Protein 6F2M (pdb70)

Structure (mmCIF, N/CA/C/O backbone):
data_6F2M
#
_entry.id   6F2M
#
_cell.length_a   71.400
_cell.length_b   95.240
_cell.length_c   71.584
_cell.angle_alpha   90.00
_cell.angle_beta   102.66
_cell.angle_gamma   90.00
#
_symmetry.space_group_name_H-M   'P 1 21 1'
#
loop_
_entity.id
_entity.type
_entity.pdbx_description
1 polymer 'Distal tail protein'
2 non-polymer Tb-Xo4
3 non-polymer 1,2-ETHANEDIOL
4 non-polymer 'CHLORIDE ION'
5 non-polymer 'SODIUM ION'
6 non-polymer 'TERBIUM(III) ION'
7 water water
#
loop_
_atom_site.group_PDB
_atom_site.id
_atom_site.type_symbol
_atom_site.label_atom_id
_atom_site.label_alt_id
_atom_site.label_comp_id
_atom_site.label_asym_id
_atom_site.label_entity_id
_atom_site.label_seq_id
_atom_site.pdbx_PDB_ins_code
_atom_site.Cartn_x
_atom_site.Cartn_y
_atom_site.Cartn_z
_atom_site.occupancy
_atom_site.B_iso_or_equiv
_atom_site.auth_seq_id
_atom_site.auth_comp_id
_atom_site.auth_asym_id
_atom_site.auth_atom_id
_atom_site.pdbx_PDB_model_num
ATOM 1 N N . MET A 1 1 ? -30.652 38.960 97.030 1.00 39.26 1 MET A N 1
ATOM 2 C CA . MET A 1 1 ? -30.392 39.419 98.390 1.00 39.39 1 MET A CA 1
ATOM 3 C C . MET A 1 1 ? -29.222 38.640 98.934 1.00 37.96 1 MET A C 1
ATOM 4 O O . MET A 1 1 ? -29.171 37.445 98.706 1.00 35.40 1 MET A O 1
ATOM 17 N N . ARG A 1 2 ? -28.325 39.281 99.703 1.00 35.73 2 ARG A N 1
ATOM 18 C CA . ARG A 1 2 ? -27.175 38.642 100.348 1.00 34.50 2 ARG A CA 1
ATOM 19 C C . ARG A 1 2 ? -27.597 37.964 101.644 1.00 34.37 2 ARG A C 1
ATOM 20 O O . ARG A 1 2 ? -28.247 38.591 102.474 1.00 34.87 2 ARG A O 1
ATOM 41 N N . LEU A 1 3 ? -27.225 36.681 101.835 1.00 30.61 3 LEU A N 1
ATOM 42 C CA . LEU A 1 3 ? -27.491 35.990 103.093 1.00 29.09 3 LEU A CA 1
ATOM 43 C C . LEU A 1 3 ? -26.603 36.712 104.120 1.00 30.98 3 LEU A C 1
ATOM 44 O O . LEU A 1 3 ? -25.388 36.799 103.908 1.00 28.20 3 LEU A O 1
ATOM 60 N N . PRO A 1 4 ? -27.162 37.314 105.178 1.00 28.25 4 PRO A N 1
ATOM 61 C CA . PRO A 1 4 ? -26.298 38.022 106.136 1.00 29.69 4 PRO A CA 1
ATOM 62 C C . PRO A 1 4 ? -25.300 37.089 106.819 1.00 33.43 4 PRO A C 1
ATOM 63 O O . PRO A 1 4 ? -25.607 35.924 107.062 1.00 30.83 4 PRO A O 1
ATOM 74 N N . ASP A 1 5 ? -24.096 37.589 107.075 1.00 30.63 5 ASP A N 1
ATOM 75 C CA . ASP A 1 5 ? -23.033 36.796 107.704 1.00 29.98 5 ASP A CA 1
ATOM 76 C C . ASP A 1 5 ? -22.175 37.744 108.571 1.00 32.88 5 ASP A C 1
ATOM 77 O O . ASP A 1 5 ? -22.501 38.942 108.644 1.00 30.66 5 ASP A O 1
ATOM 86 N N . PRO A 1 6 ? -21.076 37.288 109.205 1.00 29.68 6 PRO A N 1
ATOM 87 C CA . PRO A 1 6 ? -20.281 38.216 110.033 1.00 32.10 6 PRO A CA 1
ATOM 88 C C . PRO A 1 6 ? -19.498 39.259 109.235 1.00 39.73 6 PRO A C 1
ATOM 89 O O . PRO A 1 6 ? -18.950 40.178 109.830 1.00 41.06 6 PRO A O 1
ATOM 100 N N . TYR A 1 7 ? -19.478 39.167 107.898 1.00 37.43 7 TYR A N 1
ATOM 101 C CA . TYR A 1 7 ? -18.802 40.154 107.061 1.00 38.25 7 TYR A CA 1
ATOM 102 C C . TYR A 1 7 ? -19.780 41.278 106.754 1.00 41.59 7 TYR A C 1
ATOM 103 O O . TYR A 1 7 ? -19.390 42.443 106.829 1.00 42.01 7 TYR A O 1
ATOM 121 N N . THR A 1 8 ? -21.063 40.957 106.480 1.00 36.46 8 THR A N 1
ATOM 122 C CA . THR A 1 8 ? -22.074 41.998 106.246 1.00 35.26 8 THR A CA 1
ATOM 123 C C . THR A 1 8 ? -22.534 42.593 107.577 1.00 39.78 8 THR A C 1
ATOM 124 O O . THR A 1 8 ? -22.932 43.761 107.626 1.00 40.21 8 THR A O 1
ATOM 135 N N . ASN A 1 9 ? -22.566 41.751 108.633 1.00 36.00 9 ASN A N 1
ATOM 136 C CA . ASN A 1 9 ? -23.066 42.111 109.948 1.00 36.57 9 ASN A CA 1
ATOM 137 C C . ASN A 1 9 ? -22.162 41.552 111.049 1.00 39.74 9 ASN A C 1
ATOM 138 O O . ASN A 1 9 ? -22.528 40.580 111.715 1.00 37.50 9 ASN A O 1
ATOM 149 N N . PRO A 1 10 ? -20.990 42.185 111.280 1.00 38.14 10 PRO A N 1
ATOM 150 C CA . PRO A 1 10 ? -20.079 41.693 112.336 1.00 37.94 10 PRO A CA 1
ATOM 151 C C . PRO A 1 10 ? -20.645 41.746 113.754 1.00 40.46 10 PRO A C 1
ATOM 152 O O . PRO A 1 10 ? -20.134 41.058 114.635 1.00 40.23 10 PRO A O 1
ATOM 163 N N . GLU A 1 11 ? -21.737 42.499 113.975 1.00 35.26 11 GLU A N 1
ATOM 164 C CA . GLU A 1 11 ? -22.437 42.512 115.252 1.00 34.78 11 GLU A CA 1
ATOM 165 C C . GLU A 1 11 ? -23.096 41.151 115.588 1.00 36.61 11 GLU A C 1
ATOM 166 O O . GLU A 1 11 ? -23.459 40.946 116.742 1.00 36.85 11 GLU A O 1
ATOM 178 N N . TYR A 1 12 ? -23.243 40.233 114.591 1.00 29.94 12 TYR A N 1
ATOM 179 C CA . TYR A 1 12 ? -23.846 38.906 114.787 1.00 29.08 12 TYR A CA 1
ATOM 180 C C . TYR A 1 12 ? -22.822 37.801 114.466 1.00 33.09 12 TYR A C 1
ATOM 181 O O . TYR A 1 12 ? -22.926 37.156 113.415 1.00 31.33 12 TYR A O 1
ATOM 199 N N . PRO A 1 13 ? -21.822 37.571 115.346 1.00 32.12 13 PRO A N 1
ATOM 200 C CA . PRO A 1 13 ? -20.807 36.538 115.059 1.00 31.85 13 PRO A CA 1
ATOM 201 C C . PRO A 1 13 ? -21.373 35.121 114.902 1.00 30.61 13 PRO A C 1
ATOM 202 O O . PRO A 1 13 ? -20.772 34.327 114.196 1.00 28.55 13 PRO A O 1
ATOM 213 N N . GLY A 1 14 ? -22.546 34.852 115.479 1.00 28.12 14 GLY A N 1
ATOM 214 C CA . GLY A 1 14 ? -23.241 33.578 115.336 1.00 28.80 14 GLY A CA 1
ATOM 215 C C . GLY A 1 14 ? -23.678 33.266 113.918 1.00 30.11 14 GLY A C 1
ATOM 216 O O . GLY A 1 14 ? -23.952 32.104 113.613 1.00 28.14 14 GLY A O 1
ATOM 220 N N . LEU A 1 15 ? -23.704 34.272 113.013 1.00 27.50 15 LEU A N 1
ATOM 221 C CA . LEU A 1 15 ? -24.008 34.054 111.612 1.00 29.11 15 LEU A CA 1
ATOM 222 C C . LEU A 1 15 ? -22.808 33.460 110.824 1.00 30.93 15 LEU A C 1
ATOM 223 O O . LEU A 1 15 ? -22.941 33.202 109.629 1.00 29.12 15 LEU A O 1
ATOM 239 N N . GLY A 1 16 ? -21.671 33.268 111.507 1.00 28.15 16 GLY A N 1
ATOM 240 C CA . GLY A 1 16 ? -20.513 32.567 110.972 1.00 28.24 16 GLY A CA 1
ATOM 241 C C . GLY A 1 16 ? -20.838 31.089 110.987 1.00 33.31 16 GLY A C 1
ATOM 242 O O . GLY A 1 16 ? -21.163 30.538 112.038 1.00 36.21 16 GLY A O 1
ATOM 246 N N . PHE A 1 17 ? -20.669 30.416 109.863 1.00 28.79 17 PHE A N 1
ATOM 247 C CA . PHE A 1 17 ? -21.031 28.983 109.738 1.00 27.46 17 PHE A CA 1
ATOM 248 C C . PHE A 1 17 ? -20.167 28.040 110.519 1.00 32.76 17 PHE A C 1
ATOM 249 O O . PHE A 1 17 ? -18.949 28.213 110.581 1.00 31.22 17 PHE A O 1
ATOM 266 N N . GLU A 1 18 ? -20.787 26.983 111.067 1.00 30.66 18 GLU A N 1
ATOM 267 C CA . GLU A 1 18 ? -20.021 25.912 111.704 1.00 31.15 18 GLU A CA 1
ATOM 268 C C . GLU A 1 18 ? -19.497 24.929 110.701 1.00 38.50 18 GLU A C 1
ATOM 269 O O . GLU A 1 18 ? -18.357 24.498 110.793 1.00 40.93 18 GLU A O 1
ATOM 281 N N . SER A 1 19 ? -20.374 24.485 109.812 1.00 34.12 19 SER A N 1
ATOM 282 C CA . SER A 1 19 ? -20.027 23.519 108.801 1.00 33.54 19 SER A CA 1
ATOM 283 C C . SER A 1 19 ? -20.714 23.918 107.530 1.00 35.44 19 SER A C 1
ATOM 284 O O . SER A 1 19 ? -21.779 24.566 107.564 1.00 32.95 19 SER A O 1
ATOM 292 N N . VAL A 1 20 ? -20.061 23.600 106.424 1.00 33.65 20 VAL A N 1
ATOM 293 C CA . VAL A 1 20 ? -20.579 23.801 105.081 1.00 32.88 20 VAL A CA 1
ATOM 294 C C . VAL A 1 20 ? -20.218 22.609 104.248 1.00 33.35 20 VAL A C 1
ATOM 295 O O . VAL A 1 20 ? -19.049 22.236 104.191 1.00 33.44 20 VAL A O 1
ATOM 308 N N . ASN A 1 21 ? -21.182 22.101 103.504 1.00 26.01 21 ASN A N 1
ATOM 309 C CA . ASN A 1 21 ? -20.954 21.048 102.559 1.00 26.30 21 ASN A CA 1
ATOM 310 C C . ASN A 1 21 ? -21.379 21.538 101.193 1.00 29.44 21 ASN A C 1
ATOM 311 O O . ASN A 1 21 ? -22.470 22.090 101.052 1.00 28.56 21 ASN A O 1
ATOM 322 N N . LEU A 1 22 ? -20.470 21.416 100.214 1.00 27.37 22 LEU A N 1
ATOM 323 C CA . LEU A 1 22 ? -20.712 21.784 98.810 1.00 26.58 22 LEU A CA 1
ATOM 324 C C . LEU A 1 22 ? -20.950 20.500 98.053 1.00 30.53 22 LEU A C 1
ATOM 325 O O . LEU A 1 22 ? -20.072 19.636 98.041 1.00 29.31 22 LEU A O 1
ATOM 341 N N . VAL A 1 23 ? -22.173 20.325 97.528 1.00 27.19 23 VAL A N 1
ATOM 342 C CA . VAL A 1 23 ? -22.593 19.077 96.905 1.00 28.22 23 VAL A CA 1
ATOM 343 C C . VAL A 1 23 ? -22.717 19.251 95.414 1.00 31.79 23 VAL A C 1
ATOM 344 O O . VAL A 1 23 ? -23.370 20.181 94.948 1.00 30.04 23 VAL A O 1
ATOM 357 N N . ASP A 1 24 ? -22.158 18.313 94.670 1.00 29.16 24 ASP A N 1
ATOM 358 C CA . ASP A 1 24 ? -22.225 18.319 93.217 1.00 29.37 24 ASP A CA 1
ATOM 359 C C . ASP A 1 24 ? -23.501 17.609 92.742 1.00 36.20 24 ASP A C 1
ATOM 360 O O . ASP A 1 24 ? -23.623 16.406 92.940 1.00 38.73 24 ASP A O 1
ATOM 369 N N . ASN A 1 25 ? -24.441 18.344 92.122 1.00 30.50 25 ASN A N 1
ATOM 370 C CA . ASN A 1 25 ? -25.640 17.734 91.528 1.00 30.90 25 ASN A CA 1
ATOM 371 C C . ASN A 1 25 ? -25.441 17.676 90.018 1.00 37.74 25 ASN A C 1
ATOM 372 O O . ASN A 1 25 ? -25.408 18.710 89.371 1.00 35.73 25 ASN A O 1
ATOM 383 N N . ASP A 1 26 ? -25.225 16.475 89.471 1.00 38.29 26 ASP A N 1
ATOM 384 C CA . ASP A 1 26 ? -25.000 16.285 88.030 1.00 78.00 26 ASP A CA 1
ATOM 385 C C . ASP A 1 26 ? -26.103 15.449 87.378 1.00 87.36 26 ASP A C 1
ATOM 386 O O . ASP A 1 26 ? -26.243 14.262 87.642 1.00 58.40 26 ASP A O 1
ATOM 395 N N . ALA A 1 45 ? -28.814 20.569 83.704 1.00 40.98 45 ALA A N 1
ATOM 396 C CA . ALA A 1 45 ? -27.469 21.099 83.897 1.00 39.65 45 ALA A CA 1
ATOM 397 C C . ALA A 1 45 ? -26.962 20.950 85.351 1.00 39.38 45 ALA A C 1
ATOM 398 O O . ALA A 1 45 ? -27.745 20.866 86.293 1.00 37.83 45 ALA A O 1
ATOM 404 N N . GLN A 1 46 ? -25.639 20.946 85.521 1.00 32.74 46 GLN A N 1
ATOM 405 C CA . GLN A 1 46 ? -25.017 20.810 86.837 1.00 30.88 46 GLN A CA 1
ATOM 406 C C . GLN A 1 46 ? -25.367 21.987 87.726 1.00 31.56 46 GLN A C 1
ATOM 407 O O . GLN A 1 46 ? -25.530 23.103 87.250 1.00 29.65 46 GLN A O 1
ATOM 421 N N . TYR A 1 47 ? -25.479 21.743 89.026 1.00 28.17 47 TYR A N 1
ATOM 422 C CA . TYR A 1 47 ? -25.704 22.817 89.993 1.00 27.34 47 TYR A CA 1
ATOM 423 C C . TYR A 1 47 ? -25.156 22.412 91.339 1.00 29.80 47 TYR A C 1
ATOM 424 O O . TYR A 1 47 ? -25.159 21.223 91.690 1.00 30.17 47 TYR A O 1
ATOM 442 N N . TRP A 1 48 ? -24.661 23.386 92.077 1.00 26.56 48 TRP A N 1
ATOM 443 C CA . TRP A 1 48 ? -24.142 23.141 93.417 1.00 26.33 48 TRP A CA 1
ATOM 444 C C . TRP A 1 48 ? -25.268 23.181 94.436 1.00 29.57 48 TRP A C 1
ATOM 445 O O . TRP A 1 48 ? -26.148 24.037 94.357 1.00 29.81 48 TRP A O 1
ATOM 466 N N . GLY A 1 49 ? -25.219 22.266 95.386 1.00 25.19 49 GLY A N 1
ATOM 467 C CA . GLY A 1 49 ? -26.055 22.268 96.577 1.00 25.56 49 GLY A CA 1
ATOM 468 C C . GLY A 1 49 ? -25.179 22.731 97.724 1.00 28.23 49 GLY A C 1
ATOM 469 O O . GLY A 1 49 ? -23.991 22.395 97.767 1.00 29.40 49 GLY A O 1
ATOM 473 N N . ILE A 1 50 ? -25.709 23.554 98.612 1.00 25.59 50 ILE A N 1
ATOM 474 C CA . ILE A 1 50 ? -24.995 24.077 99.786 1.00 24.66 50 ILE A CA 1
ATOM 475 C C . ILE A 1 50 ? -25.766 23.762 101.053 1.00 27.53 50 ILE A C 1
ATOM 476 O O . ILE A 1 50 ? -26.866 24.284 101.214 1.00 25.04 50 ILE A O 1
ATOM 492 N N . ASN A 1 51 ? -25.146 23.032 102.002 1.00 24.59 51 ASN A N 1
ATOM 493 C CA . ASN A 1 51 ? -25.728 22.732 103.297 1.00 24.66 51 ASN A CA 1
ATOM 494 C C . ASN A 1 51 ? -24.940 23.467 104.364 1.00 29.71 51 ASN A C 1
ATOM 495 O O . ASN A 1 51 ? -23.754 23.196 104.537 1.00 29.75 51 ASN A O 1
ATOM 506 N N . ILE A 1 52 ? -25.573 24.413 105.038 1.00 27.09 52 ILE A N 1
ATOM 507 C CA . ILE A 1 52 ? -24.930 25.240 106.059 1.00 27.11 52 ILE A CA 1
ATOM 508 C C . ILE A 1 52 ? -25.536 24.955 107.416 1.00 29.54 52 ILE A C 1
ATOM 509 O O . ILE A 1 52 ? -26.761 25.026 107.563 1.00 28.92 52 ILE A O 1
ATOM 525 N N . SER A 1 53 ? -24.681 24.748 108.408 1.00 26.23 53 SER A N 1
ATOM 526 C CA . SER A 1 53 ? -25.044 24.549 109.788 1.00 24.99 53 SER A CA 1
ATOM 527 C C . SER A 1 53 ? -24.532 25.725 110.625 1.00 29.51 53 SER A C 1
ATOM 528 O O . SER A 1 53 ? -23.358 26.111 110.530 1.00 26.28 53 SER A O 1
ATOM 536 N N . TYR A 1 54 ? -25.415 26.280 111.456 1.00 28.77 54 TYR A N 1
ATOM 537 C CA . TYR A 1 54 ? -25.067 27.382 112.335 1.00 27.80 54 TYR A CA 1
ATOM 538 C C . TYR A 1 54 ? -24.700 26.879 113.720 1.00 30.58 54 TYR A C 1
ATOM 539 O O . TYR A 1 54 ? -25.217 25.860 114.191 1.00 29.71 54 TYR A O 1
ATOM 557 N N . PRO A 1 55 ? -23.929 27.676 114.460 1.00 28.99 55 PRO A N 1
ATOM 558 C CA . PRO A 1 55 ? -23.765 27.397 115.890 1.00 29.60 55 PRO A CA 1
ATOM 559 C C . PRO A 1 55 ? -25.072 27.784 116.592 1.00 31.31 55 PRO A C 1
ATOM 560 O O . PRO A 1 55 ? -26.019 28.213 115.933 1.00 27.86 55 PRO A O 1
ATOM 571 N N . GLU A 1 56 ? -25.140 27.678 117.915 1.00 29.19 56 GLU A N 1
ATOM 572 C CA . GLU A 1 56 ? -26.321 28.144 118.637 1.00 27.85 56 GLU A CA 1
ATOM 573 C C . GLU A 1 56 ? -26.396 29.663 118.416 1.00 29.42 56 GLU A C 1
ATOM 574 O O . GLU A 1 56 ? -25.367 30.322 118.427 1.00 29.85 56 GLU A O 1
ATOM 586 N N . LEU A 1 57 ? -27.584 30.188 118.076 1.00 25.41 57 LEU A N 1
ATOM 587 C CA . LEU A 1 57 ? -27.760 31.609 117.814 1.00 25.76 57 LEU A CA 1
ATOM 588 C C . LEU A 1 57 ? -28.400 32.307 119.018 1.00 30.42 57 LEU A C 1
ATOM 589 O O . LEU A 1 57 ? -29.350 31.802 119.613 1.00 28.38 57 LEU A O 1
ATOM 605 N N . PHE A 1 58 ? -27.920 33.509 119.321 1.00 25.48 58 PHE A N 1
ATOM 606 C CA . PHE A 1 58 ? -28.547 34.315 120.348 1.00 25.23 58 PHE A CA 1
ATOM 607 C C . PHE A 1 58 ? -29.856 34.886 119.764 1.00 30.09 58 PHE A C 1
ATOM 608 O O . PHE A 1 58 ? -30.005 34.943 118.531 1.00 28.91 58 PHE A O 1
ATOM 625 N N . PRO A 1 59 ? -30.802 35.311 120.619 1.00 30.02 59 PRO A N 1
ATOM 626 C CA . PRO A 1 59 ? -32.094 35.812 120.107 1.00 30.73 59 PRO A CA 1
ATOM 627 C C . PRO A 1 59 ? -32.008 36.909 119.055 1.00 35.39 59 PRO A C 1
ATOM 628 O O . PRO A 1 59 ? -32.728 36.821 118.067 1.00 34.22 59 PRO A O 1
ATOM 639 N N . ASP A 1 60 ? -31.126 37.907 119.240 1.00 32.19 60 ASP A N 1
ATOM 640 C CA . ASP A 1 60 ? -30.954 38.990 118.255 1.00 31.23 60 ASP A CA 1
ATOM 641 C C . ASP A 1 60 ? -30.468 38.463 116.890 1.00 33.03 60 ASP A C 1
ATOM 642 O O . ASP A 1 60 ? -30.933 38.920 115.852 1.00 30.48 60 ASP A O 1
ATOM 651 N N . GLU A 1 61 ? -29.561 37.456 116.904 1.00 27.54 61 GLU A N 1
ATOM 652 C CA . GLU A 1 61 ? -28.996 36.866 115.685 1.00 27.91 61 GLU A CA 1
ATOM 653 C C . GLU A 1 61 ? -30.061 36.084 114.932 1.00 30.74 61 GLU A C 1
ATOM 654 O O . GLU A 1 61 ? -30.217 36.245 113.724 1.00 28.61 61 GLU A O 1
ATOM 666 N N . TYR A 1 62 ? -30.790 35.243 115.669 1.00 28.97 62 TYR A N 1
ATOM 667 C CA . TYR A 1 62 ? -31.854 34.425 115.125 1.00 29.40 62 TYR A CA 1
ATOM 668 C C . TYR A 1 62 ? -32.942 35.325 114.531 1.00 32.74 62 TYR A C 1
ATOM 669 O O . TYR A 1 62 ? -33.351 35.110 113.402 1.00 31.38 62 TYR A O 1
ATOM 687 N N . ALA A 1 63 ? -33.364 36.361 115.281 1.00 30.34 63 ALA A N 1
ATOM 688 C CA . ALA A 1 63 ? -34.401 37.295 114.813 1.00 31.77 63 ALA A CA 1
ATOM 689 C C . ALA A 1 63 ? -33.985 37.993 113.517 1.00 36.04 63 ALA A C 1
ATOM 690 O O . ALA A 1 63 ? -34.802 38.123 112.603 1.00 34.67 63 ALA A O 1
ATOM 697 N N . PHE A 1 64 ? -32.714 38.434 113.431 1.00 32.08 64 PHE A N 1
ATOM 698 C CA . PHE A 1 64 ? -32.214 39.100 112.247 1.00 32.79 64 PHE A CA 1
ATOM 699 C C . PHE A 1 64 ? -32.173 38.150 111.026 1.00 35.30 64 PHE A C 1
ATOM 700 O O . PHE A 1 64 ? -32.602 38.532 109.931 1.00 33.42 64 PHE A O 1
ATOM 717 N N . LEU A 1 65 ? -31.653 36.928 111.219 1.00 31.08 65 LEU A N 1
ATOM 718 C CA . LEU A 1 65 ? -31.605 35.928 110.148 1.00 30.19 65 LEU A CA 1
ATOM 719 C C . LEU A 1 65 ? -33.037 35.583 109.701 1.00 33.84 65 LEU A C 1
ATOM 720 O O . LEU A 1 65 ? -33.301 35.512 108.497 1.00 33.97 65 LEU A O 1
ATOM 736 N N . ASP A 1 66 ? -33.933 35.377 110.659 1.00 30.75 66 ASP A N 1
ATOM 737 C CA . ASP A 1 66 ? -35.330 35.044 110.385 1.00 31.68 66 ASP A CA 1
ATOM 738 C C . ASP A 1 66 ? -35.992 36.171 109.575 1.00 36.49 66 ASP A C 1
ATOM 739 O O . ASP A 1 66 ? -36.676 35.890 108.591 1.00 33.94 66 ASP A O 1
ATOM 748 N N . SER A 1 67 ? -35.784 37.439 109.978 1.00 34.39 67 SER A N 1
ATOM 749 C CA . SER A 1 67 ? -36.370 38.571 109.258 1.00 34.40 67 SER A CA 1
ATOM 750 C C . SER A 1 67 ? -35.852 38.660 107.833 1.00 38.54 67 SER A C 1
ATOM 751 O O . SER A 1 67 ? -36.636 38.908 106.918 1.00 38.94 67 SER A O 1
ATOM 759 N N . ARG A 1 68 ? -34.548 38.400 107.625 1.00 34.76 68 ARG A N 1
ATOM 760 C CA . ARG A 1 68 ? -33.945 38.427 106.297 1.00 34.51 68 ARG A CA 1
ATOM 761 C C . ARG A 1 68 ? -34.475 37.294 105.402 1.00 36.83 68 ARG A C 1
ATOM 762 O O . ARG A 1 68 ? -34.731 37.543 104.227 1.00 37.54 68 ARG A O 1
ATOM 783 N N . LEU A 1 69 ? -34.705 36.091 105.956 1.00 31.54 69 LEU A N 1
ATOM 784 C CA . LEU A 1 69 ? -35.266 34.967 105.193 1.00 31.83 69 LEU A CA 1
ATOM 785 C C . LEU A 1 69 ? -36.760 35.184 104.896 1.00 38.88 69 LEU A C 1
ATOM 786 O O . LEU A 1 69 ? -37.246 34.704 103.880 1.00 37.30 69 LEU A O 1
ATOM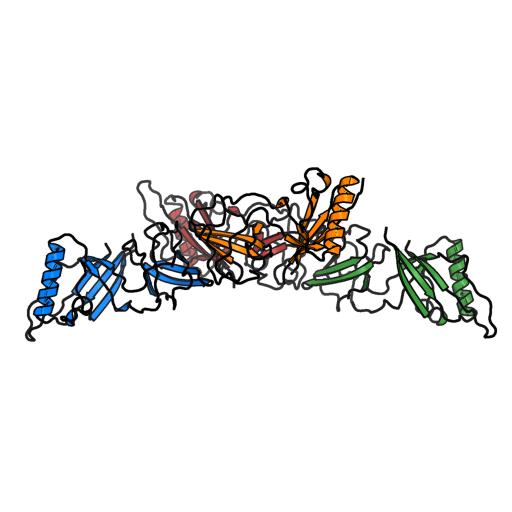 802 N N . LEU A 1 70 ? -37.468 35.910 105.766 1.00 37.99 70 LEU A N 1
ATOM 803 C CA . LEU A 1 70 ? -38.880 36.236 105.540 1.00 40.43 70 LEU A CA 1
ATOM 804 C C . LEU A 1 70 ? -38.980 37.224 104.389 1.00 44.33 70 LEU A C 1
ATOM 805 O O . LEU A 1 70 ? -39.845 37.054 103.537 1.00 44.40 70 LEU A O 1
ATOM 821 N N . GLU A 1 71 ? -38.067 38.224 104.336 1.00 41.04 71 GLU A N 1
ATOM 822 C CA . GLU A 1 71 ? -38.008 39.209 103.256 1.00 41.45 71 GLU A CA 1
ATOM 823 C C . GLU A 1 71 ? -37.669 38.497 101.916 1.00 45.07 71 GLU A C 1
ATOM 824 O O . GLU A 1 71 ? -38.191 38.882 100.864 1.00 46.24 71 GLU A O 1
ATOM 836 N N . TYR A 1 72 ? -36.781 37.494 101.960 1.00 38.16 72 TYR A N 1
ATOM 837 C CA . TYR A 1 72 ? -36.441 36.670 100.803 1.00 38.05 72 TYR A CA 1
ATOM 838 C C . TYR A 1 72 ? -37.701 35.906 100.319 1.00 45.50 72 TYR A C 1
ATOM 839 O O . TYR A 1 72 ? -37.962 35.870 99.112 1.00 46.44 72 TYR A O 1
ATOM 857 N N . LYS A 1 73 ? -38.453 35.308 101.245 1.00 43.44 73 LYS A N 1
ATOM 858 C CA . LYS A 1 73 ? -39.683 34.575 100.925 1.00 46.55 73 LYS A CA 1
ATOM 859 C C . LYS A 1 73 ? -40.738 35.513 100.320 1.00 55.29 73 LYS A C 1
ATOM 860 O O . LYS A 1 73 ? -41.354 35.161 99.320 1.00 55.17 73 LYS A O 1
ATOM 879 N N . ARG A 1 74 ? -40.903 36.710 100.917 1.00 55.99 74 ARG A N 1
ATOM 880 C CA . ARG A 1 74 ? -41.857 37.760 100.500 1.00 58.84 74 ARG A CA 1
ATOM 881 C C . ARG A 1 74 ? -41.577 38.221 99.070 1.00 65.80 74 ARG A C 1
ATOM 882 O O . ARG A 1 74 ? -42.468 38.176 98.219 1.00 67.01 74 ARG A O 1
ATOM 903 N N . THR A 1 75 ? -40.323 38.583 98.812 1.00 62.79 75 THR A N 1
ATOM 904 C CA . THR A 1 75 ? -39.859 38.995 97.500 1.00 63.64 75 THR A CA 1
ATOM 905 C C . THR A 1 75 ? -39.194 37.817 96.859 1.00 68.32 75 THR A C 1
ATOM 906 O O . THR A 1 75 ? -38.119 37.447 97.270 1.00 69.17 75 THR A O 1
ATOM 917 N N . GLY A 1 76 ? -39.724 37.325 95.767 1.00 64.27 76 GLY A N 1
ATOM 918 C CA . GLY A 1 76 ? -39.187 36.090 95.189 1.00 62.73 76 GLY A CA 1
ATOM 919 C C . GLY A 1 76 ? -37.763 36.182 94.663 1.00 62.92 76 GLY A C 1
ATOM 920 O O . GLY A 1 76 ? -37.468 35.715 93.558 1.00 62.55 76 GLY A O 1
ATOM 924 N N . ASP A 1 77 ? -36.852 36.707 95.487 1.00 55.66 77 ASP A N 1
ATOM 925 C CA . ASP A 1 77 ? -35.476 36.971 95.128 1.00 54.28 77 ASP A CA 1
ATOM 926 C C . ASP A 1 77 ? -34.657 35.695 95.328 1.00 53.73 77 ASP A C 1
ATOM 927 O O . ASP A 1 77 ? -35.201 34.653 95.686 1.00 53.00 77 ASP A O 1
ATOM 936 N N . TYR A 1 78 ? -33.374 35.771 95.029 1.00 47.23 78 TYR A N 1
ATOM 937 C CA . TYR A 1 78 ? -32.424 34.690 95.239 1.00 45.01 78 TYR A CA 1
ATOM 938 C C . TYR A 1 78 ? -31.731 34.997 96.553 1.00 41.64 78 TYR A C 1
ATOM 939 O O . TYR A 1 78 ? -31.929 36.068 97.123 1.00 39.69 78 TYR A O 1
ATOM 957 N N . LEU A 1 79 ? -30.907 34.062 97.021 1.00 34.92 79 LEU A N 1
ATOM 958 C CA . LEU A 1 79 ? -30.080 34.237 98.214 1.00 33.25 79 LEU A CA 1
ATOM 959 C C . LEU A 1 79 ? -28.669 34.103 97.748 1.00 32.45 79 LEU A C 1
ATOM 960 O O . LEU A 1 79 ? -28.305 33.019 97.283 1.00 29.36 79 LEU A O 1
ATOM 976 N N . ASP A 1 80 ? -27.885 35.187 97.815 1.00 28.89 80 ASP A N 1
ATOM 977 C CA . ASP A 1 80 ? -26.460 35.173 97.456 1.00 29.71 80 ASP A CA 1
ATOM 978 C C . ASP A 1 80 ? -25.678 34.792 98.688 1.00 32.02 80 ASP A C 1
ATOM 979 O O . ASP A 1 80 ? -25.883 35.390 99.746 1.00 30.77 80 ASP A O 1
ATOM 988 N N . VAL A 1 81 ? -24.749 33.822 98.558 1.00 27.75 81 VAL A N 1
ATOM 989 C CA . VAL A 1 81 ? -24.029 33.380 99.726 1.00 26.78 81 VAL A CA 1
ATOM 990 C C . VAL A 1 81 ? -22.537 33.299 99.489 1.00 27.91 81 VAL A C 1
ATOM 991 O O . VAL A 1 81 ? -22.073 32.762 98.487 1.00 26.66 81 VAL A O 1
ATOM 1004 N N . LEU A 1 82 ? -21.801 33.769 100.492 1.00 26.76 82 LEU A N 1
ATOM 1005 C CA . LEU A 1 82 ? -20.354 33.673 100.526 1.00 26.00 82 LEU A CA 1
ATOM 1006 C C . LEU A 1 82 ? -19.977 32.452 101.366 1.00 30.04 82 LEU A C 1
ATOM 1007 O O . LEU A 1 82 ? -20.483 32.332 102.466 1.00 30.87 82 LEU A O 1
ATOM 1023 N N . LEU A 1 83 ? -19.050 31.610 100.888 1.00 26.63 83 LEU A N 1
ATOM 1024 C CA . LEU A 1 83 ? -18.556 30.453 101.627 1.00 27.28 83 LEU A CA 1
ATOM 1025 C C . LEU A 1 83 ? -17.097 30.770 102.023 1.00 31.04 83 LEU A C 1
ATOM 1026 O O . LEU A 1 83 ? -16.187 30.549 101.233 1.00 29.29 83 LEU A O 1
ATOM 1042 N N . PRO A 1 84 ? -16.853 31.312 103.253 1.00 29.68 84 PRO A N 1
ATOM 1043 C CA . PRO A 1 84 ? -15.489 31.717 103.627 1.00 30.27 84 PRO A CA 1
ATOM 1044 C C . PRO A 1 84 ? -14.439 30.603 103.650 1.00 34.03 84 PRO A C 1
ATOM 1045 O O . PRO A 1 84 ? -13.271 30.896 103.494 1.00 34.63 84 PRO A O 1
ATOM 1056 N N . GLN A 1 85 ? -14.815 29.353 103.669 1.00 32.82 85 GLN A N 1
ATOM 1057 C CA . GLN A 1 85 ? -13.816 28.269 103.603 1.00 34.36 85 GLN A CA 1
ATOM 1058 C C . GLN A 1 85 ? -13.054 28.264 102.248 1.00 40.94 85 GLN A C 1
ATOM 1059 O O . GLN A 1 85 ? -11.952 27.721 102.175 1.00 42.62 85 GLN A O 1
ATOM 1073 N N . TYR A 1 86 ? -13.629 28.864 101.179 1.00 36.48 86 TYR A N 1
ATOM 1074 C CA . TYR A 1 86 ? -12.963 28.944 99.862 1.00 37.42 86 TYR A CA 1
ATOM 1075 C C . TYR A 1 86 ? -12.248 30.269 99.644 1.00 44.01 86 TYR A C 1
ATOM 1076 O O . TYR A 1 86 ? -11.711 30.509 98.557 1.00 45.07 86 TYR A O 1
ATOM 1094 N N . GLU A 1 87 ? -12.202 31.113 100.661 1.00 39.33 87 GLU A N 1
ATOM 1095 C CA . GLU A 1 87 ? -11.578 32.412 100.589 1.00 39.82 87 GLU A CA 1
ATOM 1096 C C . GLU A 1 87 ? -10.068 32.265 100.866 1.00 47.13 87 GLU A C 1
ATOM 1097 O O . GLU A 1 87 ? -9.618 32.568 101.965 1.00 48.62 87 GLU A O 1
ATOM 1109 N N . ALA A 1 88 ? -9.283 31.757 99.892 1.00 44.21 88 ALA A N 1
ATOM 1110 C CA . ALA A 1 88 ? -7.841 31.575 100.106 1.00 43.63 88 ALA A CA 1
ATOM 1111 C C . ALA A 1 88 ? -7.005 32.770 99.657 1.00 41.93 88 ALA A C 1
ATOM 1112 O O . ALA A 1 88 ? -5.851 32.864 100.062 1.00 39.09 88 ALA A O 1
ATOM 1119 N N . PHE A 1 89 ? -7.578 33.696 98.853 1.00 36.28 89 PHE A N 1
ATOM 1120 C CA . PHE A 1 89 ? -6.857 34.857 98.330 1.00 35.10 89 PHE A CA 1
ATOM 1121 C C . PHE A 1 89 ? -5.507 34.430 97.736 1.00 36.43 89 PHE A C 1
ATOM 1122 O O . PHE A 1 89 ? -4.477 35.025 98.010 1.00 35.74 89 PHE A O 1
ATOM 1139 N N . ARG A 1 90 ? -5.534 33.367 96.939 1.00 33.97 90 ARG A N 1
ATOM 1140 C CA . ARG A 1 90 ? -4.345 32.833 96.278 1.00 36.03 90 ARG A CA 1
ATOM 1141 C C . ARG A 1 90 ? -3.956 33.677 95.096 1.00 36.22 90 ARG A C 1
ATOM 1142 O O . ARG A 1 90 ? -2.799 33.659 94.710 1.00 35.51 90 ARG A O 1
ATOM 1163 N N . VAL A 1 91 ? -4.929 34.332 94.469 1.00 29.70 91 VAL A N 1
ATOM 1164 C CA . VAL A 1 91 ? -4.714 35.166 93.299 1.00 27.91 91 VAL A CA 1
ATOM 1165 C C . VAL A 1 91 ? -5.117 36.568 93.691 1.00 30.10 91 VAL A C 1
ATOM 1166 O O . VAL A 1 91 ? -6.258 36.789 94.112 1.00 28.37 91 VAL A O 1
ATOM 1179 N N . ARG A 1 92 ? -4.206 37.513 93.529 1.00 28.49 92 ARG A N 1
ATOM 1180 C CA . ARG A 1 92 ? -4.440 38.904 93.910 1.00 28.93 92 ARG A CA 1
ATOM 1181 C C . ARG A 1 92 ? -4.121 39.877 92.814 1.00 35.43 92 ARG A C 1
ATOM 1182 O O . ARG A 1 92 ? -3.302 39.592 91.945 1.00 33.82 92 ARG A O 1
ATOM 1203 N N . GLY A 1 93 ? -4.731 41.052 92.911 1.00 33.79 93 GLY A N 1
ATOM 1204 C CA . GLY A 1 93 ? -4.503 42.134 91.971 1.00 35.45 93 GLY A CA 1
ATOM 1205 C C . GLY A 1 93 ? -5.742 42.636 91.296 1.00 43.04 93 GLY A C 1
ATOM 1206 O O . GLY A 1 93 ? -6.813 42.035 91.404 1.00 43.97 93 GLY A O 1
ATOM 1210 N N . ASP A 1 94 ? -5.575 43.760 90.590 1.00 41.86 94 ASP A N 1
ATOM 1211 C CA . ASP A 1 94 ? -6.625 44.445 89.856 1.00 41.07 94 ASP A CA 1
ATOM 1212 C C . ASP A 1 94 ? -6.874 43.688 88.545 1.00 40.73 94 ASP A C 1
ATOM 1213 O O . ASP A 1 94 ? -5.968 43.511 87.739 1.00 42.20 94 ASP A O 1
ATOM 1222 N N . THR A 1 95 ? -8.099 43.280 88.333 1.00 35.14 95 THR A N 1
ATOM 1223 C CA . THR A 1 95 ? -8.511 42.534 87.143 1.00 34.96 95 THR A CA 1
ATOM 1224 C C . THR A 1 95 ? -8.945 43.438 85.940 1.00 39.96 95 THR A C 1
ATOM 1225 O O . THR A 1 95 ? -9.339 42.897 84.903 1.00 38.09 95 THR A O 1
ATOM 1236 N N . LYS A 1 96 ? -8.792 44.779 86.040 1.00 38.35 96 LYS A N 1
ATOM 1237 C CA . LYS A 1 96 ? -9.191 45.748 84.994 1.00 39.94 96 LYS A CA 1
ATOM 1238 C C . LYS A 1 96 ? -8.649 45.439 83.583 1.00 43.81 96 LYS A C 1
ATOM 1239 O O . LYS A 1 96 ? -9.401 45.455 82.602 1.00 42.83 96 LYS A O 1
ATOM 1258 N N . SER A 1 97 ? -7.341 45.206 83.483 1.00 39.43 97 SER A N 1
ATOM 1259 C CA . SER A 1 97 ? -6.681 44.938 82.212 1.00 37.95 97 SER A CA 1
ATOM 1260 C C . SER A 1 97 ? -6.465 43.434 81.946 1.00 35.81 97 SER A C 1
ATOM 1261 O O . SER A 1 97 ? -5.763 43.086 80.994 1.00 35.13 97 SER A O 1
ATOM 1269 N N . VAL A 1 98 ? -7.048 42.563 82.768 1.00 27.82 98 VAL A N 1
ATOM 1270 C CA . VAL A 1 98 ? -7.007 41.123 82.572 1.00 26.03 98 VAL A CA 1
ATOM 1271 C C . VAL A 1 98 ? -8.067 40.807 81.514 1.00 29.87 98 VAL A C 1
ATOM 1272 O O . VAL A 1 98 ? -9.235 41.196 81.694 1.00 28.82 98 VAL A O 1
ATOM 1285 N N . THR A 1 99 ? -7.692 40.062 80.461 1.00 23.31 99 THR A N 1
ATOM 1286 C CA . THR A 1 99 ? -8.646 39.742 79.394 1.00 21.84 99 THR A CA 1
ATOM 1287 C C . THR A 1 99 ? -8.933 38.287 79.250 1.00 25.76 99 THR A C 1
ATOM 1288 O O . THR A 1 99 ? -8.042 37.444 79.274 1.00 25.94 99 THR A O 1
ATOM 1299 N N . ILE A 1 100 ? -10.189 38.011 78.987 1.00 22.40 100 ILE A N 1
ATOM 1300 C CA . ILE A 1 100 ? -10.690 36.699 78.667 1.00 22.76 100 ILE A CA 1
ATOM 1301 C C . ILE A 1 100 ? -11.132 36.788 77.202 1.00 25.84 100 ILE A C 1
ATOM 1302 O O . ILE A 1 100 ? -12.162 37.392 76.907 1.00 24.59 100 ILE A O 1
ATOM 1318 N N . PRO A 1 101 ? -10.405 36.190 76.259 1.00 22.32 101 PRO A N 1
ATOM 1319 C CA . PRO A 1 101 ? -10.837 36.254 74.855 1.00 23.62 101 PRO A CA 1
ATOM 1320 C C . PRO A 1 101 ? -12.251 35.713 74.619 1.00 25.10 101 PRO A C 1
ATOM 1321 O O . PRO A 1 101 ? -12.712 34.822 75.332 1.00 25.20 101 PRO A O 1
ATOM 1332 N N . ALA A 1 102 ? -12.960 36.317 73.686 1.00 22.00 102 ALA A N 1
ATOM 1333 C CA . ALA A 1 102 ? -14.327 35.939 73.307 1.00 22.29 102 ALA A CA 1
ATOM 1334 C C . ALA A 1 102 ? -14.378 34.592 72.591 1.00 27.22 102 ALA A C 1
ATOM 1335 O O . ALA A 1 102 ? -13.363 34.114 72.060 1.00 27.30 102 ALA A O 1
ATOM 1342 N N . GLY A 1 103 ? -15.571 34.016 72.560 1.00 24.11 103 GLY A N 1
ATOM 1343 C CA . GLY A 1 103 ? -15.872 32.780 71.844 1.00 22.26 103 GLY A CA 1
ATOM 1344 C C . GLY A 1 103 ? -15.495 31.480 72.524 1.00 26.17 103 GLY A C 1
ATOM 1345 O O . GLY A 1 103 ? -15.630 30.407 71.927 1.00 23.81 103 GLY A O 1
ATOM 1349 N N . GLN A 1 104 ? -15.038 31.531 73.767 1.00 24.62 104 GLN A N 1
ATOM 1350 C CA . GLN A 1 104 ? -14.653 30.303 74.473 1.00 23.77 104 GLN A CA 1
ATOM 1351 C C . GLN A 1 104 ? -15.860 29.648 75.079 1.00 29.26 104 GLN A C 1
ATOM 1352 O O . GLN A 1 104 ? -16.717 30.308 75.671 1.00 28.98 104 GLN A O 1
ATOM 1366 N N . LYS A 1 105 ? -15.894 28.336 74.991 1.00 26.92 105 LYS A N 1
ATOM 1367 C CA . LYS A 1 105 ? -16.873 27.491 75.641 1.00 28.06 105 LYS A CA 1
ATOM 1368 C C . LYS A 1 105 ? -16.129 26.188 75.983 1.00 32.83 105 LYS A C 1
ATOM 1369 O O . LYS A 1 105 ? -14.947 26.041 75.676 1.00 32.96 105 LYS A O 1
ATOM 1388 N N . GLY A 1 106 ? -16.804 25.271 76.615 1.00 32.07 106 GLY A N 1
ATOM 1389 C CA . GLY A 1 106 ? -16.189 24.014 76.999 1.00 31.60 106 GLY A CA 1
ATOM 1390 C C . GLY A 1 106 ? -15.643 24.045 78.419 1.00 32.33 106 GLY A C 1
ATOM 1391 O O . GLY A 1 106 ? -16.128 24.783 79.284 1.00 30.44 106 GLY A O 1
ATOM 1395 N N . SER A 1 107 ? -14.643 23.210 78.664 1.00 28.25 107 SER A N 1
ATOM 1396 C CA . SER A 1 107 ? -14.092 22.993 79.997 1.00 27.65 107 SER A CA 1
ATOM 1397 C C . SER A 1 107 ? -12.908 23.874 80.382 1.00 32.45 107 SER A C 1
ATOM 1398 O O . SER A 1 107 ? -12.415 23.723 81.493 1.00 31.44 107 SER A O 1
ATOM 1406 N N . GLN A 1 108 ? -12.419 24.750 79.463 1.00 31.83 108 GLN A N 1
ATOM 1407 C CA . GLN A 1 108 ? -11.249 25.592 79.705 1.00 31.64 108 GLN A CA 1
ATOM 1408 C C . GLN A 1 108 ? -11.561 27.066 79.545 1.00 33.59 108 GLN A C 1
ATOM 1409 O O . GLN A 1 108 ? -12.197 27.454 78.554 1.00 32.66 108 GLN A O 1
ATOM 1423 N N . ILE A 1 109 ? -10.983 27.897 80.412 1.00 27.76 109 ILE A N 1
ATOM 1424 C CA . ILE A 1 109 ? -11.009 29.339 80.260 1.00 28.00 109 ILE A CA 1
ATOM 1425 C C . ILE A 1 109 ? -9.529 29.756 80.134 1.00 27.79 109 ILE A C 1
ATOM 1426 O O . ILE A 1 109 ? -8.712 29.482 81.018 1.00 25.26 109 ILE A O 1
ATOM 1442 N N . ILE A 1 110 ? -9.201 30.389 79.011 1.00 23.58 110 ILE A N 1
ATOM 1443 C CA . ILE A 1 110 ? -7.878 30.928 78.771 1.00 23.92 110 ILE A CA 1
ATOM 1444 C C . ILE A 1 110 ? -7.990 32.411 79.045 1.00 27.15 110 ILE A C 1
ATOM 1445 O O . ILE A 1 110 ? -8.942 33.059 78.606 1.00 25.06 110 ILE A O 1
ATOM 1461 N N . LEU A 1 111 ? -7.022 32.965 79.747 1.00 24.44 111 LEU A N 1
ATOM 1462 C CA . LEU A 1 111 ? -6.981 34.401 79.941 1.00 25.67 111 LEU A CA 1
ATOM 1463 C C . LEU A 1 111 ? -5.579 34.980 79.807 1.00 27.08 111 LEU A C 1
ATOM 1464 O O . LEU A 1 111 ? -4.583 34.264 79.840 1.00 24.87 111 LEU A O 1
ATOM 1480 N N . ASN A 1 112 ? -5.524 36.289 79.603 1.00 22.16 112 ASN A N 1
ATOM 1481 C CA . ASN A 1 112 ? -4.289 37.036 79.504 1.00 22.44 112 ASN A CA 1
ATOM 1482 C C . ASN A 1 112 ? -4.260 37.925 80.766 1.00 25.93 112 ASN A C 1
ATOM 1483 O O . ASN A 1 112 ? -5.056 38.859 80.894 1.00 25.12 112 ASN A O 1
ATOM 1494 N N . THR A 1 113 ? -3.331 37.654 81.675 1.00 23.68 113 THR A N 1
ATOM 1495 C CA . THR A 1 113 ? -3.254 38.416 82.951 1.00 23.90 113 THR A CA 1
ATOM 1496 C C . THR A 1 113 ? -2.765 39.828 82.760 1.00 28.14 113 THR A C 1
ATOM 1497 O O . THR A 1 113 ? -2.925 40.644 83.672 1.00 28.82 113 THR A O 1
ATOM 1508 N N . ASN A 1 114 ? -2.048 40.086 81.642 1.00 25.22 114 ASN A N 1
ATOM 1509 C CA . ASN A 1 114 ? -1.409 41.359 81.371 1.00 26.39 114 ASN A CA 1
ATOM 1510 C C . ASN A 1 114 ? -0.370 41.718 82.439 1.00 33.37 114 ASN A C 1
ATOM 1511 O O . ASN A 1 114 ? -0.005 42.874 82.579 1.00 34.99 114 ASN A O 1
ATOM 1522 N N . GLY A 1 115 ? 0.124 40.707 83.149 1.00 30.89 115 GLY A N 1
ATOM 1523 C CA . GLY A 1 115 ? 1.092 40.857 84.224 1.00 31.49 115 GLY A CA 1
ATOM 1524 C C . GLY A 1 115 ? 0.555 41.528 85.479 1.00 35.72 115 GLY A C 1
ATOM 1525 O O . GLY A 1 115 ? 1.351 41.968 86.305 1.00 38.05 115 GLY A O 1
ATOM 1529 N N . THR A 1 116 ? -0.773 41.627 85.642 1.00 29.25 116 THR A N 1
ATOM 1530 C CA . THR A 1 116 ? -1.365 42.344 86.761 1.00 31.26 116 THR A CA 1
ATOM 1531 C C . THR A 1 116 ? -1.755 41.456 87.923 1.00 35.54 116 THR A C 1
ATOM 1532 O O . THR A 1 116 ? -2.123 41.988 88.953 1.00 35.59 116 THR A O 1
ATOM 1543 N N . LEU A 1 117 ? -1.707 40.130 87.778 1.00 32.13 117 LEU A N 1
ATOM 1544 C CA . LEU A 1 117 ? -2.099 39.219 88.836 1.00 31.67 117 LEU A CA 1
ATOM 1545 C C . LEU A 1 117 ? -0.888 38.549 89.473 1.00 37.95 117 LEU A C 1
ATOM 1546 O O . LEU A 1 117 ? 0.028 38.114 88.781 1.00 36.68 117 LEU A O 1
ATOM 1562 N N . THR A 1 118 ? -0.914 38.440 90.802 1.00 35.46 118 THR A N 1
ATOM 1563 C CA . THR A 1 118 ? 0.150 37.788 91.579 1.00 36.45 118 THR A CA 1
ATOM 1564 C C . THR A 1 118 ? -0.462 36.505 92.121 1.00 39.24 118 THR A C 1
ATOM 1565 O O . THR A 1 118 ? -1.661 36.451 92.374 1.00 38.88 118 THR A O 1
ATOM 1576 N N . GLY A 1 119 ? 0.362 35.485 92.268 1.00 35.13 119 GLY A N 1
ATOM 1577 C CA . GLY A 1 119 ? -0.080 34.184 92.738 1.00 33.90 119 GLY A CA 1
ATOM 1578 C C . GLY A 1 119 ? -0.705 33.397 91.608 1.00 36.52 119 GLY A C 1
ATOM 1579 O O . GLY A 1 119 ? -0.701 33.837 90.456 1.00 36.29 119 GLY A O 1
ATOM 1583 N N . GLN A 1 120 ? -1.225 32.221 91.914 1.00 31.59 120 GLN A N 1
ATOM 1584 C CA . GLN A 1 120 ? -1.839 31.336 90.917 1.00 30.61 120 GLN A CA 1
ATOM 1585 C C . GLN A 1 120 ? -2.946 30.533 91.567 1.00 33.07 120 GLN A C 1
ATOM 1586 O O . GLN A 1 120 ? -2.866 30.223 92.760 1.00 32.43 120 GLN A O 1
ATOM 1600 N N . PRO A 1 121 ? -4.002 30.182 90.846 1.00 29.22 121 PRO A N 1
ATOM 1601 C CA . PRO A 1 121 ? -5.060 29.382 91.489 1.00 29.42 121 PRO A CA 1
ATOM 1602 C C . PRO A 1 121 ? -4.638 27.920 91.559 1.00 33.84 121 PRO A C 1
ATOM 1603 O O . PRO A 1 121 ? -3.676 27.504 90.914 1.00 31.60 121 PRO A O 1
ATOM 1614 N N . LYS A 1 122 ? -5.321 27.164 92.395 1.00 32.21 122 LYS A N 1
ATOM 1615 C CA . LYS A 1 122 ? -5.066 25.742 92.597 1.00 32.00 122 LYS A CA 1
ATOM 1616 C C . LYS A 1 122 ? -6.318 24.949 92.319 1.00 35.27 122 LYS A C 1
ATOM 1617 O O . LYS A 1 122 ? -7.421 25.431 92.565 1.00 31.82 122 LYS A O 1
ATOM 1636 N N . ALA A 1 123 ? -6.153 23.699 91.881 1.00 32.83 123 ALA A N 1
ATOM 1637 C CA . ALA A 1 123 ? -7.278 22.790 91.711 1.00 32.84 123 ALA A CA 1
ATOM 1638 C C . ALA A 1 123 ? -8.013 22.702 93.062 1.00 35.68 123 ALA A C 1
ATOM 1639 O O . ALA A 1 123 ? -7.366 22.655 94.117 1.00 33.03 123 ALA A O 1
ATOM 1646 N N . GLY A 1 124 ? -9.346 22.740 93.020 1.00 31.92 124 GLY A N 1
ATOM 1647 C CA . GLY A 1 124 ? -10.183 22.742 94.214 1.00 30.83 124 GLY A CA 1
ATOM 1648 C C . GLY A 1 124 ? -10.693 24.128 94.541 1.00 30.31 124 GLY A C 1
ATOM 1649 O O . GLY A 1 124 ? -11.693 24.264 95.259 1.00 28.95 124 GLY A O 1
ATOM 1653 N N . ASP A 1 125 ? -10.011 25.194 94.038 1.00 25.92 125 ASP A N 1
ATOM 1654 C CA . ASP A 1 125 ? -10.483 26.558 94.243 1.00 25.80 125 ASP A CA 1
ATOM 1655 C C . ASP A 1 125 ? -11.751 26.816 93.417 1.00 28.59 125 ASP A C 1
ATOM 1656 O O . ASP A 1 125 ? -11.995 26.135 92.428 1.00 29.14 125 ASP A O 1
ATOM 1665 N N . LEU A 1 126 ? -12.505 27.840 93.796 1.00 25.37 126 LEU A N 1
ATOM 1666 C CA . LEU A 1 126 ? -13.701 28.239 93.079 1.00 24.94 126 LEU A CA 1
ATOM 1667 C C . LEU A 1 126 ? -13.312 29.215 91.974 1.00 28.75 126 LEU A C 1
ATOM 1668 O O . LEU A 1 126 ? -12.243 29.804 92.016 1.00 28.97 126 LEU A O 1
ATOM 1684 N N . PHE A 1 127 ? -14.211 29.399 91.017 1.00 24.47 127 PHE A N 1
ATOM 1685 C CA . PHE A 1 127 ? -14.040 30.343 89.917 1.00 23.55 127 PHE A CA 1
ATOM 1686 C C . PHE A 1 127 ? -15.385 30.822 89.430 1.00 25.20 127 PHE A C 1
ATOM 1687 O O . PHE A 1 127 ? -16.334 30.051 89.359 1.00 27.34 127 PHE A O 1
ATOM 1704 N N . LYS A 1 128 ? -15.448 32.066 89.022 1.00 25.06 128 LYS A N 1
ATOM 1705 C CA . LYS A 1 128 ? -16.655 32.638 88.458 1.00 23.96 128 LYS A CA 1
ATOM 1706 C C . LYS A 1 128 ? -16.260 33.691 87.422 1.00 26.32 128 LYS A C 1
ATOM 1707 O O . LYS A 1 128 ? -15.195 34.321 87.525 1.00 24.08 128 LYS A O 1
ATOM 1726 N N . LEU A 1 129 ? -17.124 33.866 86.420 1.00 24.84 129 LEU A N 1
ATOM 1727 C CA . LEU A 1 129 ? -17.007 34.937 85.440 1.00 25.12 129 LEU A CA 1
ATOM 1728 C C . LEU A 1 129 ? -17.809 36.109 86.004 1.00 28.71 129 LEU A C 1
ATOM 1729 O O . LEU A 1 129 ? -18.904 35.922 86.531 1.00 28.10 129 LEU A O 1
ATOM 1745 N N . SER A 1 130 ? -17.276 37.317 85.890 1.00 27.50 130 SER A N 1
ATOM 1746 C CA . SER A 1 130 ? -17.907 38.504 86.466 1.00 27.67 130 SER A CA 1
ATOM 1747 C C . SER A 1 130 ? -19.339 38.810 85.972 1.00 33.46 130 SER A C 1
ATOM 1748 O O . SER A 1 130 ? -20.102 39.437 86.693 1.00 32.14 130 SER A O 1
ATOM 1756 N N . THR A 1 131 ? -19.685 38.383 84.755 1.00 30.77 131 THR A N 1
ATOM 1757 C CA . THR A 1 131 ? -20.959 38.717 84.097 1.00 30.66 131 THR A CA 1
ATOM 1758 C C . THR A 1 131 ? -22.065 37.683 84.231 1.00 32.15 131 THR A C 1
ATOM 1759 O O . THR A 1 131 ? -23.161 37.922 83.727 1.00 31.57 131 THR A O 1
ATOM 1770 N N . HIS A 1 132 ? -21.789 36.528 84.844 1.00 27.36 132 HIS A N 1
ATOM 1771 C CA . HIS A 1 132 ? -22.754 35.432 84.912 1.00 26.71 132 HIS A CA 1
ATOM 1772 C C . HIS A 1 132 ? -22.717 34.781 86.305 1.00 29.65 132 HIS A C 1
ATOM 1773 O O . HIS A 1 132 ? -21.636 34.664 86.898 1.00 28.51 132 HIS A O 1
ATOM 1786 N N . PRO A 1 133 ? -23.860 34.323 86.841 1.00 28.52 133 PRO A N 1
ATOM 1787 C CA . PRO A 1 133 ? -23.854 33.823 88.229 1.00 27.61 133 PRO A CA 1
ATOM 1788 C C . PRO A 1 133 ? -23.216 32.472 88.482 1.00 30.32 133 PRO A C 1
ATOM 1789 O O . PRO A 1 133 ? -22.960 32.172 89.637 1.00 27.70 133 PRO A O 1
ATOM 1800 N N . LYS A 1 134 ? -23.030 31.621 87.454 1.00 28.77 134 LYS A N 1
ATOM 1801 C CA . LYS A 1 134 ? -22.531 30.269 87.694 1.00 27.21 134 LYS A CA 1
ATOM 1802 C C . LYS A 1 134 ? -21.180 30.217 88.400 1.00 29.28 134 LYS A C 1
ATOM 1803 O O . LYS A 1 134 ? -20.261 30.935 88.037 1.00 28.15 134 LYS A O 1
ATOM 1822 N N . VAL A 1 135 ? -21.071 29.343 89.402 1.00 25.28 135 VAL A N 1
ATOM 1823 C CA . VAL A 1 135 ? -19.809 29.124 90.109 1.00 23.76 135 VAL A CA 1
ATOM 1824 C C . VAL A 1 135 ? -19.251 27.795 89.623 1.00 25.85 135 VAL A C 1
ATOM 1825 O O . VAL A 1 135 ? -19.990 26.816 89.482 1.00 25.32 135 VAL A O 1
ATOM 1838 N N . TYR A 1 136 ? -17.947 27.761 89.380 1.00 26.04 136 TYR A N 1
ATOM 1839 C CA . TYR A 1 136 ? -17.218 26.579 88.906 1.00 25.03 136 TYR A CA 1
ATOM 1840 C C . TYR A 1 136 ? -16.161 26.204 89.915 1.00 26.97 136 TYR A C 1
ATOM 1841 O O . TYR A 1 136 ? -15.768 27.027 90.729 1.00 25.81 136 TYR A O 1
ATOM 1859 N N . LYS A 1 137 ? -15.687 24.966 89.827 1.00 23.69 137 LYS A N 1
ATOM 1860 C CA . LYS A 1 137 ? -14.552 24.446 90.558 1.00 24.35 137 LYS A CA 1
ATOM 1861 C C . LYS A 1 137 ? -13.405 24.383 89.578 1.00 27.68 137 LYS A C 1
ATOM 1862 O O . LYS A 1 137 ? -13.591 23.909 88.461 1.00 27.64 137 LYS A O 1
ATOM 1881 N N . ILE A 1 138 ? -12.224 24.791 90.009 1.00 24.22 138 ILE A N 1
ATOM 1882 C CA . ILE A 1 138 ? -11.004 24.698 89.208 1.00 22.32 138 ILE A CA 1
ATOM 1883 C C . ILE A 1 138 ? -10.522 23.250 89.317 1.00 28.42 138 ILE A C 1
ATOM 1884 O O . ILE A 1 138 ? -10.369 22.732 90.429 1.00 28.21 138 ILE A O 1
ATOM 1900 N N . THR A 1 139 ? -10.340 22.580 88.187 1.00 25.06 139 THR A N 1
ATOM 1901 C CA . THR A 1 139 ? -9.858 21.180 88.175 1.00 26.98 139 THR A CA 1
ATOM 1902 C C . THR A 1 139 ? -8.357 21.065 87.868 1.00 32.06 139 THR A C 1
ATOM 1903 O O . THR A 1 139 ? -7.750 20.025 88.105 1.00 31.19 139 THR A O 1
ATOM 1914 N N . ASN A 1 140 ? -7.803 22.072 87.199 1.00 28.56 140 ASN A N 1
ATOM 1915 C CA . ASN A 1 140 ? -6.401 22.077 86.797 1.00 28.49 140 ASN A CA 1
ATOM 1916 C C . ASN A 1 140 ? -5.994 23.494 86.445 1.00 30.13 140 ASN A C 1
ATOM 1917 O O . ASN A 1 140 ? -6.834 24.312 86.062 1.00 27.22 140 ASN A O 1
ATOM 1928 N N . PHE A 1 141 ? -4.702 23.766 86.507 1.00 27.24 141 PHE A N 1
ATOM 1929 C CA . PHE A 1 141 ? -4.145 25.064 86.139 1.00 27.05 141 PHE A CA 1
ATOM 1930 C C . PHE A 1 141 ? -2.788 24.870 85.459 1.00 32.91 141 PHE A C 1
ATOM 1931 O O . PHE A 1 141 ? -1.961 24.086 85.929 1.00 30.19 141 PHE A O 1
ATOM 1948 N N . SER A 1 142 ? -2.565 25.591 84.360 1.00 28.93 142 SER A N 1
ATOM 1949 C CA . SER A 1 142 ? -1.267 25.644 83.692 1.00 28.29 142 SER A CA 1
ATOM 1950 C C . SER A 1 142 ? -1.095 27.048 83.159 1.00 32.97 142 SER A C 1
ATOM 1951 O O . SER A 1 142 ? -2.078 27.780 83.003 1.00 31.44 142 SER A O 1
ATOM 1959 N N . SER A 1 143 ? 0.130 27.451 82.942 1.00 29.20 143 SER A N 1
ATOM 1960 C CA . SER A 1 143 ? 0.397 28.775 82.411 1.00 28.54 143 SER A CA 1
ATOM 1961 C C . SER A 1 143 ? 1.600 28.807 81.507 1.00 30.17 143 SER A C 1
ATOM 1962 O O . SER A 1 143 ? 2.443 27.932 81.573 1.00 31.17 143 SER A O 1
ATOM 1970 N N . SER A 1 144 ? 1.659 29.827 80.658 1.00 27.34 144 SER A N 1
ATOM 1971 C CA . SER A 1 144 ? 2.795 30.126 79.801 1.00 25.69 144 SER A CA 1
ATOM 1972 C C . SER A 1 144 ? 2.915 31.635 79.824 1.00 27.99 144 SER A C 1
ATOM 1973 O O . SER A 1 144 ? 2.140 32.336 79.158 1.00 26.03 144 SER A O 1
ATOM 1981 N N . GLY A 1 145 ? 3.793 32.135 80.688 1.00 27.54 145 GLY A N 1
ATOM 1982 C CA . GLY A 1 145 ? 3.914 33.571 80.918 1.00 28.43 145 GLY A CA 1
ATOM 1983 C C . GLY A 1 145 ? 2.589 34.135 81.422 1.00 29.10 145 GLY A C 1
ATOM 1984 O O . GLY A 1 145 ? 1.963 33.543 82.296 1.00 28.23 145 GLY A O 1
ATOM 1988 N N . ASN A 1 146 ? 2.077 35.198 80.767 1.00 26.14 146 ASN A N 1
ATOM 1989 C CA . ASN A 1 146 ? 0.783 35.811 81.124 1.00 25.04 146 ASN A CA 1
ATOM 1990 C C . ASN A 1 146 ? -0.449 35.058 80.599 1.00 29.94 146 ASN A C 1
ATOM 1991 O O . ASN A 1 146 ? -1.570 35.493 80.882 1.00 29.22 146 ASN A O 1
ATOM 2002 N N . VAL A 1 147 ? -0.256 33.899 79.930 1.00 25.68 147 VAL A N 1
ATOM 2003 C CA . VAL A 1 147 ? -1.364 33.071 79.455 1.00 25.12 147 VAL A CA 1
ATOM 2004 C C . VAL A 1 147 ? -1.681 32.115 80.590 1.00 27.56 147 VAL A C 1
ATOM 2005 O O . VAL A 1 147 ? -0.827 31.318 80.977 1.00 25.96 147 VAL A O 1
ATOM 2018 N N . TRP A 1 148 ? -2.900 32.172 81.101 1.00 23.52 148 TRP A N 1
ATOM 2019 C CA . TRP A 1 148 ? -3.370 31.248 82.127 1.00 23.92 148 TRP A CA 1
ATOM 2020 C C . TRP A 1 148 ? -4.402 30.334 81.509 1.00 26.35 148 TRP A C 1
ATOM 2021 O O . TRP A 1 148 ? -5.299 30.808 80.803 1.00 23.53 148 TRP A O 1
ATOM 2042 N N . ASN A 1 149 ? -4.270 29.015 81.755 1.00 21.38 149 ASN A N 1
ATOM 2043 C CA . ASN A 1 149 ? -5.215 28.017 81.268 1.00 21.56 149 ASN A CA 1
ATOM 2044 C C . ASN A 1 149 ? -5.844 27.357 82.485 1.00 25.76 149 ASN A C 1
ATOM 2045 O O . ASN A 1 149 ? -5.192 26.582 83.191 1.00 26.06 149 ASN A O 1
ATOM 2056 N N . ILE A 1 150 ? -7.094 27.700 82.756 1.00 24.51 150 ILE A N 1
ATOM 2057 C CA . ILE A 1 150 ? -7.843 27.258 83.950 1.00 24.69 150 ILE A CA 1
ATOM 2058 C C . ILE A 1 150 ? -8.869 26.220 83.477 1.00 28.26 150 ILE A C 1
ATOM 2059 O O . ILE A 1 150 ? -9.746 26.527 82.663 1.00 27.43 150 ILE A O 1
ATOM 2075 N N . SER A 1 151 ? -8.738 24.987 83.938 1.00 24.88 151 SER A N 1
ATOM 2076 C CA . SER A 1 151 ? -9.711 23.943 83.606 1.00 24.94 151 SER A CA 1
ATOM 2077 C C . SER A 1 151 ? -10.808 24.031 84.646 1.00 29.36 151 SER A C 1
ATOM 2078 O O . SER A 1 151 ? -10.522 24.238 85.836 1.00 29.03 151 SER A O 1
ATOM 2086 N N . LEU A 1 152 ? -12.058 23.895 84.202 1.00 26.70 152 LEU A N 1
ATOM 2087 C CA . LEU A 1 152 ? -13.227 24.090 85.045 1.00 25.98 152 LEU A CA 1
ATOM 2088 C C . LEU A 1 152 ? -14.164 22.901 85.053 1.00 29.55 152 LEU A C 1
ATOM 2089 O O . LEU A 1 152 ? -14.238 22.134 84.077 1.00 28.77 152 LEU A O 1
ATOM 2105 N N . TYR A 1 153 ? -14.901 22.808 86.147 1.00 27.08 153 TYR A N 1
ATOM 2106 C CA . TYR A 1 153 ? -16.000 21.868 86.328 1.00 26.35 153 TYR A CA 1
ATOM 2107 C C . TYR A 1 153 ? -17.184 22.674 86.905 1.00 28.64 153 TYR A C 1
ATOM 2108 O O . TYR A 1 153 ? -17.016 23.302 87.947 1.00 28.66 153 TYR A O 1
ATOM 2126 N N . PRO A 1 154 ? -18.398 22.588 86.330 1.00 27.15 154 PRO A N 1
ATOM 2127 C CA . PRO A 1 154 ? -18.760 21.916 85.061 1.00 27.04 154 PRO A CA 1
ATOM 2128 C C . PRO A 1 154 ? -18.230 22.737 83.875 1.00 29.62 154 PRO A C 1
ATOM 2129 O O . PRO A 1 154 ? -17.444 23.679 84.067 1.00 26.80 154 PRO A O 1
ATOM 2140 N N . ASP A 1 155 ? -18.670 22.402 82.644 1.00 26.97 155 ASP A N 1
ATOM 2141 C CA . ASP A 1 155 ? -18.303 23.185 81.468 1.00 26.67 155 ASP A CA 1
ATOM 2142 C C . ASP A 1 155 ? -18.939 24.567 81.562 1.00 29.33 155 ASP A C 1
ATOM 2143 O O . ASP A 1 155 ? -19.967 24.733 82.215 1.00 28.44 155 ASP A O 1
ATOM 2152 N N . LEU A 1 156 ? -18.367 25.530 80.870 1.00 27.43 156 LEU A N 1
ATOM 2153 C CA . LEU A 1 156 ? -18.891 26.887 80.817 1.00 26.69 156 LEU A CA 1
ATOM 2154 C C . LEU A 1 156 ? -20.368 26.927 80.443 1.00 31.51 156 LEU A C 1
ATOM 2155 O O . LEU A 1 156 ? -20.806 26.253 79.519 1.00 30.85 156 LEU A O 1
ATOM 2171 N N . PHE A 1 157 ? -21.140 27.723 81.181 1.00 27.69 157 PHE A N 1
ATOM 2172 C CA . PHE A 1 157 ? -22.570 27.891 80.934 1.00 27.99 157 PHE A CA 1
ATOM 2173 C C . PHE A 1 157 ? -22.849 28.891 79.821 1.00 33.50 157 PHE A C 1
ATOM 2174 O O . PHE A 1 157 ? -23.981 28.967 79.355 1.00 33.27 157 PHE A O 1
ATOM 2191 N N . ILE A 1 158 ? -21.846 29.706 79.456 1.00 30.47 158 ILE A N 1
ATOM 2192 C CA . ILE A 1 158 ? -21.976 30.683 78.383 1.00 29.55 158 ILE A CA 1
ATOM 2193 C C . ILE A 1 158 ? -20.773 30.603 77.479 1.00 30.87 158 ILE A C 1
ATOM 2194 O O . ILE A 1 158 ? -19.723 30.050 77.863 1.00 29.75 158 ILE A O 1
ATOM 2210 N N . THR A 1 159 ? -20.913 31.177 76.297 1.00 27.26 159 THR A N 1
ATOM 2211 C CA . THR A 1 159 ? -19.799 31.382 75.378 1.00 25.34 159 THR A CA 1
ATOM 2212 C C . THR A 1 159 ? -19.290 32.768 75.758 1.00 27.29 159 THR A C 1
ATOM 2213 O O . THR A 1 159 ? -20.079 33.705 75.828 1.00 27.27 159 THR A O 1
ATOM 2224 N N . THR A 1 160 ? -17.989 32.915 76.000 1.00 25.87 160 THR A N 1
ATOM 2225 C CA . THR A 1 160 ? -17.462 34.225 76.406 1.00 24.49 160 THR A CA 1
ATOM 2226 C C . THR A 1 160 ? -17.676 35.306 75.333 1.00 26.03 160 THR A C 1
ATOM 2227 O O . THR A 1 160 ? -17.601 35.029 74.135 1.00 25.03 160 THR A O 1
ATOM 2238 N N . THR A 1 161 ? -17.929 36.532 75.773 1.00 25.41 161 THR A N 1
ATOM 2239 C CA . THR A 1 161 ? -18.105 37.702 74.909 1.00 25.51 161 THR A CA 1
ATOM 2240 C C . THR A 1 161 ? -16.821 38.517 74.793 1.00 27.26 161 THR A C 1
ATOM 2241 O O . THR A 1 161 ? -16.741 39.386 73.948 1.00 26.34 161 THR A O 1
ATOM 2252 N N . GLY A 1 162 ? -15.875 38.303 75.687 1.00 26.15 162 GLY A N 1
ATOM 2253 C CA . GLY A 1 162 ? -14.640 39.078 75.724 1.00 25.08 162 GLY A CA 1
ATOM 2254 C C . GLY A 1 162 ? -14.670 40.198 76.754 1.00 28.36 162 GLY A C 1
ATOM 2255 O O . GLY A 1 162 ? -13.646 40.844 76.996 1.00 25.59 162 GLY A O 1
ATOM 2259 N N . SER A 1 163 ? -15.836 40.467 77.364 1.00 25.73 163 SER A N 1
ATOM 2260 C CA . SER A 1 163 ? -15.970 41.540 78.369 1.00 26.77 163 SER A CA 1
ATOM 2261 C C . SER A 1 163 ? -15.906 40.987 79.785 1.00 31.17 163 SER A C 1
ATOM 2262 O O . SER A 1 163 ? -15.853 41.770 80.725 1.00 30.45 163 SER A O 1
ATOM 2270 N N . GLU A 1 164 ? -15.833 39.664 79.948 1.00 28.82 164 GLU A N 1
ATOM 2271 C CA . GLU A 1 164 ? -15.797 39.033 81.269 1.00 29.24 164 GLU A CA 1
ATOM 2272 C C . GLU A 1 164 ? -14.486 39.230 81.993 1.00 29.36 164 GLU A C 1
ATOM 2273 O O . GLU A 1 164 ? -13.413 39.267 81.383 1.00 27.63 164 GLU A O 1
ATOM 2285 N N . LYS A 1 165 ? -14.569 39.283 83.316 1.00 27.53 165 LYS A N 1
ATOM 2286 C CA . LYS A 1 165 ? -13.387 39.340 84.171 1.00 26.81 165 LYS A CA 1
ATOM 2287 C C . LYS A 1 165 ? -13.372 38.092 85.008 1.00 28.34 165 LYS A C 1
ATOM 2288 O O . LYS A 1 165 ? -14.447 37.613 85.404 1.00 28.02 165 LYS A O 1
ATOM 2307 N N . PRO A 1 166 ? -12.186 37.521 85.282 1.00 27.12 166 PRO A N 1
ATOM 2308 C CA . PRO A 1 166 ? -12.154 36.354 86.162 1.00 25.71 166 PRO A CA 1
ATOM 2309 C C . PRO A 1 166 ? -12.402 36.793 87.592 1.00 27.57 166 PRO A C 1
ATOM 2310 O O . PRO A 1 166 ? -12.004 37.896 87.960 1.00 27.53 166 PRO A O 1
ATOM 2321 N N . VAL A 1 167 ? -13.035 35.943 88.381 1.00 24.03 167 VAL A N 1
ATOM 2322 C CA . VAL A 1 167 ? -13.297 36.200 89.791 1.00 22.72 167 VAL A CA 1
ATOM 2323 C C . VAL A 1 167 ? -12.771 34.995 90.560 1.00 27.01 167 VAL A C 1
ATOM 2324 O O . VAL A 1 167 ? -13.226 33.875 90.339 1.00 27.74 167 VAL A O 1
ATOM 2337 N N . PHE A 1 168 ? -11.816 35.218 91.436 1.00 24.75 168 PHE A N 1
ATOM 2338 C CA . PHE A 1 168 ? -11.221 34.184 92.303 1.00 24.67 168 PHE A CA 1
ATOM 2339 C C . PHE A 1 168 ? -11.628 34.362 93.775 1.00 30.52 168 PHE A C 1
ATOM 2340 O O . PHE A 1 168 ? -11.658 33.377 94.493 1.00 29.68 168 PHE A O 1
ATOM 2357 N N . ASN A 1 169 ? -11.816 35.606 94.228 1.00 28.48 169 ASN A N 1
ATOM 2358 C CA . ASN A 1 169 ? -12.113 35.945 95.619 1.00 30.02 169 ASN A CA 1
ATOM 2359 C C . ASN A 1 169 ? -13.454 36.625 95.742 1.00 31.91 169 ASN A C 1
ATOM 2360 O O . ASN A 1 169 ? -13.885 37.328 94.831 1.00 28.71 169 ASN A O 1
ATOM 2371 N N . GLY A 1 170 ? -14.083 36.461 96.893 1.00 29.13 170 GLY A N 1
ATOM 2372 C CA . GLY A 1 170 ? -15.359 37.091 97.171 1.00 29.37 170 GLY A CA 1
ATOM 2373 C C . GLY A 1 170 ? -16.496 36.530 96.340 1.00 29.46 170 GLY A C 1
ATOM 2374 O O . GLY A 1 170 ? -17.460 37.237 96.059 1.00 30.00 170 GLY A O 1
ATOM 2378 N N . ILE A 1 171 ? -16.388 35.268 95.923 1.00 25.90 171 ILE A N 1
ATOM 2379 C CA . ILE A 1 171 ? -17.385 34.637 95.057 1.00 24.87 171 ILE A CA 1
ATOM 2380 C C . ILE A 1 171 ? -18.680 34.407 95.817 1.00 30.49 171 ILE A C 1
ATOM 2381 O O . ILE A 1 171 ? -18.663 33.797 96.877 1.00 29.02 171 ILE A O 1
ATOM 2397 N N . LEU A 1 172 ? -19.799 34.859 95.265 1.00 27.68 172 LEU A N 1
ATOM 2398 C CA . LEU A 1 172 ? -21.106 34.588 95.835 1.00 27.93 172 LEU A CA 1
ATOM 2399 C C . LEU A 1 172 ? -21.835 33.550 94.971 1.00 30.66 172 LEU A C 1
ATOM 2400 O O . LEU A 1 172 ? -21.828 33.665 93.749 1.00 32.06 172 LEU A O 1
ATOM 2416 N N . PHE A 1 173 ? -22.452 32.549 95.603 1.00 26.38 173 PHE A N 1
ATOM 2417 C CA . PHE A 1 173 ? -23.283 31.557 94.916 1.00 24.56 173 PHE A CA 1
ATOM 2418 C C . PHE A 1 173 ? -24.681 32.139 94.893 1.00 30.73 173 PHE A C 1
ATOM 2419 O O . PHE A 1 173 ? -25.124 32.668 95.920 1.00 31.60 173 PHE A O 1
ATOM 2436 N N . ARG A 1 174 ? -25.383 32.056 93.764 1.00 26.96 174 ARG A N 1
ATOM 2437 C CA . ARG A 1 174 ? -26.745 32.566 93.638 1.00 27.74 174 ARG A CA 1
ATOM 2438 C C . ARG A 1 174 ? -27.646 31.364 93.809 1.00 31.79 174 ARG A C 1
ATOM 2439 O O . ARG A 1 174 ? -27.610 30.445 92.983 1.00 29.29 174 ARG A O 1
ATOM 2460 N N . THR A 1 175 ? -28.429 31.360 94.900 1.00 29.93 175 THR A N 1
ATOM 2461 C CA . THR A 1 175 ? -29.218 30.184 95.276 1.00 29.04 175 THR A CA 1
ATOM 2462 C C . THR A 1 175 ? -30.687 30.455 95.608 1.00 30.54 175 THR A C 1
ATOM 2463 O O . THR A 1 175 ? -31.147 31.595 95.682 1.00 28.84 175 THR A O 1
ATOM 2474 N N . LYS A 1 176 ? -31.413 29.354 95.814 1.00 29.38 176 LYS A N 1
ATOM 2475 C CA . LYS A 1 176 ? -32.788 29.330 96.326 1.00 29.21 176 LYS A CA 1
ATOM 2476 C C . LYS A 1 176 ? -32.782 28.446 97.554 1.00 30.73 176 LYS A C 1
ATOM 2477 O O . LYS A 1 176 ? -32.034 27.479 97.608 1.00 28.71 176 LYS A O 1
ATOM 2496 N N . LEU A 1 177 ? -33.580 28.814 98.543 1.00 27.95 177 LEU A N 1
ATOM 2497 C CA . LEU A 1 177 ? -33.681 28.096 99.814 1.00 27.84 177 LEU A CA 1
ATOM 2498 C C . LEU A 1 177 ? -34.561 26.890 99.594 1.00 33.41 177 LEU A C 1
ATOM 2499 O O . LEU A 1 177 ? -35.671 27.040 99.088 1.00 32.75 177 LEU A O 1
ATOM 2515 N N . MET A 1 178 ? -34.055 25.682 99.933 1.00 32.68 178 MET A N 1
ATOM 2516 C CA . MET A 1 178 ? -34.777 24.401 99.777 1.00 34.52 178 MET A CA 1
ATOM 2517 C C . MET A 1 178 ? -35.566 23.921 101.028 1.00 34.43 178 MET A C 1
ATOM 2518 O O . MET A 1 178 ? -36.456 23.073 100.911 1.00 34.94 178 MET A O 1
ATOM 2532 N N . ASN A 1 179 ? -35.157 24.358 102.218 1.00 28.87 179 ASN A N 1
ATOM 2533 C CA . ASN A 1 179 ? -35.713 23.913 103.512 1.00 30.66 179 ASN A CA 1
ATOM 2534 C C . ASN A 1 179 ? -36.404 25.016 104.294 1.00 33.67 179 ASN A C 1
ATOM 2535 O O . ASN A 1 179 ? -36.401 24.992 105.527 1.00 31.38 179 ASN A O 1
ATOM 2546 N N . GLY A 1 180 ? -37.042 25.963 103.592 1.00 31.74 180 GLY A N 1
ATOM 2547 C CA . GLY A 1 180 ? -37.796 27.008 104.283 1.00 31.97 180 GLY A CA 1
ATOM 2548 C C . GLY A 1 180 ? -38.905 26.427 105.166 1.00 34.82 180 GLY A C 1
ATOM 2549 O O . GLY A 1 180 ? -39.196 26.957 106.239 1.00 34.45 180 GLY A O 1
ATOM 2553 N N . ASP A 1 181 ? -39.487 25.282 104.754 1.00 30.78 181 ASP A N 1
ATOM 2554 C CA . ASP A 1 181 ? -40.549 24.615 105.516 1.00 30.83 181 ASP A CA 1
ATOM 2555 C C . ASP A 1 181 ? -40.057 23.954 106.820 1.00 33.54 181 ASP A C 1
ATOM 2556 O O . ASP A 1 181 ? -40.881 23.618 107.649 1.00 33.79 181 ASP A O 1
ATOM 2565 N N . SER A 1 182 ? -38.739 23.747 106.983 1.00 28.85 182 SER A N 1
ATOM 2566 C CA . SER A 1 182 ? -38.201 23.225 108.211 1.00 26.77 182 SER A CA 1
ATOM 2567 C C . SER A 1 182 ? -37.197 24.216 108.838 1.00 30.50 182 SER A C 1
ATOM 2568 O O . SER A 1 182 ? -36.513 23.861 109.796 1.00 29.51 182 SER A O 1
ATOM 2576 N N . PHE A 1 183 ? -37.271 25.497 108.456 1.00 28.28 183 PHE A N 1
ATOM 2577 C CA . PHE A 1 183 ? -36.434 26.501 109.079 1.00 30.07 183 PHE A CA 1
ATOM 2578 C C . PHE A 1 183 ? -37.071 26.977 110.374 1.00 36.41 183 PHE A C 1
ATOM 2579 O O . PHE A 1 183 ? -38.281 27.196 110.438 1.00 37.23 183 PHE A O 1
ATOM 2596 N N . GLY A 1 184 ? -36.233 27.257 111.351 1.00 34.52 184 GLY A N 1
ATOM 2597 C CA . GLY A 1 184 ? -36.665 27.847 112.605 1.00 36.37 184 GLY A CA 1
ATOM 2598 C C . GLY A 1 184 ? -36.290 27.036 113.806 1.00 39.69 184 GLY A C 1
ATOM 2599 O O . GLY A 1 184 ? -35.850 25.891 113.687 1.00 41.99 184 GLY A O 1
ATOM 2603 N N . SER A 1 185 ? -36.442 27.627 114.962 1.00 36.46 185 SER A N 1
ATOM 2604 C CA . SER A 1 185 ? -36.104 26.954 116.203 1.00 35.49 185 SER A CA 1
ATOM 2605 C C . SER A 1 185 ? -36.881 27.570 117.354 1.00 41.04 185 SER A C 1
ATOM 2606 O O . SER A 1 185 ? -37.615 28.537 117.170 1.00 40.79 185 SER A O 1
ATOM 2614 N N . THR A 1 186 ? -36.724 26.998 118.533 1.00 39.57 186 THR A N 1
ATOM 2615 C CA . THR A 1 186 ? -37.388 27.470 119.749 1.00 40.39 186 THR A CA 1
ATOM 2616 C C . THR A 1 186 ? -36.322 27.761 120.781 1.00 43.94 186 THR A C 1
ATOM 2617 O O . THR A 1 186 ? -35.292 27.087 120.808 1.00 42.31 186 THR A O 1
ATOM 2628 N N . LEU A 1 187 ? -36.575 28.748 121.647 1.00 43.10 187 LEU A N 1
ATOM 2629 C CA . LEU A 1 187 ? -35.627 29.138 122.689 1.00 43.76 187 LEU A CA 1
ATOM 2630 C C . LEU A 1 187 ? -35.361 27.948 123.617 1.00 49.71 187 LEU A C 1
ATOM 2631 O O . LEU A 1 187 ? -36.308 27.335 124.103 1.00 51.88 187 LEU A O 1
ATOM 2647 N N . ASN A 1 188 ? -34.091 27.574 123.803 1.00 44.98 188 ASN A N 1
ATOM 2648 C CA . ASN A 1 188 ? -33.709 26.435 124.653 1.00 45.09 188 ASN A CA 1
ATOM 2649 C C . ASN A 1 188 ? -33.469 26.944 126.086 1.00 48.87 188 ASN A C 1
ATOM 2650 O O . ASN A 1 188 ? -33.663 28.137 126.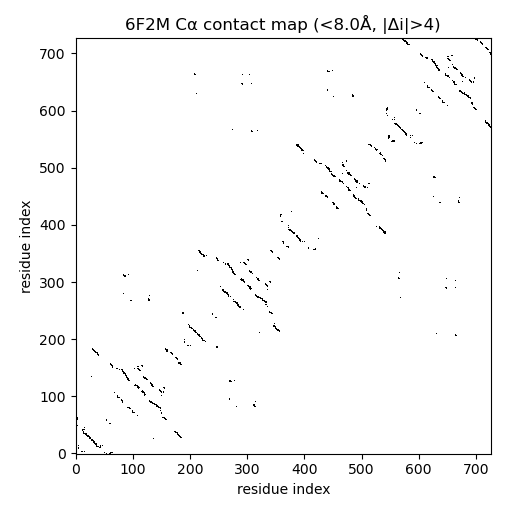335 1.00 47.16 188 ASN A O 1
ATOM 2661 N N . ASN A 1 189 ? -33.042 26.081 127.012 1.00 48.81 189 ASN A N 1
ATOM 2662 C CA . ASN A 1 189 ? -32.801 26.514 128.404 1.00 48.93 189 ASN A CA 1
ATOM 2663 C C . ASN A 1 189 ? -31.591 27.434 128.560 1.00 50.40 189 ASN A C 1
ATOM 2664 O O . ASN A 1 189 ? -31.510 28.114 129.579 1.00 52.31 189 ASN A O 1
ATOM 2675 N N . ASN A 1 190 ? -30.663 27.489 127.558 1.00 42.14 190 ASN A N 1
ATOM 2676 C CA . ASN A 1 190 ? -29.509 28.387 127.612 1.00 39.95 190 ASN A CA 1
ATOM 2677 C C . ASN A 1 190 ? -29.836 29.782 127.042 1.00 39.34 190 ASN A C 1
ATOM 2678 O O . ASN A 1 190 ? -28.967 30.647 127.034 1.00 39.24 190 ASN A O 1
ATOM 2689 N N . GLY A 1 191 ? -31.065 29.999 126.589 1.00 35.81 191 GLY A N 1
ATOM 2690 C CA . GLY A 1 191 ? -31.460 31.281 126.010 1.00 35.85 191 GLY A CA 1
ATOM 2691 C C . GLY A 1 191 ? -30.953 31.476 124.593 1.00 38.61 191 GLY A C 1
ATOM 2692 O O . GLY A 1 191 ? -30.779 32.607 124.155 1.00 37.72 191 GLY A O 1
ATOM 2696 N N . THR A 1 192 ? -30.715 30.364 123.853 1.00 34.08 192 THR A N 1
ATOM 2697 C CA . THR A 1 192 ? -30.260 30.414 122.467 1.00 32.13 192 THR A CA 1
ATOM 2698 C C . THR A 1 192 ? -31.162 29.531 121.613 1.00 34.83 192 THR A C 1
ATOM 2699 O O . THR A 1 192 ? -32.094 28.919 122.136 1.00 35.14 192 THR A O 1
ATOM 2710 N N . TYR A 1 193 ? -30.912 29.527 120.286 1.00 31.65 193 TYR A N 1
ATOM 2711 C CA . TYR A 1 193 ? -31.639 28.766 119.273 1.00 31.75 193 TYR A CA 1
ATOM 2712 C C . TYR A 1 193 ? -30.685 27.789 118.611 1.00 34.13 193 TYR A C 1
ATOM 2713 O O . TYR A 1 193 ? -29.761 28.201 117.916 1.00 32.06 193 TYR A O 1
ATOM 2731 N N . SER A 1 194 ? -30.934 26.501 118.825 1.00 28.76 194 SER A N 1
ATOM 2732 C CA A SER A 1 194 ? -30.092 25.426 118.311 0.50 29.25 194 SER A CA 1
ATOM 2733 C CA B SER A 1 194 ? -30.090 25.422 118.320 0.50 28.62 194 SER A CA 1
ATOM 2734 C C . SER A 1 194 ? -30.634 24.853 117.010 1.00 30.79 194 SER A C 1
ATOM 2735 O O . SER A 1 194 ? -31.818 25.012 116.697 1.00 29.35 194 SER A O 1
ATOM 2748 N N . GLY A 1 195 ? -29.783 24.131 116.327 1.00 27.40 195 GLY A N 1
ATOM 2749 C CA . GLY A 1 195 ? -30.091 23.387 115.116 1.00 28.12 195 GLY A CA 1
ATOM 2750 C C . GLY A 1 195 ? -30.509 24.153 113.884 1.00 31.06 195 GLY A C 1
ATOM 2751 O O . GLY A 1 195 ? -31.188 23.587 113.020 1.00 31.06 195 GLY A O 1
ATOM 2755 N N . ILE A 1 196 ? -30.134 25.429 113.787 1.00 25.00 196 ILE A N 1
ATOM 2756 C CA . ILE A 1 196 ? -30.463 26.214 112.603 1.00 27.35 196 ILE A CA 1
ATOM 2757 C C . ILE A 1 196 ? -29.527 25.767 111.480 1.00 29.98 196 ILE A C 1
ATOM 2758 O O . ILE A 1 196 ? -28.295 25.661 111.671 1.00 27.80 196 ILE A O 1
ATOM 2774 N N . SER A 1 197 ? -30.132 25.461 110.334 1.00 27.02 197 SER A N 1
ATOM 2775 C CA . SER A 1 197 ? -29.409 25.027 109.155 1.00 27.43 197 SER A CA 1
ATOM 2776 C C . SER A 1 197 ? -30.134 25.526 107.900 1.00 32.40 197 SER A C 1
ATOM 2777 O O . SER A 1 197 ? -31.353 25.731 107.918 1.00 33.28 197 SER A O 1
ATOM 2785 N N . LEU A 1 198 ? -29.360 25.808 106.849 1.00 28.52 198 LEU A N 1
ATOM 2786 C CA . LEU A 1 198 ? -29.872 26.216 105.539 1.00 29.84 198 LEU A CA 1
ATOM 2787 C C . LEU A 1 198 ? -29.408 25.244 104.476 1.00 31.13 198 LEU A C 1
ATOM 2788 O O . LEU A 1 198 ? -28.227 24.889 104.429 1.00 29.81 198 LEU A O 1
ATOM 2804 N N . SER A 1 199 ? -30.354 24.803 103.629 1.00 27.15 199 SER A N 1
ATOM 2805 C CA . SER A 1 199 ? -30.133 23.938 102.498 1.00 26.52 199 SER A CA 1
ATOM 2806 C C . SER A 1 199 ? -30.446 24.797 101.289 1.00 30.58 199 SER A C 1
ATOM 2807 O O . SER A 1 199 ? -31.582 25.239 101.120 1.00 27.19 199 SER A O 1
ATOM 2815 N N . LEU A 1 200 ? -29.411 25.092 100.493 1.00 27.09 200 LEU A N 1
ATOM 2816 C CA . LEU A 1 200 ? -29.495 25.984 99.340 1.00 27.63 200 LEU A CA 1
ATOM 2817 C C . LEU A 1 200 ? -29.161 25.256 98.060 1.00 30.08 200 LEU A C 1
ATOM 2818 O O . LEU A 1 200 ? -28.282 24.409 98.065 1.00 29.25 200 LEU A O 1
ATOM 2834 N N . ARG A 1 201 ? -29.820 25.633 96.950 1.00 26.77 201 ARG A N 1
ATOM 2835 C CA . ARG A 1 201 ? -29.643 25.066 95.632 1.00 27.61 201 ARG A CA 1
ATOM 2836 C C . ARG A 1 201 ? -29.236 26.203 94.706 1.00 29.48 201 ARG A C 1
ATOM 2837 O O . ARG A 1 201 ? -29.962 27.190 94.605 1.00 26.43 201 ARG A O 1
ATOM 2858 N N . GLU A 1 202 ? -28.086 26.081 94.048 1.00 28.12 202 GLU A N 1
ATOM 2859 C CA . GLU A 1 202 ? -27.678 27.063 93.073 1.00 29.66 202 GLU A CA 1
ATOM 2860 C C . GLU A 1 202 ? -28.789 27.119 92.018 1.00 33.31 202 GLU A C 1
ATOM 2861 O O . GLU A 1 202 ? -29.284 26.089 91.549 1.00 32.05 202 GLU A O 1
ATOM 2873 N N . SER A 1 203 ? -29.255 28.321 91.740 1.00 30.81 203 SER A N 1
ATOM 2874 C CA . SER A 1 203 ? -30.374 28.565 90.836 1.00 40.63 203 SER A CA 1
ATOM 2875 C C . SER A 1 203 ? -29.861 29.218 89.568 1.00 79.53 203 SER A C 1
ATOM 2876 O O . SER A 1 203 ? -29.285 30.295 89.664 1.00 57.20 203 SER A O 1
ATOM 2884 N N . MET B 1 1 ? 18.748 43.929 52.697 1.00 41.53 1 MET B N 1
ATOM 2885 C CA . MET B 1 1 ? 18.102 44.281 51.430 1.00 41.34 1 MET B CA 1
ATOM 2886 C C . MET B 1 1 ? 17.279 43.111 50.868 1.00 40.34 1 MET B C 1
ATOM 2887 O O . MET B 1 1 ? 17.575 41.967 51.150 1.00 38.09 1 MET B O 1
ATOM 2900 N N . ARG B 1 2 ? 16.343 43.409 49.981 1.00 36.10 2 ARG B N 1
ATOM 2901 C CA . ARG B 1 2 ? 15.443 42.431 49.391 1.00 33.69 2 ARG B CA 1
ATOM 2902 C C . ARG B 1 2 ? 16.050 41.767 48.158 1.00 35.20 2 ARG B C 1
ATOM 2903 O O . ARG B 1 2 ? 16.514 42.452 47.263 1.00 34.79 2 ARG B O 1
ATOM 2924 N N . LEU B 1 3 ? 16.010 40.412 48.090 1.00 32.41 3 LEU B N 1
ATOM 2925 C CA . LEU B 1 3 ? 16.458 39.703 46.905 1.00 31.72 3 LEU B CA 1
ATOM 2926 C C . LEU B 1 3 ? 15.408 40.060 45.826 1.00 33.53 3 LEU B C 1
ATOM 2927 O O . LEU B 1 3 ? 14.197 39.844 46.038 1.00 30.77 3 LEU B O 1
ATOM 2943 N N . PRO B 1 4 ? 15.825 40.639 44.705 1.00 33.45 4 PRO B N 1
ATOM 2944 C CA . PRO B 1 4 ? 14.843 41.032 43.693 1.00 33.73 4 PRO B CA 1
ATOM 2945 C C . PRO B 1 4 ? 14.141 39.837 43.101 1.00 34.36 4 PRO B C 1
ATOM 2946 O O . PRO B 1 4 ? 14.759 38.792 42.939 1.00 34.06 4 PRO B O 1
ATOM 2957 N N . ASP B 1 5 ? 12.863 39.981 42.821 1.00 31.82 5 ASP B N 1
ATOM 2958 C CA . ASP B 1 5 ? 12.040 38.899 42.284 1.00 31.31 5 ASP B CA 1
ATOM 2959 C C . ASP B 1 5 ? 10.923 39.479 41.372 1.00 35.78 5 ASP B C 1
ATOM 2960 O O . ASP B 1 5 ? 10.870 40.703 41.212 1.00 35.80 5 ASP B O 1
ATOM 2969 N N . PRO B 1 6 ? 10.016 38.671 40.764 1.00 31.29 6 PRO B N 1
ATOM 2970 C CA . PRO B 1 6 ? 8.963 39.269 39.909 1.00 32.40 6 PRO B CA 1
ATOM 2971 C C . PRO B 1 6 ? 7.943 40.169 40.627 1.00 39.88 6 PRO B C 1
ATOM 2972 O O . PRO B 1 6 ? 7.212 40.852 39.931 1.00 42.72 6 PRO B O 1
ATOM 2983 N N . TYR B 1 7 ? 7.950 40.256 41.972 1.00 36.70 7 TYR B N 1
ATOM 2984 C CA . TYR B 1 7 ? 7.028 41.108 42.740 1.00 38.54 7 TYR B CA 1
ATOM 2985 C C . TYR B 1 7 ? 7.665 42.486 42.954 1.00 44.50 7 TYR B C 1
ATOM 2986 O O . TYR B 1 7 ? 6.982 43.493 42.800 1.00 47.20 7 TYR B O 1
ATOM 3004 N N . THR B 1 8 ? 8.974 42.542 43.242 1.00 38.62 8 THR B N 1
ATOM 3005 C CA . THR B 1 8 ? 9.668 43.825 43.383 1.00 40.24 8 THR B CA 1
ATOM 3006 C C . THR B 1 8 ? 9.966 44.410 42.003 1.00 47.03 8 THR B C 1
ATOM 3007 O O . THR B 1 8 ? 10.026 45.637 41.842 1.00 49.44 8 THR B O 1
ATOM 3018 N N . ASN B 1 9 ? 10.235 43.523 41.026 1.00 42.47 9 ASN B N 1
ATOM 3019 C CA . ASN B 1 9 ? 10.621 43.911 39.681 1.00 42.77 9 ASN B CA 1
ATOM 3020 C C . ASN B 1 9 ? 9.916 43.036 38.646 1.00 45.89 9 ASN B C 1
ATOM 3021 O O . ASN B 1 9 ? 10.543 42.148 38.065 1.00 43.73 9 ASN B O 1
ATOM 3032 N N . PRO B 1 10 ? 8.614 43.300 38.378 1.00 44.66 10 PRO B N 1
ATOM 3033 C CA . PRO B 1 10 ? 7.885 42.496 37.377 1.00 45.18 10 PRO B CA 1
ATOM 3034 C C . PRO B 1 10 ? 8.430 42.591 35.951 1.00 48.12 10 PRO B C 1
ATOM 3035 O O . PRO B 1 10 ? 8.131 41.713 35.142 1.00 46.96 10 PRO B O 1
ATOM 3046 N N . GLU B 1 11 ? 9.281 43.598 35.660 1.00 45.05 11 GLU B N 1
ATOM 3047 C CA . GLU B 1 11 ? 9.967 43.707 34.378 1.00 46.87 11 GLU B CA 1
ATOM 3048 C C . GLU B 1 11 ? 10.973 42.564 34.147 1.00 50.40 11 GLU B C 1
ATOM 3049 O O . GLU B 1 11 ? 11.384 42.368 33.008 1.00 49.99 11 GLU B O 1
ATOM 3061 N N . TYR B 1 12 ? 11.360 41.802 35.216 1.00 44.73 12 TYR B N 1
ATOM 3062 C CA . TYR B 1 12 ? 12.308 40.686 35.126 1.00 42.77 12 TYR B CA 1
ATOM 3063 C C . TYR B 1 12 ? 11.620 39.375 35.547 1.00 43.47 12 TYR B C 1
ATOM 3064 O O . TYR B 1 12 ? 11.891 38.859 36.639 1.00 39.90 12 TYR B O 1
ATOM 3082 N N . PRO B 1 13 ? 10.729 38.806 34.693 1.00 39.93 13 PRO B N 1
ATOM 3083 C CA . PRO B 1 13 ? 10.043 37.556 35.075 1.00 36.81 13 PRO B CA 1
ATOM 3084 C C . PRO B 1 13 ? 10.977 36.373 35.326 1.00 36.34 13 PRO B C 1
ATOM 3085 O O . PRO B 1 13 ? 10.623 35.488 36.078 1.00 33.45 13 PRO B O 1
ATOM 3096 N N . GLY B 1 14 ? 12.182 36.394 34.746 1.00 35.00 14 GLY B N 1
ATOM 3097 C CA . GLY B 1 14 ? 13.199 35.379 34.973 1.00 34.90 14 GLY B CA 1
ATOM 3098 C C . GLY B 1 14 ? 13.699 35.299 36.400 1.00 36.94 14 GLY B C 1
ATOM 3099 O O . GLY B 1 14 ? 14.260 34.275 36.781 1.00 34.25 14 GLY B O 1
ATOM 3103 N N . LEU B 1 15 ? 13.435 36.335 37.236 1.00 33.88 15 LEU B N 1
ATOM 3104 C CA . LEU B 1 15 ? 13.777 36.294 38.651 1.00 33.55 15 LEU B CA 1
ATOM 3105 C C . LEU B 1 15 ? 12.784 35.441 39.478 1.00 35.43 15 LEU B C 1
ATOM 3106 O O . LEU B 1 15 ? 12.973 35.279 40.688 1.00 34.38 15 LEU B O 1
ATOM 3122 N N . GLY B 1 16 ? 11.743 34.905 38.828 1.00 31.97 16 GLY B N 1
ATOM 3123 C CA . GLY B 1 16 ? 10.815 33.958 39.428 1.00 32.98 16 GLY B CA 1
ATOM 3124 C C . GLY B 1 16 ? 11.575 32.650 39.496 1.00 40.19 16 GLY B C 1
ATOM 3125 O O . GLY B 1 16 ? 11.954 32.103 38.469 1.00 41.83 16 GLY B O 1
ATOM 3129 N N . PHE B 1 17 ? 12.029 32.272 40.647 1.00 38.81 17 PHE B N 1
ATOM 3130 C CA . PHE B 1 17 ? 12.842 31.058 40.712 1.00 39.74 17 PHE B CA 1
ATOM 3131 C C . PHE B 1 17 ? 11.899 29.876 40.674 1.00 50.99 17 PHE B C 1
ATOM 3132 O O . PHE B 1 17 ? 10.768 29.989 41.134 1.00 51.19 17 PHE B O 1
ATOM 3149 N N . GLU B 1 18 ? 12.285 28.818 39.977 1.00 53.54 18 GLU B N 1
ATOM 3150 C CA . GLU B 1 18 ? 11.373 27.695 39.769 1.00 56.59 18 GLU B CA 1
ATOM 3151 C C . GLU B 1 18 ? 11.500 26.679 40.880 1.00 61.74 18 GLU B C 1
ATOM 3152 O O . GLU B 1 18 ? 10.537 26.512 41.642 1.00 63.31 18 GLU B O 1
ATOM 3164 N N . SER B 1 19 ? 12.682 26.074 41.056 1.00 55.31 19 SER B N 1
ATOM 3165 C CA . SER B 1 19 ? 12.850 25.111 42.151 1.00 53.61 19 SER B CA 1
ATOM 3166 C C . SER B 1 19 ? 13.445 25.770 43.409 1.00 54.16 19 SER B C 1
ATOM 3167 O O . SER B 1 19 ? 14.358 26.628 43.317 1.00 50.83 19 SER B O 1
ATOM 3175 N N . VAL B 1 20 ? 12.875 25.393 44.579 1.00 49.91 20 VAL B N 1
ATOM 3176 C CA . VAL B 1 20 ? 13.338 25.806 45.914 1.00 48.41 20 VAL B CA 1
ATOM 3177 C C . VAL B 1 20 ? 13.132 24.675 46.898 1.00 49.27 20 VAL B C 1
ATOM 3178 O O . VAL B 1 20 ? 12.012 24.208 47.033 1.00 47.80 20 VAL B O 1
ATOM 3191 N N . ASN B 1 21 ? 14.181 24.299 47.643 1.00 45.63 21 ASN B N 1
ATOM 3192 C CA . ASN B 1 21 ? 14.059 23.316 48.714 1.00 44.93 21 ASN B CA 1
ATOM 3193 C C . ASN B 1 21 ? 14.375 24.039 50.036 1.00 42.91 21 ASN B C 1
ATOM 3194 O O . ASN B 1 21 ? 15.392 24.752 50.152 1.00 42.49 21 ASN B O 1
ATOM 3205 N N . LEU B 1 22 ? 13.418 23.995 50.966 1.00 34.14 22 LEU B N 1
ATOM 3206 C CA . LEU B 1 22 ? 13.568 24.619 52.278 1.00 31.30 22 LEU B CA 1
ATOM 3207 C C . LEU B 1 22 ? 14.181 23.500 53.107 1.00 30.50 22 LEU B C 1
ATOM 3208 O O . LEU B 1 22 ? 13.610 22.412 53.238 1.00 27.93 22 LEU B O 1
ATOM 3224 N N . VAL B 1 23 ? 15.400 23.715 53.577 1.00 25.88 23 VAL B N 1
ATOM 3225 C CA . VAL B 1 23 ? 16.157 22.688 54.302 1.00 26.07 23 VAL B CA 1
ATOM 3226 C C . VAL B 1 23 ? 16.209 23.014 55.782 1.00 26.27 23 VAL B C 1
ATOM 3227 O O . VAL B 1 23 ? 16.565 24.118 56.159 1.00 25.32 23 VAL B O 1
ATOM 3240 N N . ASP B 1 24 ? 15.932 22.028 56.609 1.00 24.41 24 ASP B N 1
ATOM 3241 C CA . ASP B 1 24 ? 15.981 22.186 58.064 1.00 23.79 24 ASP B CA 1
ATOM 3242 C C . ASP B 1 24 ? 17.403 21.882 58.565 1.00 28.91 24 ASP B C 1
ATOM 3243 O O . ASP B 1 24 ? 17.840 20.718 58.524 1.00 28.12 24 ASP B O 1
ATOM 3252 N N . ASN B 1 25 ? 18.111 22.902 59.064 1.00 27.94 25 ASN B N 1
ATOM 3253 C CA . ASN B 1 25 ? 19.436 22.675 59.663 1.00 30.11 25 ASN B CA 1
ATOM 3254 C C . ASN B 1 25 ? 19.291 22.715 61.177 1.00 34.76 25 ASN B C 1
ATOM 3255 O O . ASN B 1 25 ? 18.975 23.760 61.716 1.00 29.49 25 ASN B O 1
ATOM 3266 N N . ASP B 1 26 ? 19.493 21.585 61.867 1.00 36.45 26 ASP B N 1
ATOM 3267 C CA . ASP B 1 26 ? 19.477 21.513 63.328 1.00 61.14 26 ASP B CA 1
ATOM 3268 C C . ASP B 1 26 ? 20.241 20.280 63.805 1.00 94.54 26 ASP B C 1
ATOM 3269 O O . ASP B 1 26 ? 21.444 20.352 64.021 1.00 63.76 26 ASP B O 1
ATOM 3278 N N . ALA B 1 45 ? 21.911 26.894 66.995 1.00 42.06 45 ALA B N 1
ATOM 3279 C CA . ALA B 1 45 ? 20.449 27.016 66.879 1.00 39.91 45 ALA B CA 1
ATOM 3280 C C . ALA B 1 45 ? 19.953 26.627 65.480 1.00 36.61 45 ALA B C 1
ATOM 3281 O O . ALA B 1 45 ? 20.709 26.700 64.496 1.00 34.51 45 ALA B O 1
ATOM 3287 N N . GLN B 1 46 ? 18.667 26.246 65.385 1.00 30.12 46 GLN B N 1
ATOM 3288 C CA . GLN B 1 46 ? 18.069 25.845 64.112 1.00 28.65 46 GLN B CA 1
ATOM 3289 C C . GLN B 1 46 ? 18.083 27.004 63.125 1.00 30.10 46 GLN B C 1
ATOM 3290 O O . GLN B 1 46 ? 17.916 28.157 63.515 1.00 28.89 46 GLN B O 1
ATOM 3304 N N . TYR B 1 47 ? 18.255 26.691 61.844 1.00 26.60 47 TYR B N 1
ATOM 3305 C CA . TYR B 1 47 ? 18.150 27.692 60.792 1.00 25.28 47 TYR B CA 1
ATOM 3306 C C . TYR B 1 47 ? 17.703 27.051 59.505 1.00 28.38 47 TYR B C 1
ATOM 3307 O O . TYR B 1 47 ? 18.041 25.903 59.222 1.00 27.42 47 TYR B O 1
ATOM 3325 N N . TRP B 1 48 ? 16.952 27.802 58.706 1.00 24.54 48 TRP B N 1
ATOM 3326 C CA . TRP B 1 48 ? 16.512 27.323 57.414 1.00 23.98 48 TRP B CA 1
ATOM 3327 C C . TRP B 1 48 ? 17.563 27.575 56.353 1.00 29.51 48 TRP B C 1
ATOM 3328 O O . TRP B 1 48 ? 18.195 28.641 56.336 1.00 28.87 48 TRP B O 1
ATOM 3349 N N . GLY B 1 49 ? 17.747 26.596 55.480 1.00 26.53 49 GLY B N 1
ATOM 3350 C CA . GLY B 1 49 ? 18.574 26.717 54.284 1.00 28.15 49 GLY B CA 1
ATOM 3351 C C . GLY B 1 49 ? 17.628 26.819 53.103 1.00 33.27 49 GLY B C 1
ATOM 3352 O O . GLY B 1 49 ? 16.579 26.159 53.081 1.00 31.26 49 GLY B O 1
ATOM 3356 N N . ILE B 1 50 ? 17.938 27.704 52.155 1.00 29.23 50 ILE B N 1
ATOM 3357 C CA . ILE B 1 50 ? 17.113 27.943 50.977 1.00 28.50 50 ILE B CA 1
ATOM 3358 C C . ILE B 1 50 ? 18.071 27.859 49.753 1.00 32.37 50 ILE B C 1
ATOM 3359 O O . ILE B 1 50 ? 19.009 28.675 49.606 1.00 29.68 50 ILE B O 1
ATOM 3375 N N . ASN B 1 51 ? 17.807 26.915 48.863 1.00 31.12 51 ASN B N 1
ATOM 3376 C CA . ASN B 1 51 ? 18.592 26.747 47.654 1.00 31.51 51 ASN B CA 1
ATOM 3377 C C . ASN B 1 51 ? 17.688 27.124 46.495 1.00 35.45 51 ASN B C 1
ATOM 3378 O O . ASN B 1 51 ? 16.660 26.500 46.310 1.00 35.39 51 ASN B O 1
ATOM 3389 N N . ILE B 1 52 ? 18.028 28.222 45.804 1.00 33.18 52 ILE B N 1
ATOM 3390 C CA . ILE B 1 52 ? 17.260 28.807 44.716 1.00 33.47 52 ILE B CA 1
ATOM 3391 C C . ILE B 1 52 ? 17.873 28.401 43.369 1.00 37.82 52 ILE B C 1
ATOM 3392 O O . ILE B 1 52 ? 19.063 28.594 43.202 1.00 37.18 52 ILE B O 1
ATOM 3408 N N . SER B 1 53 ? 17.077 27.868 42.434 1.00 34.90 53 SER B N 1
ATOM 3409 C CA . SER B 1 53 ? 17.495 27.617 41.062 1.00 35.72 53 SER B CA 1
ATOM 3410 C C . SER B 1 53 ? 16.667 28.515 40.146 1.00 39.10 53 SER B C 1
ATOM 3411 O O . SER B 1 53 ? 15.434 28.536 40.232 1.00 38.42 53 SER B O 1
ATOM 3419 N N . TYR B 1 54 ? 17.342 29.262 39.289 1.00 36.42 54 TYR B N 1
ATOM 3420 C CA . TYR B 1 54 ? 16.679 30.165 38.363 1.00 35.62 54 TYR B CA 1
ATOM 3421 C C . TYR B 1 54 ? 16.464 29.498 37.021 1.00 41.73 54 TYR B C 1
ATOM 3422 O O . TYR B 1 54 ? 17.276 28.672 36.589 1.00 40.80 54 TYR B O 1
ATOM 3440 N N . PRO B 1 55 ? 15.471 29.976 36.259 1.00 40.36 55 PRO B N 1
ATOM 3441 C CA . PRO B 1 55 ? 15.371 29.548 34.858 1.00 41.81 55 PRO B CA 1
ATOM 3442 C C . PRO B 1 55 ? 16.501 30.248 34.092 1.00 46.53 55 PRO B C 1
ATOM 3443 O O . PRO B 1 55 ? 17.296 30.980 34.694 1.00 45.72 55 PRO B O 1
ATOM 3454 N N . GLU B 1 56 ? 16.554 30.094 32.773 1.00 44.54 56 GLU B N 1
ATOM 3455 C CA . GLU B 1 56 ? 17.553 30.820 31.993 1.00 45.28 56 GLU B CA 1
ATOM 3456 C C . GLU B 1 56 ? 17.241 32.310 32.136 1.00 46.28 56 GLU B C 1
ATOM 3457 O O . GLU B 1 56 ? 16.064 32.673 32.099 1.00 46.06 56 GLU B O 1
ATOM 3469 N N . LEU B 1 57 ? 18.260 33.146 32.416 1.00 40.24 57 LEU B N 1
ATOM 3470 C CA . LEU B 1 57 ? 18.075 34.588 32.593 1.00 38.71 57 LEU B CA 1
ATOM 3471 C C . LEU B 1 57 ? 18.510 35.346 31.354 1.00 43.67 57 LEU B C 1
ATOM 3472 O O . LEU B 1 57 ? 19.564 35.062 30.779 1.00 44.21 57 LEU B O 1
ATOM 3488 N N . PHE B 1 58 ? 17.737 36.369 30.987 1.00 40.75 58 PHE B N 1
ATOM 3489 C CA . PHE B 1 58 ? 18.125 37.238 29.894 1.00 41.55 58 PHE B CA 1
ATOM 3490 C C . PHE B 1 58 ? 19.240 38.166 30.424 1.00 46.29 58 PHE B C 1
ATOM 3491 O O . PHE B 1 58 ? 19.358 38.345 31.649 1.00 43.99 58 PHE B O 1
ATOM 3508 N N . PRO B 1 59 ? 20.046 38.769 29.536 1.00 46.35 59 PRO B N 1
ATOM 3509 C CA . PRO B 1 59 ? 21.151 39.626 30.004 1.00 46.27 59 PRO B CA 1
ATOM 3510 C C . PRO B 1 59 ? 20.761 40.735 30.970 1.00 49.97 59 PRO B C 1
ATOM 3511 O O . PRO B 1 59 ? 21.464 40.917 31.960 1.00 50.10 59 PRO B O 1
ATOM 3522 N N . ASP B 1 60 ? 19.645 41.440 30.722 1.00 46.35 60 ASP B N 1
ATOM 3523 C CA . ASP B 1 60 ? 19.177 42.503 31.623 1.00 46.13 60 ASP B CA 1
ATOM 3524 C C . ASP B 1 60 ? 18.832 41.964 33.024 1.00 47.29 60 ASP B C 1
ATOM 3525 O O . ASP B 1 60 ? 19.155 42.607 34.018 1.00 45.40 60 ASP B O 1
ATOM 3534 N N . GLU B 1 61 ? 18.239 40.751 33.097 1.00 42.82 61 GLU B N 1
ATOM 3535 C CA . GLU B 1 61 ? 17.838 40.111 34.360 1.00 39.87 61 GLU B CA 1
ATOM 3536 C C . GLU B 1 61 ? 19.061 39.707 35.155 1.00 43.58 61 GLU B C 1
ATOM 3537 O O . GLU B 1 61 ? 19.155 39.998 36.347 1.00 41.92 61 GLU B O 1
ATOM 3549 N N . TYR B 1 62 ? 19.996 39.037 34.479 1.00 42.73 62 TYR B N 1
ATOM 3550 C CA . TYR B 1 62 ? 21.241 38.594 35.068 1.00 43.98 62 TYR B CA 1
ATOM 3551 C C . TYR B 1 62 ? 22.035 39.802 35.591 1.00 48.54 62 TYR B C 1
ATOM 3552 O O . TYR B 1 62 ? 22.473 39.784 36.737 1.00 46.87 62 TYR B O 1
ATOM 3570 N N . ALA B 1 63 ? 22.165 40.851 34.770 1.00 46.21 63 ALA B N 1
ATOM 3571 C CA . ALA B 1 63 ? 22.906 42.060 35.150 1.00 47.85 63 ALA B CA 1
ATOM 3572 C C . ALA B 1 63 ? 22.290 42.716 36.385 1.00 49.93 63 ALA B C 1
ATOM 3573 O O . ALA B 1 63 ? 23.022 43.143 37.281 1.00 47.11 63 ALA B O 1
ATOM 3580 N N . PHE B 1 64 ? 20.952 42.795 36.439 1.00 45.84 64 PHE B N 1
ATOM 3581 C CA . PHE B 1 64 ? 20.261 43.397 37.573 1.00 45.07 64 PHE B CA 1
ATOM 3582 C C . PHE B 1 64 ? 20.467 42.579 38.859 1.00 46.51 64 PHE B C 1
ATOM 3583 O O . PHE B 1 64 ? 20.775 43.156 39.903 1.00 45.10 64 PHE B O 1
ATOM 3600 N N . LEU B 1 65 ? 20.307 41.254 38.778 1.00 42.70 65 LEU B N 1
ATOM 3601 C CA . LEU B 1 65 ? 20.519 40.362 39.919 1.00 41.07 65 LEU B CA 1
ATOM 3602 C C . LEU B 1 65 ? 21.971 40.472 40.393 1.00 43.55 65 LEU B C 1
ATOM 3603 O O . LEU B 1 65 ? 22.220 40.593 41.596 1.00 40.92 65 LEU B O 1
ATOM 3619 N N . ASP B 1 66 ? 22.912 40.436 39.446 1.00 42.22 66 ASP B N 1
ATOM 3620 C CA . ASP B 1 66 ? 24.343 40.540 39.742 1.00 43.68 66 ASP B CA 1
ATOM 3621 C C . ASP B 1 66 ? 24.657 41.861 40.440 1.00 47.95 66 ASP B C 1
ATOM 3622 O O . ASP B 1 66 ? 25.351 41.853 41.450 1.00 47.40 66 ASP B O 1
ATOM 3631 N N . SER B 1 67 ? 24.115 42.983 39.938 1.00 45.92 67 SER B N 1
ATOM 3632 C CA . SER B 1 67 ? 24.358 44.290 40.549 1.00 47.28 67 SER B CA 1
ATOM 3633 C C . SER B 1 67 ? 23.791 44.365 41.982 1.00 51.45 67 SER B C 1
ATOM 3634 O O . SER B 1 67 ? 24.463 44.903 42.858 1.00 51.54 67 SER B O 1
ATOM 3642 N N . ARG B 1 68 ? 22.589 43.800 42.238 1.00 46.67 68 ARG B N 1
ATOM 3643 C CA . ARG B 1 68 ? 22.019 43.840 43.584 1.00 45.21 68 ARG B CA 1
ATOM 3644 C C . ARG B 1 68 ? 22.794 42.898 44.558 1.00 44.79 68 ARG B C 1
ATOM 3645 O O . ARG B 1 68 ? 22.976 43.281 45.708 1.00 44.03 68 ARG B O 1
ATOM 3666 N N . LEU B 1 69 ? 23.332 41.754 44.090 1.00 40.48 69 LEU B N 1
ATOM 3667 C CA . LEU B 1 69 ? 24.162 40.889 44.926 1.00 39.65 69 LEU B CA 1
ATOM 3668 C C . LEU B 1 69 ? 25.512 41.556 45.216 1.00 46.79 69 LEU B C 1
ATOM 3669 O O . LEU B 1 69 ? 26.064 41.340 46.292 1.00 44.98 69 LEU B O 1
ATOM 3685 N N . LEU B 1 70 ? 26.039 42.371 44.270 1.00 46.57 70 LEU B N 1
ATOM 3686 C CA . LEU B 1 70 ? 27.286 43.120 44.500 1.00 48.54 70 LEU B CA 1
ATOM 3687 C C . LEU B 1 70 ? 27.047 44.204 45.566 1.00 50.33 70 LEU B C 1
ATOM 3688 O O . LEU B 1 70 ? 27.917 44.410 46.407 1.00 50.95 70 LEU B O 1
ATOM 3704 N N . GLU B 1 71 ? 25.875 44.878 45.543 1.00 44.80 71 GLU B N 1
ATOM 3705 C CA . GLU B 1 71 ? 25.507 45.882 46.552 1.00 45.58 71 GLU B CA 1
ATOM 3706 C C . GLU B 1 71 ? 25.335 45.210 47.925 1.00 47.23 71 GLU B C 1
ATOM 3707 O O . GLU B 1 71 ? 25.671 45.817 48.939 1.00 46.35 71 GLU B O 1
ATOM 3719 N N . TYR B 1 72 ? 24.748 43.990 47.961 1.00 42.43 72 TYR B N 1
ATOM 3720 C CA . TYR B 1 72 ? 24.605 43.201 49.185 1.00 40.35 72 TYR B CA 1
ATOM 3721 C C . TYR B 1 72 ? 25.998 42.905 49.780 1.00 44.81 72 TYR B C 1
ATOM 3722 O O . TYR B 1 72 ? 26.197 43.072 50.981 1.00 44.46 72 TYR B O 1
ATOM 3740 N N . LYS B 1 73 ? 26.946 42.481 48.942 1.00 44.54 73 LYS B N 1
ATOM 3741 C CA . LYS B 1 73 ? 28.303 42.184 49.396 1.00 47.05 73 LYS B CA 1
ATOM 3742 C C . LYS B 1 73 ? 28.998 43.450 49.908 1.00 53.06 73 LYS B C 1
ATOM 3743 O O . LYS B 1 73 ? 29.557 43.422 50.997 1.00 53.29 73 LYS B O 1
ATOM 3762 N N . ARG B 1 74 ? 28.939 44.555 49.131 1.00 51.96 74 ARG B N 1
ATOM 3763 C CA . ARG B 1 74 ? 29.556 45.856 49.469 1.00 53.24 74 ARG B CA 1
ATOM 3764 C C . ARG B 1 74 ? 29.056 46.415 50.809 1.00 57.54 74 ARG B C 1
ATOM 3765 O O . ARG B 1 74 ? 29.850 46.922 51.608 1.00 57.55 74 ARG B O 1
ATOM 3786 N N . THR B 1 75 ? 27.738 46.389 51.015 1.00 54.49 75 THR B N 1
ATOM 3787 C CA . THR B 1 75 ? 27.114 46.925 52.219 1.00 54.11 75 THR B CA 1
ATOM 3788 C C . THR B 1 75 ? 27.156 45.969 53.434 1.00 58.68 75 THR B C 1
ATOM 3789 O O . THR B 1 75 ? 26.781 46.401 54.521 1.00 57.55 75 THR B O 1
ATOM 3800 N N . GLY B 1 76 ? 27.595 44.718 53.261 1.00 57.02 76 GLY B N 1
ATOM 3801 C CA . GLY B 1 76 ? 27.627 43.727 54.336 1.00 57.02 76 GLY B CA 1
ATOM 3802 C C . GLY B 1 76 ? 26.261 43.472 54.963 1.00 59.27 76 GLY B C 1
ATOM 3803 O O . GLY B 1 76 ? 26.163 43.074 56.130 1.00 58.65 76 GLY B O 1
ATOM 3807 N N . ASP B 1 77 ? 25.197 43.686 54.173 1.00 52.81 77 ASP B N 1
ATOM 3808 C CA . ASP B 1 77 ? 23.804 43.605 54.598 1.00 50.93 77 ASP B CA 1
ATOM 3809 C C . ASP B 1 77 ? 23.326 42.143 54.544 1.00 51.92 77 ASP B C 1
ATOM 3810 O O . ASP B 1 77 ? 24.094 41.264 54.156 1.00 52.57 77 ASP B O 1
ATOM 3819 N N . TYR B 1 78 ? 22.088 41.892 54.967 1.00 44.15 78 TYR B N 1
ATOM 3820 C CA . TYR B 1 78 ? 21.431 40.572 54.873 1.00 42.67 78 TYR B CA 1
ATOM 3821 C C . TYR B 1 78 ? 20.607 40.580 53.582 1.00 40.51 78 TYR B C 1
ATOM 3822 O O . TYR B 1 78 ? 20.325 41.639 53.025 1.00 39.54 78 TYR B O 1
ATOM 3840 N N . LEU B 1 79 ? 20.205 39.414 53.126 1.00 35.65 79 LEU B N 1
ATOM 3841 C CA . LEU B 1 79 ? 19.391 39.265 51.933 1.00 34.37 79 LEU B CA 1
ATOM 3842 C C . LEU B 1 79 ? 18.016 38.722 52.344 1.00 32.26 79 LEU B C 1
ATOM 3843 O O . LEU B 1 79 ? 17.902 37.610 52.874 1.00 28.55 79 LEU B O 1
ATOM 3859 N N . ASP B 1 80 ? 16.985 39.552 52.224 1.00 29.33 80 ASP B N 1
ATOM 3860 C CA . ASP B 1 80 ? 15.612 39.174 52.582 1.00 27.82 80 ASP B C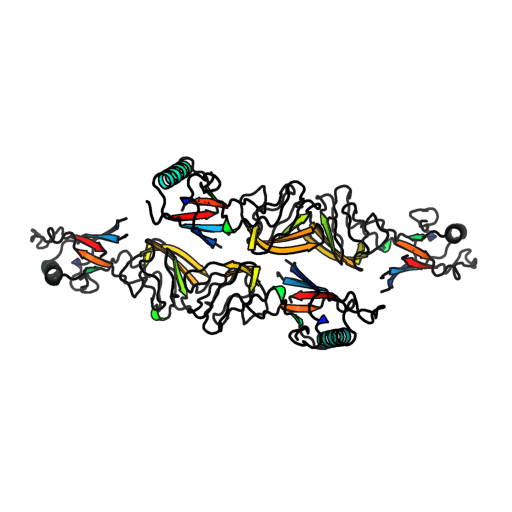A 1
ATOM 3861 C C . ASP B 1 80 ? 14.981 38.480 51.394 1.00 28.66 80 ASP B C 1
ATOM 3862 O O . ASP B 1 80 ? 15.049 39.010 50.289 1.00 27.50 80 ASP B O 1
ATOM 3871 N N . VAL B 1 81 ? 14.403 37.277 51.602 1.00 24.57 81 VAL B N 1
ATOM 3872 C CA . VAL B 1 81 ? 13.860 36.489 50.511 1.00 25.13 81 VAL B CA 1
ATOM 3873 C C . VAL B 1 81 ? 12.388 36.090 50.750 1.00 26.68 81 VAL B C 1
ATOM 3874 O O . VAL B 1 81 ? 12.072 35.530 51.800 1.00 24.58 81 VAL B O 1
ATOM 3887 N N . LEU B 1 82 ? 11.540 36.311 49.744 1.00 24.52 82 LEU B N 1
ATOM 3888 C CA . LEU B 1 82 ? 10.140 35.857 49.755 1.00 25.33 82 LEU B CA 1
ATOM 3889 C C . LEU B 1 82 ? 10.088 34.517 49.008 1.00 27.68 82 LEU B C 1
ATOM 3890 O O . LEU B 1 82 ? 10.599 34.433 47.889 1.00 26.68 82 LEU B O 1
ATOM 3906 N N . LEU B 1 83 ? 9.418 33.517 49.570 1.00 24.99 83 LEU B N 1
ATOM 3907 C CA . LEU B 1 83 ? 9.222 32.218 48.919 1.00 25.50 83 LEU B CA 1
ATOM 3908 C C . LEU B 1 83 ? 7.727 32.126 48.558 1.00 29.58 83 LEU B C 1
ATOM 3909 O O . LEU B 1 83 ? 6.900 31.806 49.431 1.00 26.51 83 LEU B O 1
ATOM 3925 N N . PRO B 1 84 ? 7.338 32.496 47.307 1.00 27.24 84 PRO B N 1
ATOM 3926 C CA . PRO B 1 84 ? 5.909 32.540 46.961 1.00 27.82 84 PRO B CA 1
ATOM 3927 C C . PRO B 1 84 ? 5.172 31.224 47.081 1.00 26.47 84 PRO B C 1
ATOM 3928 O O . PRO B 1 84 ? 3.957 31.252 47.250 1.00 26.88 84 PRO B O 1
ATOM 3939 N N . GLN B 1 85 ? 5.887 30.084 47.116 1.00 26.49 85 GLN B N 1
ATOM 3940 C CA . GLN B 1 85 ? 5.214 28.781 47.299 1.00 27.37 85 GLN B CA 1
ATOM 3941 C C . GLN B 1 85 ? 4.507 28.671 48.696 1.00 31.68 85 GLN B C 1
ATOM 3942 O O . GLN B 1 85 ? 3.685 27.778 48.868 1.00 31.09 85 GLN B O 1
ATOM 3956 N N . TYR B 1 86 ? 4.810 29.556 49.660 1.00 26.70 86 TYR B N 1
ATOM 3957 C CA . TYR B 1 86 ? 4.147 29.597 50.975 1.00 28.13 86 TYR B CA 1
ATOM 3958 C C . TYR B 1 86 ? 3.118 30.730 51.122 1.00 33.88 86 TYR B C 1
ATOM 3959 O O . TYR B 1 86 ? 2.525 30.864 52.189 1.00 36.02 86 TYR B O 1
ATOM 3977 N N . GLU B 1 87 ? 2.925 31.528 50.078 1.00 30.83 87 GLU B N 1
ATOM 3978 C CA . GLU B 1 87 ? 1.974 32.633 50.135 1.00 31.66 87 GLU B CA 1
ATOM 3979 C C . GLU B 1 87 ? 0.556 32.156 49.841 1.00 35.10 87 GLU B C 1
ATOM 3980 O O . GLU B 1 87 ? 0.071 32.288 48.717 1.00 37.10 87 GLU B O 1
ATOM 3992 N N . ALA B 1 88 ? -0.106 31.601 50.852 1.00 29.38 88 ALA B N 1
ATOM 3993 C CA . ALA B 1 88 ? -1.487 31.099 50.676 1.00 29.93 88 ALA B CA 1
ATOM 3994 C C . ALA B 1 88 ? -2.570 32.118 51.053 1.00 30.97 88 ALA B C 1
ATOM 3995 O O . ALA B 1 88 ? -3.729 31.949 50.645 1.00 30.43 88 ALA B O 1
ATOM 4002 N N . PHE B 1 89 ? -2.213 33.200 51.772 1.00 26.54 89 PHE B N 1
ATOM 4003 C CA . PHE B 1 89 ? -3.181 34.198 52.242 1.00 26.24 89 PHE B CA 1
ATOM 4004 C C . PHE B 1 89 ? -4.405 33.525 52.881 1.00 27.81 89 PHE B C 1
ATOM 4005 O O . PHE B 1 89 ? -5.540 33.868 52.574 1.00 26.40 89 PHE B O 1
ATOM 4022 N N . ARG B 1 90 ? -4.140 32.552 53.750 1.00 25.78 90 ARG B N 1
ATOM 4023 C CA . ARG B 1 90 ? -5.155 31.811 54.473 1.00 25.81 90 ARG B CA 1
ATOM 4024 C C . ARG B 1 90 ? -5.747 32.614 55.609 1.00 25.39 90 ARG B C 1
ATOM 4025 O O . ARG B 1 90 ? -6.875 32.345 55.990 1.00 26.95 90 ARG B O 1
ATOM 4046 N N . VAL B 1 91 ? -4.966 33.514 56.182 1.00 21.88 91 VAL B N 1
ATOM 4047 C CA . VAL B 1 91 ? -5.356 34.343 57.320 1.00 21.77 91 VAL B CA 1
ATOM 4048 C C . VAL B 1 91 ? -5.308 35.761 56.833 1.00 25.80 91 VAL B C 1
ATOM 4049 O O . VAL B 1 91 ? -4.252 36.219 56.387 1.00 27.15 91 VAL B O 1
ATOM 4062 N N . ARG B 1 92 ? -6.429 36.447 56.901 1.00 24.03 92 ARG B N 1
ATOM 4063 C CA . ARG B 1 92 ? -6.537 37.816 56.426 1.00 25.25 92 ARG B CA 1
ATOM 4064 C C . ARG B 1 92 ? -7.019 38.777 57.469 1.00 29.98 92 ARG B C 1
ATOM 4065 O O . ARG B 1 92 ? -7.802 38.404 58.336 1.00 29.91 92 ARG B O 1
ATOM 4086 N N . GLY B 1 93 ? -6.634 40.033 57.275 1.00 28.86 93 GLY B N 1
ATOM 4087 C CA . GLY B 1 93 ? -6.936 41.131 58.167 1.00 31.43 93 GLY B CA 1
ATOM 4088 C C . GLY B 1 93 ? -5.665 41.751 58.714 1.00 37.09 93 GLY B C 1
ATOM 4089 O O . GLY B 1 93 ? -4.610 41.125 58.777 1.00 33.10 93 GLY B O 1
ATOM 4093 N N . ASP B 1 94 ? -5.768 42.983 59.133 1.00 38.06 94 ASP B N 1
ATOM 4094 C CA . ASP B 1 94 ? -4.662 43.677 59.745 1.00 36.65 94 ASP B CA 1
ATOM 4095 C C . ASP B 1 94 ? -4.432 42.995 61.103 1.00 34.28 94 ASP B C 1
ATOM 4096 O O . ASP B 1 94 ? -5.363 42.878 61.867 1.00 36.55 94 ASP B O 1
ATOM 4105 N N . THR B 1 95 ? -3.208 42.581 61.415 1.00 28.46 95 THR B N 1
ATOM 4106 C CA . THR B 1 95 ? -2.917 41.885 62.707 1.00 25.09 95 THR B CA 1
ATOM 4107 C C . THR B 1 95 ? -2.565 42.822 63.856 1.00 27.85 95 THR B C 1
ATOM 4108 O O . THR B 1 95 ? -2.291 42.333 64.937 1.00 25.69 95 THR B O 1
ATOM 4119 N N . LYS B 1 96 ? -2.629 44.159 63.677 1.00 25.23 96 LYS B N 1
ATOM 4120 C CA . LYS B 1 96 ? -2.286 45.105 64.747 1.00 24.91 96 LYS B CA 1
ATOM 4121 C C . LYS B 1 96 ? -3.223 45.009 65.956 1.00 29.79 96 LYS B C 1
ATOM 4122 O O . LYS B 1 96 ? -2.774 45.333 67.054 1.00 29.61 96 LYS B O 1
ATOM 4141 N N . SER B 1 97 ? -4.489 44.512 65.786 1.00 24.40 97 SER B N 1
ATOM 4142 C CA . SER B 1 97 ? -5.415 44.371 66.933 1.00 25.00 97 SER B CA 1
ATOM 4143 C C . SER B 1 97 ? -5.377 42.964 67.525 1.00 29.75 97 SER B C 1
ATOM 4144 O O . SER B 1 97 ? -6.116 42.688 68.474 1.00 30.37 97 SER B O 1
ATOM 4152 N N . VAL B 1 98 ? -4.444 42.130 67.076 1.00 24.07 98 VAL B N 1
ATOM 4153 C CA . VAL B 1 98 ? -4.206 40.826 67.679 1.00 24.24 98 VAL B CA 1
ATOM 4154 C C . VAL B 1 98 ? -3.328 41.042 68.920 1.00 26.71 98 VAL B C 1
ATOM 4155 O O . VAL B 1 98 ? -2.331 41.757 68.858 1.00 26.99 98 VAL B O 1
ATOM 4168 N N . THR B 1 99 ? -3.642 40.377 70.030 1.00 24.08 99 THR B N 1
ATOM 4169 C CA . THR B 1 99 ? -2.804 40.459 71.236 1.00 22.94 99 THR B CA 1
ATOM 4170 C C . THR B 1 99 ? -2.080 39.151 71.452 1.00 25.35 99 THR B C 1
ATOM 4171 O O . THR B 1 99 ? -2.701 38.088 71.493 1.00 22.89 99 THR B O 1
ATOM 4182 N N . ILE B 1 100 ? -0.752 39.240 71.575 1.00 23.06 100 ILE B N 1
ATOM 4183 C CA . ILE B 1 100 ? 0.119 38.132 71.918 1.00 22.81 100 ILE B CA 1
ATOM 4184 C C . ILE B 1 100 ? 0.523 38.366 73.381 1.00 25.22 100 ILE B C 1
ATOM 4185 O O . ILE B 1 100 ? 1.329 39.257 73.649 1.00 24.37 100 ILE B O 1
ATOM 4201 N N . PRO B 1 101 ? -0.007 37.613 74.353 1.00 22.79 101 PRO B N 1
ATOM 4202 C CA . PRO B 1 101 ? 0.421 37.827 75.742 1.00 24.67 101 PRO B CA 1
ATOM 4203 C C . PRO B 1 101 ? 1.939 37.668 75.949 1.00 26.25 101 PRO B C 1
ATOM 4204 O O . PRO B 1 101 ? 2.601 36.890 75.250 1.00 24.49 101 PRO B O 1
ATOM 4215 N N . ALA B 1 102 ? 2.476 38.455 76.865 1.00 25.74 102 ALA B N 1
ATOM 4216 C CA . ALA B 1 102 ? 3.910 38.465 77.210 1.00 24.66 102 ALA B CA 1
ATOM 4217 C C . ALA B 1 102 ? 4.311 37.219 77.979 1.00 28.97 102 ALA B C 1
ATOM 4218 O O . ALA B 1 102 ? 3.458 36.538 78.570 1.00 27.58 102 ALA B O 1
ATOM 4225 N N . GLY B 1 103 ? 5.622 36.970 78.001 1.00 26.45 103 GLY B N 1
ATOM 4226 C CA . GLY B 1 103 ? 6.248 35.893 78.763 1.00 26.75 103 GLY B CA 1
ATOM 4227 C C . GLY B 1 103 ? 6.204 34.509 78.155 1.00 27.55 103 GLY B C 1
ATOM 4228 O O . GLY B 1 103 ? 6.604 33.547 78.812 1.00 26.96 103 GLY B O 1
ATOM 4232 N N . GLN B 1 104 ? 5.734 34.379 76.920 1.00 24.38 104 GLN B N 1
ATOM 4233 C CA . GLN B 1 104 ? 5.665 33.063 76.275 1.00 23.56 104 GLN B CA 1
ATOM 4234 C C . GLN B 1 104 ? 6.997 32.708 75.651 1.00 28.65 104 GLN B C 1
ATOM 4235 O O . GLN B 1 104 ? 7.644 33.527 75.018 1.00 27.33 104 GLN B O 1
ATOM 4249 N N . LYS B 1 105 ? 7.381 31.459 75.817 1.00 28.40 105 LYS B N 1
ATOM 4250 C CA . LYS B 1 105 ? 8.557 30.867 75.196 1.00 28.54 105 LYS B CA 1
ATOM 4251 C C . LYS B 1 105 ? 8.188 29.409 74.929 1.00 32.83 105 LYS B C 1
ATOM 4252 O O . LYS B 1 105 ? 7.103 28.965 75.300 1.00 33.70 105 LYS B O 1
ATOM 4271 N N . GLY B 1 106 ? 9.091 28.666 74.339 1.00 31.83 106 GLY B N 1
ATOM 4272 C CA . GLY B 1 106 ? 8.852 27.265 74.044 1.00 30.03 106 GLY B CA 1
ATOM 4273 C C . GLY B 1 106 ? 8.304 27.070 72.644 1.00 32.86 106 GLY B C 1
ATOM 4274 O O . GLY B 1 106 ? 8.563 27.871 71.727 1.00 30.16 106 GLY B O 1
ATOM 4278 N N . SER B 1 107 ? 7.550 25.998 72.481 1.00 27.50 107 SER B N 1
ATOM 4279 C CA . SER B 1 107 ? 7.056 25.576 71.172 1.00 25.74 107 SER B CA 1
ATOM 4280 C C . SER B 1 107 ? 5.676 26.116 70.773 1.00 28.58 107 SER B C 1
ATOM 4281 O O . SER B 1 107 ? 5.249 25.790 69.678 1.00 26.76 107 SER B O 1
ATOM 4289 N N . GLN B 1 108 ? 5.021 26.962 71.576 1.00 27.26 108 GLN B N 1
ATOM 4290 C CA . GLN B 1 108 ? 3.705 27.494 71.209 1.00 25.34 108 GLN B CA 1
ATOM 4291 C C . GLN B 1 108 ? 3.577 28.967 71.395 1.00 27.68 108 GLN B C 1
ATOM 4292 O O . GLN B 1 108 ? 4.143 29.542 72.329 1.00 29.50 108 GLN B O 1
ATOM 4306 N N . ILE B 1 109 ? 2.759 29.567 70.539 1.00 24.45 109 ILE B N 1
ATOM 4307 C CA . ILE B 1 109 ? 2.356 30.960 70.612 1.00 24.48 109 ILE B CA 1
ATOM 4308 C C . ILE B 1 109 ? 0.845 30.897 70.805 1.00 25.60 109 ILE B C 1
ATOM 4309 O O . ILE B 1 109 ? 0.126 30.352 69.947 1.00 24.45 109 ILE B O 1
ATOM 4325 N N . ILE B 1 110 ? 0.358 31.479 71.900 1.00 21.68 110 ILE B N 1
ATOM 4326 C CA . ILE B 1 110 ? -1.053 31.639 72.141 1.00 23.05 110 ILE B CA 1
ATOM 4327 C C . ILE B 1 110 ? -1.358 33.085 71.833 1.00 27.20 110 ILE B C 1
ATOM 4328 O O . ILE B 1 110 ? -0.618 33.970 72.246 1.00 24.28 110 ILE B O 1
ATOM 4344 N N . LEU B 1 111 ? -2.429 33.333 71.097 1.00 26.04 111 LEU B N 1
ATOM 4345 C CA . LEU B 1 111 ? -2.835 34.693 70.830 1.00 25.00 111 LEU B CA 1
ATOM 4346 C C . LEU B 1 111 ? -4.334 34.875 70.962 1.00 26.31 111 LEU B C 1
ATOM 4347 O O . LEU B 1 111 ? -5.098 33.906 70.954 1.00 23.08 111 LEU B O 1
ATOM 4363 N N . ASN B 1 112 ? -4.722 36.120 71.131 1.00 21.86 112 ASN B N 1
ATOM 4364 C CA . ASN B 1 112 ? -6.107 36.535 71.216 1.00 21.72 112 ASN B CA 1
ATOM 4365 C C . ASN B 1 112 ? -6.339 37.346 69.927 1.00 24.83 112 ASN B C 1
ATOM 4366 O O . ASN B 1 112 ? -5.800 38.451 69.774 1.00 23.98 112 ASN B O 1
ATOM 4377 N N . THR B 1 113 ? -7.144 36.800 69.013 1.00 21.75 113 THR B N 1
ATOM 4378 C CA . THR B 1 113 ? -7.356 37.477 67.738 1.00 21.97 113 THR B CA 1
ATOM 4379 C C . THR B 1 113 ? -8.155 38.753 67.877 1.00 24.72 113 THR B C 1
ATOM 4380 O O . THR B 1 113 ? -8.181 39.543 66.930 1.00 24.18 113 THR B O 1
ATOM 4391 N N . ASN B 1 114 ? -8.950 38.880 68.961 1.00 22.40 114 ASN B N 1
ATOM 4392 C CA . ASN B 1 114 ? -9.898 39.977 69.144 1.00 23.28 114 ASN B CA 1
ATOM 4393 C C . ASN B 1 114 ? -10.961 40.016 68.020 1.00 27.98 114 ASN B C 1
ATOM 4394 O O . ASN B 1 114 ? -11.584 41.054 67.810 1.00 28.10 114 ASN B O 1
ATOM 4405 N N . GLY B 1 115 ? -11.190 38.893 67.338 1.00 25.50 115 GLY B N 1
ATOM 4406 C CA . GLY B 1 115 ? -12.156 38.819 66.245 1.00 27.23 115 GLY B CA 1
ATOM 4407 C C . GLY B 1 115 ? -11.775 39.613 65.007 1.00 29.08 115 GLY B C 1
ATOM 4408 O O . GLY B 1 115 ? -12.640 39.957 64.226 1.00 28.37 115 GLY B O 1
ATOM 4412 N N . THR B 1 116 ? -10.490 39.934 64.833 1.00 26.17 116 THR B N 1
ATOM 4413 C CA . THR B 1 116 ? -10.013 40.759 63.715 1.00 27.34 116 THR B CA 1
ATOM 4414 C C . THR B 1 116 ? -9.544 39.958 62.491 1.00 30.67 116 THR B C 1
ATOM 4415 O O . THR B 1 116 ? -9.307 40.575 61.448 1.00 30.60 116 THR B O 1
ATOM 4426 N N . LEU B 1 117 ? -9.339 38.629 62.628 1.00 25.69 117 LEU B N 1
ATOM 4427 C CA . LEU B 1 117 ? -8.806 37.809 61.557 1.00 25.71 117 LEU B CA 1
ATOM 4428 C C . LEU B 1 117 ? -9.836 36.901 60.924 1.00 28.02 117 LEU B C 1
ATOM 4429 O O . LEU B 1 117 ? -10.657 36.289 61.609 1.00 25.63 117 LEU B O 1
ATOM 4445 N N . THR B 1 118 ? -9.780 36.801 59.596 1.00 24.80 118 THR B N 1
ATOM 4446 C CA . THR B 1 118 ? -10.651 35.908 58.836 1.00 24.08 118 THR B CA 1
ATOM 4447 C C . THR B 1 118 ? -9.798 34.749 58.374 1.00 27.67 118 THR B C 1
ATOM 4448 O O . THR B 1 118 ? -8.705 34.973 57.853 1.00 26.76 118 THR B O 1
ATOM 4459 N N . GLY B 1 119 ? -10.337 33.533 58.469 1.00 24.70 119 GLY B N 1
ATOM 4460 C CA . GLY B 1 119 ? -9.611 32.329 58.085 1.00 24.44 119 GLY B CA 1
ATOM 4461 C C . GLY B 1 119 ? -8.797 31.811 59.259 1.00 29.65 119 GLY B C 1
ATOM 4462 O O . GLY B 1 119 ? -8.885 32.329 60.375 1.00 29.86 119 GLY B O 1
ATOM 4466 N N . GLN B 1 120 ? -8.018 30.761 59.011 1.00 25.29 120 GLN B N 1
ATOM 4467 C CA . GLN B 1 120 ? -7.202 30.113 60.029 1.00 23.34 120 GLN B CA 1
ATOM 4468 C C . GLN B 1 120 ? -5.938 29.567 59.396 1.00 26.81 120 GLN B C 1
ATOM 4469 O O . GLN B 1 120 ? -5.954 29.181 58.224 1.00 26.61 120 GLN B O 1
ATOM 4483 N N . PRO B 1 121 ? -4.809 29.536 60.118 1.00 22.63 121 PRO B N 1
ATOM 4484 C CA . PRO B 1 121 ? -3.600 28.985 59.504 1.00 22.48 121 PRO B CA 1
ATOM 4485 C C . PRO B 1 121 ? -3.653 27.468 59.558 1.00 25.67 121 PRO B C 1
ATOM 4486 O O . PRO B 1 121 ? -4.508 26.887 60.247 1.00 25.69 121 PRO B O 1
ATOM 4497 N N . LYS B 1 122 ? -2.800 26.843 58.766 1.00 23.29 122 LYS B N 1
ATOM 4498 C CA . LYS B 1 122 ? -2.722 25.387 58.698 1.00 24.88 122 LYS B CA 1
ATOM 4499 C C . LYS B 1 122 ? -1.317 24.956 59.030 1.00 23.81 122 LYS B C 1
ATOM 4500 O O . LYS B 1 122 ? -0.360 25.658 58.708 1.00 23.30 122 LYS B O 1
ATOM 4519 N N . ALA B 1 123 ? -1.180 23.755 59.599 1.00 21.59 123 ALA B N 1
ATOM 4520 C CA . ALA B 1 123 ? 0.133 23.141 59.786 1.00 20.33 123 ALA B CA 1
ATOM 4521 C C . ALA B 1 123 ? 0.831 23.129 58.421 1.00 23.34 123 ALA B C 1
ATOM 4522 O O . ALA B 1 123 ? 0.186 22.829 57.406 1.00 22.58 123 ALA B O 1
ATOM 4529 N N . GLY B 1 124 ? 2.122 23.437 58.394 1.00 22.77 124 GLY B N 1
ATOM 4530 C CA . GLY B 1 124 ? 2.894 23.538 57.148 1.00 20.62 124 GLY B CA 1
ATOM 4531 C C . GLY B 1 124 ? 3.048 24.968 56.668 1.00 23.41 124 GLY B C 1
ATOM 4532 O O . GLY B 1 124 ? 3.952 25.279 55.892 1.00 22.23 124 GLY B O 1
ATOM 4536 N N . ASP B 1 125 ? 2.190 25.884 57.149 1.00 21.11 125 ASP B N 1
ATOM 4537 C CA . ASP B 1 125 ? 2.328 27.296 56.833 1.00 20.47 125 ASP B CA 1
ATOM 4538 C C . ASP B 1 125 ? 3.520 27.882 57.606 1.00 24.57 125 ASP B C 1
ATOM 4539 O O . ASP B 1 125 ? 3.931 27.364 58.643 1.00 23.52 125 ASP B O 1
ATOM 4548 N N . LEU B 1 126 ? 4.017 29.003 57.123 1.00 20.24 126 LEU B N 1
ATOM 4549 C CA . LEU B 1 126 ? 5.086 29.727 57.786 1.00 20.19 126 LEU B CA 1
ATOM 4550 C C . LEU B 1 126 ? 4.473 30.664 58.828 1.00 24.13 126 LEU B C 1
ATOM 4551 O O . LEU B 1 126 ? 3.281 30.991 58.770 1.00 23.10 126 LEU B O 1
ATOM 4567 N N . PHE B 1 127 ? 5.313 31.112 59.763 1.00 22.45 127 PHE B N 1
ATOM 4568 C CA . PHE B 1 127 ? 4.917 32.058 60.805 1.00 21.37 127 PHE B CA 1
ATOM 4569 C C . PHE B 1 127 ? 6.114 32.888 61.235 1.00 23.48 127 PHE B C 1
ATOM 4570 O O . PHE B 1 127 ? 7.224 32.381 61.326 1.00 23.48 127 PHE B O 1
ATOM 4587 N N . LYS B 1 128 ? 5.869 34.147 61.564 1.00 21.35 128 LYS B N 1
ATOM 4588 C CA . LYS B 1 128 ? 6.888 35.057 62.055 1.00 20.88 128 LYS B CA 1
ATOM 4589 C C . LYS B 1 128 ? 6.249 36.019 63.075 1.00 23.47 128 LYS B C 1
ATOM 4590 O O . LYS B 1 128 ? 5.059 36.317 62.983 1.00 22.78 128 LYS B O 1
ATOM 4609 N N . LEU B 1 129 ? 7.041 36.468 64.050 1.00 23.04 129 LEU B N 1
ATOM 4610 C CA . LEU B 1 129 ? 6.662 37.523 65.004 1.00 22.25 129 LEU B CA 1
ATOM 4611 C C . LEU B 1 129 ? 7.127 38.833 64.372 1.00 26.69 129 LEU B C 1
ATOM 4612 O O . LEU B 1 129 ? 8.212 38.898 63.802 1.00 25.28 129 LEU B O 1
ATOM 4628 N N . SER B 1 130 ? 6.306 39.878 64.446 1.00 25.34 130 SER B N 1
ATOM 4629 C CA . SER B 1 130 ? 6.599 41.150 63.811 1.00 25.52 130 SER B CA 1
ATOM 4630 C C . SER B 1 130 ? 7.904 41.831 64.268 1.00 32.73 130 SER B C 1
ATOM 4631 O O . SER B 1 130 ? 8.472 42.621 63.510 1.00 32.95 130 SER B O 1
ATOM 4639 N N . THR B 1 131 ? 8.356 41.550 65.505 1.00 27.25 131 THR B N 1
ATOM 4640 C CA . THR B 1 131 ? 9.513 42.226 66.112 1.00 27.39 131 THR B CA 1
ATOM 4641 C C . THR B 1 131 ? 10.859 41.491 65.967 1.00 29.61 131 THR B C 1
ATOM 4642 O O . THR B 1 131 ? 11.873 42.016 66.424 1.00 29.04 131 THR B O 1
ATOM 4653 N N . HIS B 1 132 ? 10.864 40.281 65.402 1.00 25.55 132 HIS B N 1
ATOM 4654 C CA . HIS B 1 132 ? 12.064 39.444 65.317 1.00 25.91 132 HIS B CA 1
ATOM 4655 C C . HIS B 1 132 ? 12.154 38.715 63.945 1.00 28.42 132 HIS B C 1
ATOM 4656 O O . HIS B 1 132 ? 11.133 38.294 63.400 1.00 23.99 132 HIS B O 1
ATOM 4669 N N . PRO B 1 133 ? 13.365 38.545 63.370 1.00 26.87 133 PRO B N 1
ATOM 4670 C CA . PRO B 1 133 ? 13.445 37.958 62.016 1.00 25.19 133 PRO B CA 1
ATOM 4671 C C . PRO B 1 133 ? 13.183 36.477 61.850 1.00 25.40 133 PRO B C 1
ATOM 4672 O O . PRO B 1 133 ? 13.014 36.055 60.704 1.00 26.57 133 PRO B O 1
ATOM 4683 N N . LYS B 1 134 ? 13.252 35.679 62.915 1.00 23.13 134 LYS B N 1
ATOM 4684 C CA . LYS B 1 134 ? 13.145 34.223 62.756 1.00 22.33 134 LYS B CA 1
ATOM 4685 C C . LYS B 1 134 ? 11.862 33.773 62.085 1.00 25.02 134 LYS B C 1
ATOM 4686 O O . LYS B 1 134 ? 10.794 34.252 62.422 1.00 24.10 134 LYS B O 1
ATOM 4705 N N . VAL B 1 135 ? 11.979 32.843 61.130 1.00 22.88 135 VAL B N 1
ATOM 4706 C CA . VAL B 1 135 ? 10.813 32.249 60.472 1.00 22.33 135 VAL B CA 1
ATOM 4707 C C . VAL B 1 135 ? 10.614 30.856 61.068 1.00 24.57 135 VAL B C 1
ATOM 4708 O O . VAL B 1 135 ? 11.578 30.112 61.229 1.00 22.97 135 VAL B O 1
ATOM 4721 N N . TYR B 1 136 ? 9.366 30.522 61.354 1.00 21.95 136 TYR B N 1
ATOM 4722 C CA . TYR B 1 136 ? 8.974 29.241 61.943 1.00 20.92 136 TYR B CA 1
ATOM 4723 C C . TYR B 1 136 ? 8.024 28.547 60.999 1.00 24.00 136 TYR B C 1
ATOM 4724 O O . TYR B 1 136 ? 7.423 29.176 60.129 1.00 23.80 136 TYR B O 1
ATOM 4742 N N . LYS B 1 137 ? 7.853 27.255 61.198 1.00 20.74 137 LYS B N 1
ATOM 4743 C CA . LYS B 1 137 ? 6.818 26.490 60.530 1.00 20.61 137 LYS B CA 1
ATOM 4744 C C . LYS B 1 137 ? 5.748 26.259 61.604 1.00 24.27 137 LYS B C 1
ATOM 4745 O O . LYS B 1 137 ? 6.080 25.965 62.763 1.00 24.79 137 LYS B O 1
ATOM 4764 N N . ILE B 1 138 ? 4.474 26.347 61.218 1.00 20.68 138 ILE B N 1
ATOM 4765 C CA . ILE B 1 138 ? 3.348 26.016 62.059 1.00 19.22 138 ILE B CA 1
ATOM 4766 C C . ILE B 1 138 ? 3.219 24.482 62.043 1.00 22.97 138 ILE B C 1
ATOM 4767 O O . ILE B 1 138 ? 3.172 23.882 60.973 1.00 23.63 138 ILE B O 1
ATOM 4783 N N . THR B 1 139 ? 3.288 23.851 63.193 1.00 20.35 139 THR B N 1
ATOM 4784 C CA . THR B 1 139 ? 3.240 22.369 63.295 1.00 19.80 139 THR B CA 1
ATOM 4785 C C . THR B 1 139 ? 1.843 21.851 63.632 1.00 25.88 139 THR B C 1
ATOM 4786 O O . THR B 1 139 ? 1.528 20.676 63.401 1.00 24.72 139 THR B O 1
ATOM 4797 N N . ASN B 1 140 ? 1.073 22.685 64.291 1.00 21.02 140 ASN B N 1
ATOM 4798 C CA . ASN B 1 140 ? -0.268 22.359 64.746 1.00 20.60 140 ASN B CA 1
ATOM 4799 C C . ASN B 1 140 ? -1.025 23.630 65.049 1.00 22.60 140 ASN B C 1
ATOM 4800 O O . ASN B 1 140 ? -0.434 24.643 65.448 1.00 23.27 140 ASN B O 1
ATOM 4811 N N . PHE B 1 141 ? -2.334 23.582 64.807 1.00 20.83 141 PHE B N 1
ATOM 4812 C CA . PHE B 1 141 ? -3.218 24.682 65.135 1.00 19.49 141 PHE B CA 1
ATOM 4813 C C . PHE B 1 141 ? -4.462 24.138 65.842 1.00 26.35 141 PHE B C 1
ATOM 4814 O O . PHE B 1 141 ? -5.104 23.197 65.357 1.00 23.41 141 PHE B O 1
ATOM 4831 N N . SER B 1 142 ? -4.844 24.779 66.960 1.00 22.26 142 SER B N 1
ATOM 4832 C CA . SER B 1 142 ? -6.125 24.504 67.615 1.00 21.68 142 SER B CA 1
ATOM 4833 C C . SER B 1 142 ? -6.629 25.851 68.064 1.00 25.45 142 SER B C 1
ATOM 4834 O O . SER B 1 142 ? -5.862 26.828 68.167 1.00 24.63 142 SER B O 1
ATOM 4842 N N . SER B 1 143 ? -7.927 25.942 68.294 1.00 24.47 143 SER B N 1
ATOM 4843 C CA . SER B 1 143 ? -8.489 27.205 68.727 1.00 23.30 143 SER B CA 1
ATOM 4844 C C . SER B 1 143 ? -9.671 26.982 69.658 1.00 26.43 143 SER B C 1
ATOM 4845 O O . SER B 1 143 ? -10.254 25.911 69.708 1.00 24.76 143 SER B O 1
ATOM 4853 N N . SER B 1 144 ? -10.004 28.009 70.403 1.00 21.28 144 SER B N 1
ATOM 4854 C CA . SER B 1 144 ? -11.206 28.059 71.232 1.00 20.42 144 SER B CA 1
ATOM 4855 C C . SER B 1 144 ? -11.699 29.491 71.104 1.00 24.39 144 SER B C 1
ATOM 4856 O O . SER B 1 144 ? -11.128 30.389 71.727 1.00 23.31 144 SER B O 1
ATOM 4864 N N . GLY B 1 145 ? -12.620 29.709 70.175 1.00 25.01 145 GLY B N 1
ATOM 4865 C CA . GLY B 1 145 ? -13.085 31.051 69.847 1.00 24.54 145 GLY B CA 1
ATOM 4866 C C . GLY B 1 145 ? -11.930 31.911 69.394 1.00 25.33 145 GLY B C 1
ATOM 4867 O O . GLY B 1 145 ? -11.150 31.478 68.538 1.00 23.36 145 GLY B O 1
ATOM 4871 N N . ASN B 1 146 ? -11.734 33.099 70.020 1.00 22.66 146 ASN B N 1
ATOM 4872 C CA . ASN B 1 146 ? -10.624 34.005 69.658 1.00 21.65 146 ASN B CA 1
ATOM 4873 C C . ASN B 1 146 ? -9.257 33.596 70.208 1.00 24.50 146 ASN B C 1
ATOM 4874 O O . ASN B 1 146 ? -8.261 34.268 69.916 1.00 23.33 146 ASN B O 1
ATOM 4885 N N . VAL B 1 147 ? -9.167 32.460 70.936 1.00 21.88 147 VAL B N 1
ATOM 4886 C CA . VAL B 1 147 ? -7.889 31.945 71.415 1.00 22.00 147 VAL B CA 1
ATOM 4887 C C . VAL B 1 147 ? -7.340 31.066 70.305 1.00 23.69 147 VAL B C 1
ATOM 4888 O O . VAL B 1 147 ? -7.971 30.076 69.934 1.00 22.78 147 VAL B O 1
ATOM 4901 N N . TRP B 1 148 ? -6.169 31.394 69.795 1.00 21.28 148 TRP B N 1
ATOM 4902 C CA . TRP B 1 148 ? -5.476 30.593 68.787 1.00 20.89 148 TRP B CA 1
ATOM 4903 C C . TRP B 1 148 ? -4.240 30.028 69.419 1.00 21.17 148 TRP B C 1
ATOM 4904 O O . TRP B 1 148 ? -3.492 30.755 70.078 1.00 21.35 148 TRP B O 1
ATOM 4925 N N . ASN B 1 149 ? -4.055 28.711 69.281 1.00 19.36 149 ASN B N 1
ATOM 4926 C CA . ASN B 1 149 ? -2.926 27.967 69.818 1.00 19.77 149 ASN B CA 1
ATOM 4927 C C . ASN B 1 149 ? -2.088 27.534 68.650 1.00 23.13 149 ASN B C 1
ATOM 4928 O O . ASN B 1 149 ? -2.427 26.551 67.989 1.00 23.80 149 ASN B O 1
ATOM 4939 N N . ILE B 1 150 ? -0.969 28.200 68.428 1.00 22.15 150 ILE B N 1
ATOM 4940 C CA . ILE B 1 150 ? -0.112 27.955 67.248 1.00 21.49 150 ILE B CA 1
ATOM 4941 C C . ILE B 1 150 ? 1.153 27.252 67.697 1.00 24.29 150 ILE B C 1
ATOM 4942 O O . ILE B 1 150 ? 1.968 27.857 68.395 1.00 22.67 150 ILE B O 1
ATOM 4958 N N . SER B 1 151 ? 1.302 25.980 67.338 1.00 21.34 151 SER B N 1
ATOM 4959 C CA . SER B 1 151 ? 2.514 25.237 67.693 1.00 21.82 151 SER B CA 1
ATOM 4960 C C . SER B 1 151 ? 3.524 25.515 66.595 1.00 23.44 151 SER B C 1
ATOM 4961 O O . SER B 1 151 ? 3.177 25.565 65.398 1.00 23.02 151 SER B O 1
ATOM 4969 N N . LEU B 1 152 ? 4.780 25.707 66.998 1.00 20.71 152 LEU B N 1
ATOM 4970 C CA . LEU B 1 152 ? 5.846 26.123 66.102 1.00 20.17 152 LEU B CA 1
ATOM 4971 C C . LEU B 1 152 ? 7.047 25.227 66.123 1.00 23.02 152 LEU B C 1
ATOM 4972 O O . LEU B 1 152 ? 7.327 24.554 67.123 1.00 22.05 152 LEU B O 1
ATOM 4988 N N . TYR B 1 153 ? 7.764 25.239 65.004 1.00 21.21 153 TYR B N 1
ATOM 4989 C CA . TYR B 1 153 ? 9.065 24.586 64.844 1.00 22.48 153 TYR B CA 1
ATOM 4990 C C . TYR B 1 153 ? 9.985 25.606 64.178 1.00 26.58 153 TYR B C 1
ATOM 4991 O O . TYR B 1 153 ? 9.647 26.093 63.092 1.00 25.89 153 TYR B O 1
ATOM 5009 N N . PRO B 1 154 ? 11.197 25.874 64.721 1.00 23.60 154 PRO B N 1
ATOM 5010 C CA . PRO B 1 154 ? 11.734 25.418 66.015 1.00 23.49 154 PRO B CA 1
ATOM 5011 C C . PRO B 1 154 ? 11.033 26.166 67.151 1.00 26.57 154 PRO B C 1
ATOM 5012 O O . PRO B 1 154 ? 10.018 26.852 66.919 1.00 23.05 154 PRO B O 1
ATOM 5023 N N . ASP B 1 155 ? 11.554 26.027 68.387 1.00 26.71 155 ASP B N 1
ATOM 5024 C CA . ASP B 1 155 ? 11.015 26.765 69.539 1.00 26.14 155 ASP B CA 1
ATOM 5025 C C . ASP B 1 155 ? 11.263 28.243 69.347 1.00 29.03 155 ASP B C 1
ATOM 5026 O O . ASP B 1 155 ? 12.203 28.632 68.657 1.00 27.87 155 ASP B O 1
ATOM 5035 N N . LEU B 1 156 ? 10.462 29.066 70.008 1.00 25.50 156 LEU B N 1
ATOM 5036 C CA . LEU B 1 156 ? 10.607 30.511 69.968 1.00 25.39 156 LEU B CA 1
ATOM 5037 C C . LEU B 1 156 ? 12.028 30.942 70.289 1.00 29.16 156 LEU B C 1
ATOM 5038 O O . LEU B 1 156 ? 12.633 30.436 71.239 1.00 28.86 156 LEU B O 1
ATOM 5054 N N . PHE B 1 157 ? 12.558 31.862 69.487 1.00 26.95 157 PHE B N 1
ATOM 5055 C CA . PHE B 1 157 ? 13.899 32.405 69.672 1.00 28.17 157 PHE B CA 1
ATOM 5056 C C . PHE B 1 157 ? 13.918 33.499 70.728 1.00 32.83 157 PHE B C 1
ATOM 5057 O O . PHE B 1 157 ? 14.996 33.898 71.158 1.00 32.98 157 PHE B O 1
ATOM 5074 N N . ILE B 1 158 ? 12.739 34.037 71.097 1.00 29.66 158 ILE B N 1
ATOM 5075 C CA . ILE B 1 158 ? 12.610 35.067 72.119 1.00 29.33 158 ILE B CA 1
ATOM 5076 C C . ILE B 1 158 ? 11.487 34.746 73.072 1.00 33.46 158 ILE B C 1
ATOM 5077 O O . ILE B 1 158 ? 10.633 33.926 72.763 1.00 31.49 158 ILE B O 1
ATOM 5093 N N . THR B 1 159 ? 11.479 35.420 74.223 1.00 29.53 159 THR B N 1
ATOM 5094 C CA . THR B 1 159 ? 10.361 35.376 75.163 1.00 28.13 159 THR B CA 1
ATOM 5095 C C . THR B 1 159 ? 9.503 36.563 74.744 1.00 29.03 159 THR B C 1
ATOM 5096 O O . THR B 1 159 ? 10.037 37.666 74.597 1.00 27.89 159 THR B O 1
ATOM 5107 N N . THR B 1 160 ? 8.199 36.368 74.549 1.00 25.53 160 THR B N 1
ATOM 5108 C CA . THR B 1 160 ? 7.351 37.469 74.101 1.00 24.73 160 THR B CA 1
ATOM 5109 C C . THR B 1 160 ? 7.284 38.620 75.137 1.00 30.35 160 THR B C 1
ATOM 5110 O O . THR B 1 160 ? 7.309 38.394 76.358 1.00 27.61 160 THR B O 1
ATOM 5121 N N . THR B 1 161 ? 7.224 39.846 74.647 1.00 28.58 161 THR B N 1
ATOM 5122 C CA . THR B 1 161 ? 7.110 41.051 75.455 1.00 29.06 161 THR B CA 1
ATOM 5123 C C . THR B 1 161 ? 5.655 41.523 75.560 1.00 31.59 161 THR B C 1
ATOM 5124 O O . THR B 1 161 ? 5.355 42.384 76.379 1.00 29.34 161 THR B O 1
ATOM 5135 N N . GLY B 1 162 ? 4.787 41.029 74.692 1.00 27.33 162 GLY B N 1
ATOM 5136 C CA . GLY B 1 162 ? 3.395 41.457 74.660 1.00 26.65 162 GLY B CA 1
ATOM 5137 C C . GLY B 1 162 ? 3.130 42.473 73.561 1.00 30.32 162 GLY B C 1
ATOM 5138 O O . GLY B 1 162 ? 1.975 42.786 73.296 1.00 29.65 162 GLY B O 1
ATOM 5142 N N . SER B 1 163 ? 4.178 43.019 72.931 1.00 27.76 163 SER B N 1
ATOM 5143 C CA . SER B 1 163 ? 4.008 43.994 71.849 1.00 28.80 163 SER B CA 1
ATOM 5144 C C . SER B 1 163 ? 4.087 43.315 70.479 1.00 29.19 163 SER B C 1
ATOM 5145 O O . SER B 1 163 ? 3.854 43.972 69.477 1.00 28.73 163 SER B O 1
ATOM 5153 N N . GLU B 1 164 ? 4.349 42.006 70.432 1.00 24.17 164 GLU B N 1
ATOM 5154 C CA . GLU B 1 164 ? 4.464 41.318 69.159 1.00 25.15 164 GLU B CA 1
ATOM 5155 C C . GLU B 1 164 ? 3.134 41.155 68.469 1.00 29.46 164 GLU B C 1
ATOM 5156 O O . GLU B 1 164 ? 2.128 40.966 69.126 1.00 28.07 164 GLU B O 1
ATOM 5168 N N . LYS B 1 165 ? 3.163 41.127 67.126 1.00 25.68 165 LYS B N 1
ATOM 5169 C CA . LYS B 1 165 ? 1.997 40.868 66.295 1.00 23.79 165 LYS B CA 1
ATOM 5170 C C . LYS B 1 165 ? 2.335 39.687 65.401 1.00 25.80 165 LYS B C 1
ATOM 5171 O O . LYS B 1 165 ? 3.493 39.504 65.044 1.00 23.47 165 LYS B O 1
ATOM 5190 N N . PRO B 1 166 ? 1.359 38.820 65.134 1.00 22.46 166 PRO B N 1
ATOM 5191 C CA . PRO B 1 166 ? 1.636 37.655 64.296 1.00 21.13 166 PRO B CA 1
ATOM 5192 C C . PRO B 1 166 ? 1.783 38.090 62.836 1.00 23.93 166 PRO B C 1
ATOM 5193 O O . PRO B 1 166 ? 1.160 39.061 62.443 1.00 24.72 166 PRO B O 1
ATOM 5204 N N . VAL B 1 167 ? 2.580 37.373 62.061 1.00 20.09 167 VAL B N 1
ATOM 5205 C CA . VAL B 1 167 ? 2.771 37.588 60.634 1.00 21.01 167 VAL B CA 1
ATOM 5206 C C . VAL B 1 167 ? 2.538 36.279 59.937 1.00 21.90 167 VAL B C 1
ATOM 5207 O O . VAL B 1 167 ? 3.244 35.298 60.203 1.00 21.68 167 VAL B O 1
ATOM 5220 N N . PHE B 1 168 ? 1.510 36.232 59.084 1.00 20.16 168 PHE B N 1
ATOM 5221 C CA . PHE B 1 168 ? 1.189 35.013 58.288 1.00 19.78 168 PHE B CA 1
ATOM 5222 C C . PHE B 1 168 ? 1.530 35.180 56.800 1.00 23.40 168 PHE B C 1
ATOM 5223 O O . PHE B 1 168 ? 1.780 34.187 56.131 1.00 23.79 168 PHE B O 1
ATOM 5240 N N . ASN B 1 169 ? 1.407 36.404 56.261 1.00 22.72 169 ASN B N 1
ATOM 5241 C CA . ASN B 1 169 ? 1.600 36.669 54.825 1.00 23.29 169 ASN B CA 1
ATOM 5242 C C . ASN B 1 169 ? 2.747 37.616 54.593 1.00 25.52 169 ASN B C 1
ATOM 5243 O O . ASN B 1 169 ? 3.022 38.480 55.434 1.00 24.58 169 ASN B O 1
ATOM 5254 N N . GLY B 1 170 ? 3.381 37.468 53.429 1.00 21.98 170 GLY B N 1
ATOM 5255 C CA . GLY B 1 170 ? 4.477 38.323 53.016 1.00 24.12 170 GLY B CA 1
ATOM 5256 C C . GLY B 1 170 ? 5.696 38.124 53.875 1.00 27.57 170 GLY B C 1
ATOM 5257 O O . GLY B 1 170 ? 6.458 39.054 54.053 1.00 29.11 170 GLY B O 1
ATOM 5261 N N . ILE B 1 171 ? 5.888 36.912 54.404 1.00 24.75 171 ILE B N 1
ATOM 5262 C CA . ILE B 1 171 ? 7.019 36.589 55.267 1.00 23.60 171 ILE B CA 1
ATOM 5263 C C . ILE B 1 171 ? 8.308 36.573 54.458 1.00 29.70 171 ILE B C 1
ATOM 5264 O O . ILE B 1 171 ? 8.412 35.871 53.444 1.00 29.77 171 ILE B O 1
ATOM 5280 N N . LEU B 1 172 ? 9.299 37.324 54.938 1.00 25.78 172 LEU B N 1
ATOM 5281 C CA . LEU B 1 172 ? 10.613 37.339 54.335 1.00 25.80 172 LEU B CA 1
ATOM 5282 C C . LEU B 1 172 ? 11.573 36.583 55.247 1.00 30.02 172 LEU B C 1
ATOM 5283 O O . LEU B 1 172 ? 11.552 36.777 56.472 1.00 28.40 172 LEU B O 1
ATOM 5299 N N . PHE B 1 173 ? 12.415 35.715 54.660 1.00 25.72 173 PHE B N 1
ATOM 5300 C CA . PHE B 1 173 ? 13.481 35.036 55.400 1.00 24.32 173 PHE B CA 1
ATOM 5301 C C . PHE B 1 173 ? 14.672 35.969 55.367 1.00 27.14 173 PHE B C 1
ATOM 5302 O O . PHE B 1 173 ? 14.968 36.502 54.298 1.00 29.06 173 PHE B O 1
ATOM 5319 N N . ARG B 1 174 ? 15.357 36.173 56.504 1.00 24.95 174 ARG B N 1
ATOM 5320 C CA . ARG B 1 174 ? 16.533 37.036 56.579 1.00 26.46 174 ARG B CA 1
ATOM 5321 C C . ARG B 1 174 ? 17.720 36.119 56.451 1.00 31.82 174 ARG B C 1
ATOM 5322 O O . ARG B 1 174 ? 17.934 35.286 57.329 1.00 31.57 174 ARG B O 1
ATOM 5343 N N . THR B 1 175 ? 18.468 36.236 55.348 1.00 29.07 175 THR B N 1
ATOM 5344 C CA . THR B 1 175 ? 19.532 35.310 55.017 1.00 27.00 175 THR B CA 1
ATOM 5345 C C . THR B 1 175 ? 20.850 35.953 54.690 1.00 31.75 175 THR B C 1
ATOM 5346 O O . THR B 1 175 ? 20.960 37.180 54.546 1.00 30.00 175 THR B O 1
ATOM 5357 N N . LYS B 1 176 ? 21.851 35.073 54.565 1.00 27.60 176 LYS B N 1
ATOM 5358 C CA . LYS B 1 176 ? 23.171 35.382 54.091 1.00 28.27 176 LYS B CA 1
ATOM 5359 C C . LYS B 1 176 ? 23.421 34.469 52.900 1.00 32.70 176 LYS B C 1
ATOM 5360 O O . LYS B 1 176 ? 22.947 33.314 52.848 1.00 29.02 176 LYS B O 1
ATOM 5379 N N . LEU B 1 177 ? 24.146 35.008 51.924 1.00 31.63 177 LEU B N 1
ATOM 5380 C CA . LEU B 1 177 ? 24.517 34.279 50.721 1.00 33.24 177 LEU B CA 1
ATOM 5381 C C . LEU B 1 177 ? 25.771 33.450 51.028 1.00 38.89 177 LEU B C 1
ATOM 5382 O O . LEU B 1 177 ? 26.754 34.001 51.531 1.00 39.83 177 LEU B O 1
ATOM 5398 N N . MET B 1 178 ? 25.753 32.165 50.710 1.00 33.77 178 MET B N 1
ATOM 5399 C CA . MET B 1 178 ? 26.897 31.310 50.999 1.00 40.90 178 MET B CA 1
ATOM 5400 C C . MET B 1 178 ? 27.762 31.106 49.772 1.00 76.68 178 MET B C 1
ATOM 5401 O O . MET B 1 178 ? 28.952 30.853 49.940 1.00 49.26 178 MET B O 1
ATOM 5415 N N . THR B 1 192 ? 21.159 33.843 26.541 1.00 54.83 192 THR B N 1
ATOM 5416 C CA . THR B 1 192 ? 20.741 33.797 27.957 1.00 53.61 192 THR B CA 1
ATOM 5417 C C . THR B 1 192 ? 21.831 33.220 28.867 1.00 58.38 192 THR B C 1
ATOM 5418 O O . THR B 1 192 ? 22.886 32.805 28.397 1.00 60.05 192 THR B O 1
ATOM 5428 N N . TYR B 1 193 ? 21.580 33.260 30.185 1.00 54.28 193 TYR B N 1
ATOM 5429 C CA . TYR B 1 193 ? 22.496 32.748 31.209 1.00 53.34 193 TYR B CA 1
ATOM 5430 C C . TYR B 1 193 ? 21.804 31.600 31.912 1.00 56.03 193 TYR B C 1
ATOM 5431 O O . TYR B 1 193 ? 20.733 31.799 32.479 1.00 54.22 193 TYR B O 1
ATOM 5449 N N . SER B 1 194 ? 22.391 30.394 31.827 1.00 53.74 194 SER B N 1
ATOM 5450 C CA . SER B 1 194 ? 21.854 29.165 32.412 1.00 52.52 194 SER B CA 1
ATOM 5451 C C . SER B 1 194 ? 22.555 28.777 33.715 1.00 54.67 194 SER B C 1
ATOM 5452 O O . SER B 1 194 ? 23.671 29.227 33.984 1.00 54.40 194 SER B O 1
ATOM 5460 N N . GLY B 1 195 ? 21.908 27.890 34.464 1.00 50.14 195 GLY B N 1
ATOM 5461 C CA . GLY B 1 195 ? 22.434 27.323 35.701 1.00 49.58 195 GLY B CA 1
ATOM 5462 C C . GLY B 1 195 ? 22.686 28.250 36.874 1.00 50.67 195 GLY B C 1
ATOM 5463 O O . GLY B 1 195 ? 23.502 27.922 37.734 1.00 50.67 195 GLY B O 1
ATOM 5467 N N . ILE B 1 196 ? 22.002 29.399 36.940 1.00 44.12 196 ILE B N 1
ATOM 5468 C CA . ILE B 1 196 ? 22.224 30.326 38.045 1.00 42.83 196 ILE B CA 1
ATOM 5469 C C . ILE B 1 196 ? 21.451 29.824 39.235 1.00 44.09 196 ILE B C 1
ATOM 5470 O O . ILE B 1 196 ? 20.265 29.503 39.147 1.00 40.63 196 ILE B O 1
ATOM 5486 N N . SER B 1 197 ? 22.131 29.788 40.355 1.00 42.33 197 SER B N 1
ATOM 5487 C CA . SER B 1 197 ? 21.555 29.310 41.593 1.00 41.09 197 SER B CA 1
ATOM 5488 C C . SER B 1 197 ? 22.134 30.078 42.775 1.00 43.20 197 SER B C 1
ATOM 5489 O O . SER B 1 197 ? 23.247 30.622 42.694 1.00 43.22 197 SER B O 1
ATOM 5497 N N . LEU B 1 198 ? 21.385 30.109 43.872 1.00 37.84 198 LEU B N 1
ATOM 5498 C CA . LEU B 1 198 ? 21.829 30.762 45.104 1.00 37.21 198 LEU B CA 1
ATOM 5499 C C . LEU B 1 198 ? 21.632 29.799 46.244 1.00 38.17 198 LEU B C 1
ATOM 5500 O O . LEU B 1 198 ? 20.606 29.123 46.324 1.00 36.47 198 LEU B O 1
ATOM 5516 N N . SER B 1 199 ? 22.590 29.775 47.144 1.00 35.56 199 SER B N 1
ATOM 5517 C CA . SER B 1 199 ? 22.528 28.977 48.366 1.00 35.54 199 SER B CA 1
ATOM 5518 C C . SER B 1 199 ? 22.524 29.989 49.475 1.00 35.78 199 SER B C 1
ATOM 5519 O O . SER B 1 199 ? 23.498 30.749 49.655 1.00 33.88 199 SER B O 1
ATOM 5527 N N . LEU B 1 200 ? 21.381 30.065 50.144 1.00 31.77 200 LEU B N 1
ATOM 5528 C CA . LEU B 1 200 ? 21.164 31.001 51.204 1.00 30.04 200 LEU B CA 1
ATOM 5529 C C . LEU B 1 200 ? 20.954 30.260 52.517 1.00 32.57 200 LEU B C 1
ATOM 5530 O O . LEU B 1 200 ? 20.416 29.143 52.548 1.00 31.22 200 LEU B O 1
ATOM 5546 N N . ARG B 1 201 ? 21.380 30.893 53.592 1.00 28.28 201 ARG B N 1
ATOM 5547 C CA . ARG B 1 201 ? 21.223 30.404 54.940 1.00 30.18 201 ARG B CA 1
ATOM 5548 C C . ARG B 1 201 ? 20.563 31.504 55.753 1.00 33.57 201 ARG B C 1
ATOM 5549 O O . ARG B 1 201 ? 21.039 32.646 55.784 1.00 30.50 201 ARG B O 1
ATOM 5570 N N . GLU B 1 202 ? 19.505 31.146 56.457 1.00 28.74 202 GLU B N 1
ATOM 5571 C CA . GLU B 1 202 ? 18.879 32.051 57.394 1.00 29.02 202 GLU B CA 1
ATOM 5572 C C . GLU B 1 202 ? 19.938 32.466 58.420 1.00 31.94 202 GLU B C 1
ATOM 5573 O O . GLU B 1 202 ? 20.699 31.625 58.906 1.00 30.92 202 GLU B O 1
ATOM 5585 N N . SER B 1 203 ? 20.005 33.763 58.698 1.00 29.46 203 SER B N 1
ATOM 5586 C CA . SER B 1 203 ? 20.997 34.342 59.606 1.00 37.96 203 SER B CA 1
ATOM 5587 C C . SER B 1 203 ? 20.331 35.314 60.574 1.00 58.24 203 SER B C 1
ATOM 5588 O O . SER B 1 203 ? 19.800 36.329 60.123 1.00 46.69 203 SER B O 1
ATOM 5596 N N . MET C 1 1 ? 47.533 3.794 34.049 1.00 39.02 1 MET C N 1
ATOM 5597 C CA . MET C 1 1 ? 48.528 3.156 34.910 1.00 39.31 1 MET C CA 1
ATOM 5598 C C . MET C 1 1 ? 48.775 3.962 36.158 1.00 37.33 1 MET C C 1
ATOM 5599 O O . MET C 1 1 ? 48.561 5.166 36.168 1.00 36.43 1 MET C O 1
ATOM 5612 N N . ARG C 1 2 ? 49.304 3.306 37.180 1.00 32.88 2 ARG C N 1
ATOM 5613 C CA . ARG C 1 2 ? 49.640 3.927 38.457 1.00 31.74 2 ARG C CA 1
ATOM 5614 C C . ARG C 1 2 ? 51.008 4.613 38.335 1.00 32.58 2 ARG C C 1
ATOM 5615 O O . ARG C 1 2 ? 51.959 3.994 37.867 1.00 32.68 2 ARG C O 1
ATOM 5636 N N . LEU C 1 3 ? 51.104 5.895 38.746 1.00 27.72 3 LEU C N 1
ATOM 5637 C CA . LEU C 1 3 ? 52.392 6.582 38.769 1.00 27.25 3 LEU C CA 1
ATOM 5638 C C . LEU C 1 3 ? 53.199 5.840 39.866 1.00 30.34 3 LEU C C 1
ATOM 5639 O O . LEU C 1 3 ? 52.722 5.734 40.997 1.00 29.40 3 LEU C O 1
ATOM 5655 N N . PRO C 1 4 ? 54.363 5.254 39.567 1.00 29.36 4 PRO C N 1
ATOM 5656 C CA . PRO C 1 4 ? 55.087 4.526 40.622 1.00 28.43 4 PRO C CA 1
ATOM 5657 C C . PRO C 1 4 ? 55.526 5.453 41.747 1.00 30.41 4 PRO C C 1
ATOM 5658 O O . PRO C 1 4 ? 55.836 6.607 41.500 1.00 27.33 4 PRO C O 1
ATOM 5669 N N . ASP C 1 5 ? 55.503 4.952 42.978 1.00 27.53 5 ASP C N 1
ATOM 5670 C CA . ASP C 1 5 ? 55.881 5.733 44.156 1.00 27.53 5 ASP C CA 1
ATOM 5671 C C . ASP C 1 5 ? 56.530 4.782 45.178 1.00 31.07 5 ASP C C 1
ATOM 5672 O O . ASP C 1 5 ? 56.680 3.590 44.872 1.00 31.51 5 ASP C O 1
ATOM 5681 N N . PRO C 1 6 ? 56.915 5.228 46.393 1.00 29.19 6 PRO C N 1
ATOM 5682 C CA . PRO C 1 6 ? 57.529 4.293 47.354 1.00 30.80 6 PRO C CA 1
ATOM 5683 C C . PRO C 1 6 ? 56.574 3.244 47.924 1.00 35.67 6 PRO C C 1
ATOM 5684 O O . PRO C 1 6 ? 57.033 2.321 48.574 1.00 36.21 6 PRO C O 1
ATOM 5695 N N . TYR C 1 7 ? 55.267 3.342 47.647 1.00 33.23 7 TYR C N 1
ATOM 5696 C CA . TYR C 1 7 ? 54.299 2.346 48.111 1.00 33.99 7 TYR C CA 1
ATOM 5697 C C . TYR C 1 7 ? 54.219 1.232 47.075 1.00 36.43 7 TYR C C 1
ATOM 5698 O O . TYR C 1 7 ? 54.190 0.061 47.452 1.00 38.83 7 TYR C O 1
ATOM 5716 N N . THR C 1 8 ? 54.240 1.567 45.778 1.00 31.53 8 THR C N 1
ATOM 5717 C CA . THR C 1 8 ? 54.245 0.526 44.729 1.00 32.77 8 THR C CA 1
ATOM 5718 C C . THR C 1 8 ? 55.640 -0.067 44.575 1.00 35.20 8 THR C C 1
ATOM 5719 O O . THR C 1 8 ? 55.788 -1.233 44.188 1.00 33.51 8 THR C O 1
ATOM 5730 N N . ASN C 1 9 ? 56.664 0.767 44.801 1.00 32.28 9 ASN C N 1
ATOM 5731 C CA . ASN C 1 9 ? 58.066 0.408 44.613 1.00 32.51 9 ASN C CA 1
ATOM 5732 C C . ASN C 1 9 ? 58.923 0.963 45.747 1.00 35.17 9 ASN C C 1
ATOM 5733 O O . ASN C 1 9 ? 59.656 1.944 45.551 1.00 32.78 9 ASN C O 1
ATOM 5744 N N . PRO C 1 10 ? 58.883 0.320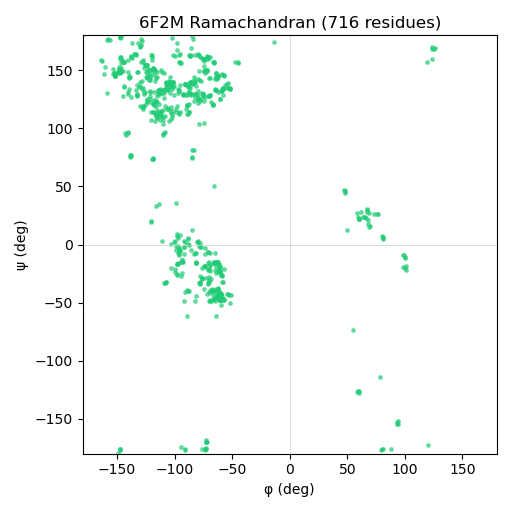 46.936 1.00 34.20 10 PRO C N 1
ATOM 5745 C CA . PRO C 1 10 ? 59.706 0.800 48.066 1.00 34.57 10 PRO C CA 1
ATOM 5746 C C . PRO C 1 10 ? 61.219 0.742 47.840 1.00 35.19 10 PRO C C 1
ATOM 5747 O O . PRO C 1 10 ? 61.968 1.418 48.544 1.00 33.39 10 PRO C O 1
ATOM 5758 N N . GLU C 1 11 ? 61.676 0.001 46.818 1.00 32.53 11 GLU C N 1
ATOM 5759 C CA . GLU C 1 11 ? 63.081 -0.014 46.427 1.00 31.68 11 GLU C CA 1
ATOM 5760 C C . GLU C 1 11 ? 63.560 1.344 45.881 1.00 33.27 11 GLU C C 1
ATOM 5761 O O . GLU C 1 11 ? 64.768 1.547 45.810 1.00 32.87 11 GLU C O 1
ATOM 5773 N N . TYR C 1 12 ? 62.628 2.268 45.518 1.00 29.65 12 TYR C N 1
ATOM 5774 C CA . TYR C 1 12 ? 62.954 3.601 44.984 1.00 27.93 12 TYR C CA 1
ATOM 5775 C C . TYR C 1 12 ? 62.410 4.697 45.911 1.00 29.47 12 TYR C C 1
ATOM 5776 O O . TYR C 1 12 ? 61.426 5.357 45.556 1.00 27.76 12 TYR C O 1
ATOM 5794 N N . PRO C 1 13 ? 63.048 4.928 47.086 1.00 28.47 13 PRO C N 1
ATOM 5795 C CA . PRO C 1 13 ? 62.533 5.952 48.022 1.00 28.33 13 PRO C CA 1
ATOM 5796 C C . PRO C 1 13 ? 62.511 7.376 47.445 1.00 30.98 13 PRO C C 1
ATOM 5797 O O . PRO C 1 13 ? 61.680 8.178 47.858 1.00 31.22 13 PRO C O 1
ATOM 5808 N N . GLY C 1 14 ? 63.342 7.649 46.443 1.00 26.52 14 GLY C N 1
ATOM 5809 C CA . GLY C 1 14 ? 63.355 8.920 45.738 1.00 24.95 14 GLY C CA 1
ATOM 5810 C C . GLY C 1 14 ? 62.080 9.243 44.988 1.00 27.58 14 GLY C C 1
ATOM 5811 O O . GLY C 1 14 ? 61.852 10.406 44.665 1.00 27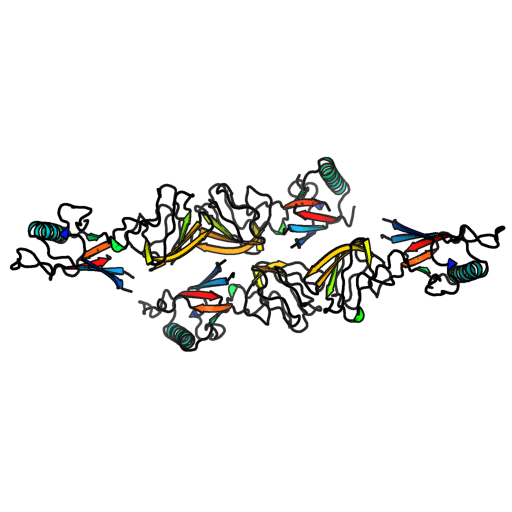.15 14 GLY C O 1
ATOM 5815 N N . LEU C 1 15 ? 61.187 8.243 44.758 1.00 26.11 15 LEU C N 1
ATOM 5816 C CA . LEU C 1 15 ? 59.895 8.476 44.135 1.00 26.14 15 LEU C CA 1
ATOM 5817 C C . LEU C 1 15 ? 58.862 9.052 45.123 1.00 28.69 15 LEU C C 1
ATOM 5818 O O . LEU C 1 15 ? 57.717 9.337 44.722 1.00 26.14 15 LEU C O 1
ATOM 5834 N N . GLY C 1 16 ? 59.267 9.234 46.393 1.00 25.35 16 GLY C N 1
ATOM 5835 C CA . GLY C 1 16 ? 58.481 9.929 47.403 1.00 26.61 16 GLY C CA 1
ATOM 5836 C C . GLY C 1 16 ? 58.575 11.408 47.101 1.00 31.33 16 GLY C C 1
ATOM 5837 O O . GLY C 1 16 ? 59.671 11.951 47.038 1.00 31.42 16 GLY C O 1
ATOM 5841 N N . PHE C 1 17 ? 57.447 12.081 47.019 1.00 28.19 17 PHE C N 1
ATOM 5842 C CA . PHE C 1 17 ? 57.408 13.515 46.642 1.00 27.93 17 PHE C CA 1
ATOM 5843 C C . PHE C 1 17 ? 57.974 14.438 47.690 1.00 32.11 17 PHE C C 1
ATOM 5844 O O . PHE C 1 17 ? 57.770 14.236 48.893 1.00 28.77 17 PHE C O 1
ATOM 5861 N N . GLU C 1 18 ? 58.647 15.494 47.236 1.00 28.91 18 GLU C N 1
ATOM 5862 C CA . GLU C 1 18 ? 59.093 16.537 48.153 1.00 29.72 18 GLU C CA 1
ATOM 5863 C C . GLU C 1 18 ? 57.985 17.488 48.452 1.00 36.74 18 GLU C C 1
ATOM 5864 O O . GLU C 1 18 ? 57.813 17.917 49.591 1.00 37.19 18 GLU C O 1
ATOM 5876 N N . SER C 1 19 ? 57.276 17.878 47.403 1.00 31.84 19 SER C N 1
ATOM 5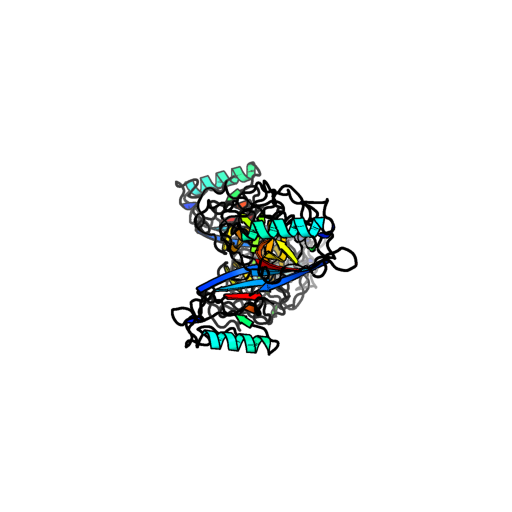877 C CA . SER C 1 19 ? 56.224 18.859 47.502 1.00 32.59 19 SER C CA 1
ATOM 5878 C C . SER C 1 19 ? 55.136 18.486 46.529 1.00 33.42 19 SER C C 1
ATOM 5879 O O . SER C 1 19 ? 55.408 17.842 45.497 1.00 30.83 19 SER C O 1
ATOM 5887 N N . VAL C 1 20 ? 53.928 18.825 46.891 1.00 31.42 20 VAL C N 1
ATOM 5888 C CA . VAL C 1 20 ? 52.728 18.616 46.093 1.00 31.00 20 VAL C CA 1
ATOM 5889 C C . VAL C 1 20 ? 51.861 19.842 46.261 1.00 29.96 20 VAL C C 1
ATOM 5890 O O . VAL C 1 20 ? 51.569 20.234 47.389 1.00 29.73 20 VAL C O 1
ATOM 5903 N N . ASN C 1 21 ? 51.407 20.422 45.170 1.00 24.99 21 ASN C N 1
ATOM 5904 C CA . ASN C 1 21 ? 50.391 21.487 45.214 1.00 24.67 21 ASN C CA 1
ATOM 5905 C C . ASN C 1 21 ? 49.147 21.011 44.463 1.00 31.36 21 ASN C C 1
ATOM 5906 O O . ASN C 1 21 ? 49.260 20.454 43.367 1.00 28.28 21 ASN C O 1
ATOM 5917 N N . LEU C 1 22 ? 47.969 21.167 45.108 1.00 29.44 22 LEU C N 1
ATOM 5918 C CA . LEU C 1 22 ? 46.656 20.811 44.573 1.00 28.02 22 LEU C CA 1
ATOM 5919 C C . LEU C 1 22 ? 45.964 22.097 44.191 1.00 29.37 22 LEU C C 1
ATOM 5920 O O . LEU C 1 22 ? 45.766 22.958 45.057 1.00 28.25 22 LEU C O 1
ATOM 5936 N N . VAL C 1 23 ? 45.700 22.274 42.899 1.00 27.06 23 VAL C N 1
ATOM 5937 C CA . VAL C 1 23 ? 45.155 23.523 42.369 1.00 28.06 23 VAL C CA 1
ATOM 5938 C C . VAL C 1 23 ? 43.732 23.331 41.928 1.00 31.78 23 VAL C C 1
ATOM 5939 O O . VAL C 1 23 ? 43.435 22.409 41.181 1.00 30.46 23 VAL C O 1
ATOM 5952 N N . ASP C 1 24 ? 42.870 24.249 42.322 1.00 31.16 24 ASP C N 1
ATOM 5953 C CA . ASP C 1 24 ? 41.464 24.225 41.938 1.00 32.00 24 ASP C CA 1
ATOM 5954 C C . ASP C 1 24 ? 41.279 24.952 40.597 1.00 38.17 24 ASP C C 1
ATOM 5955 O O . ASP C 1 24 ? 41.470 26.164 40.551 1.00 42.07 24 ASP C O 1
ATOM 5964 N N . ASN C 1 25 ? 40.893 24.229 39.536 1.00 32.79 25 ASN C N 1
ATOM 5965 C CA . ASN C 1 25 ? 40.584 24.847 38.244 1.00 32.92 25 ASN C CA 1
ATOM 5966 C C . ASN C 1 25 ? 39.081 24.908 38.101 1.00 39.03 25 ASN C C 1
ATOM 5967 O O . ASN C 1 25 ? 38.426 23.870 37.974 1.00 35.92 25 ASN C O 1
ATOM 5978 N N . ASP C 1 26 ? 38.571 26.173 38.181 1.00 39.76 26 ASP C N 1
ATOM 5979 C CA . ASP C 1 26 ? 37.170 26.617 38.095 1.00 71.98 26 ASP C CA 1
ATOM 5980 C C . ASP C 1 26 ? 36.441 26.371 39.413 1.00 112.67 26 ASP C C 1
ATOM 5981 O O . ASP C 1 26 ? 36.596 27.166 40.344 1.00 75.35 26 ASP C O 1
ATOM 5990 N N . ALA C 1 45 ? 33.714 21.966 33.333 1.00 40.90 45 ALA C N 1
ATOM 5991 C CA . ALA C 1 45 ? 33.589 21.414 34.685 1.00 38.74 45 ALA C CA 1
ATOM 5992 C C . ALA C 1 45 ? 34.879 21.580 35.509 1.00 36.88 45 ALA C C 1
ATOM 5993 O O . ALA C 1 45 ? 35.966 21.734 34.964 1.00 36.13 45 ALA C O 1
ATOM 5999 N N . GLN C 1 46 ? 34.743 21.567 36.832 1.00 32.03 46 GLN C N 1
ATOM 6000 C CA . GLN C 1 46 ? 35.887 21.725 37.740 1.00 29.78 46 GLN C CA 1
ATOM 6001 C C . GLN C 1 46 ? 36.850 20.561 37.582 1.00 31.59 46 GLN C C 1
ATOM 6002 O O . GLN C 1 46 ? 36.441 19.434 37.309 1.00 30.06 46 GLN C O 1
ATOM 6016 N N . TYR C 1 47 ? 38.129 20.827 37.768 1.00 28.78 47 TYR C N 1
ATOM 6017 C CA . TYR C 1 47 ? 39.143 19.766 37.759 1.00 27.44 47 TYR C CA 1
ATOM 6018 C C . TYR C 1 47 ? 40.314 20.175 38.604 1.00 28.96 47 TYR C C 1
ATOM 6019 O O . TYR C 1 47 ? 40.634 21.366 38.701 1.00 28.58 47 TYR C O 1
ATOM 6037 N N . TRP C 1 48 ? 40.944 19.197 39.230 1.00 25.48 48 TRP C N 1
ATOM 6038 C CA . TRP C 1 48 ? 42.131 19.452 40.035 1.00 26.39 48 TRP C CA 1
ATOM 6039 C C . TRP C 1 48 ? 43.376 19.435 39.163 1.00 29.37 48 TRP C C 1
ATOM 6040 O O . TRP C 1 48 ? 43.495 18.598 38.280 1.00 28.92 48 TRP C O 1
ATOM 6061 N N . GLY C 1 49 ? 44.287 20.356 39.434 1.00 27.42 49 GLY C N 1
ATOM 6062 C CA . GLY C 1 49 ? 45.628 20.371 38.875 1.00 25.12 49 GLY C CA 1
ATOM 6063 C C . GLY C 1 49 ? 46.568 19.915 39.981 1.00 29.38 49 GLY C C 1
ATOM 6064 O O . GLY C 1 49 ? 46.341 20.236 41.154 1.00 29.54 49 GLY C O 1
ATOM 6068 N N . ILE C 1 50 ? 47.560 19.098 39.650 1.00 26.48 50 ILE C N 1
ATOM 6069 C CA . ILE C 1 50 ? 48.537 18.574 40.596 1.00 24.98 50 ILE C CA 1
ATOM 6070 C C . ILE C 1 50 ? 49.951 18.896 40.160 1.00 28.82 50 ILE C C 1
ATOM 6071 O O . ILE C 1 50 ? 50.358 18.423 39.116 1.00 26.98 50 ILE C O 1
ATOM 6087 N N . ASN C 1 51 ? 50.740 19.543 41.030 1.00 24.79 51 ASN C N 1
ATOM 6088 C CA . ASN C 1 51 ? 52.149 19.785 40.742 1.00 24.57 51 ASN C CA 1
ATOM 6089 C C . ASN C 1 51 ? 52.999 19.039 41.749 1.00 28.68 51 ASN C C 1
ATOM 6090 O O . ASN C 1 51 ? 52.870 19.252 42.956 1.00 27.43 51 ASN C O 1
ATOM 6101 N N . ILE C 1 52 ? 53.878 18.183 41.259 1.00 25.01 52 ILE C N 1
ATOM 6102 C CA . ILE C 1 52 ? 54.690 17.312 42.094 1.00 24.55 52 ILE C CA 1
ATOM 6103 C C . ILE C 1 52 ? 56.146 17.587 41.825 1.00 28.34 52 ILE C C 1
ATOM 6104 O O . ILE C 1 52 ? 56.552 17.587 40.667 1.00 25.99 52 ILE C O 1
ATOM 6120 N N . SER C 1 53 ? 56.921 17.768 42.880 1.00 25.78 53 SER C N 1
ATOM 6121 C CA . SER C 1 53 ? 58.370 17.965 42.820 1.00 26.83 53 SER C CA 1
ATOM 6122 C C . SER C 1 53 ? 59.064 16.805 43.481 1.00 29.30 53 SER C C 1
ATOM 6123 O O . SER C 1 53 ? 58.680 16.404 44.590 1.00 28.72 53 SER C O 1
ATOM 6131 N N . TYR C 1 54 ? 60.083 16.257 42.813 1.00 27.54 54 TYR C N 1
ATOM 6132 C CA . TYR C 1 54 ? 60.853 15.145 43.342 1.00 26.47 54 TYR C CA 1
ATOM 6133 C C . TYR C 1 54 ? 62.118 15.637 44.025 1.00 29.77 54 TYR C C 1
ATOM 6134 O O . TYR C 1 54 ? 62.707 16.664 43.637 1.00 28.85 54 TYR C O 1
ATOM 6152 N N . PRO C 1 55 ? 62.659 14.823 44.937 1.00 26.34 55 PRO C N 1
ATOM 6153 C CA . PRO C 1 55 ? 64.024 15.095 45.424 1.00 26.58 55 PRO C CA 1
ATOM 6154 C C . PRO C 1 55 ? 64.993 14.724 44.298 1.00 27.13 55 PRO C C 1
ATOM 6155 O O . PRO C 1 55 ? 64.554 14.303 43.233 1.00 24.79 55 PRO C O 1
ATOM 6166 N N . GLU C 1 56 ? 66.301 14.812 44.531 1.00 28.34 56 GLU C N 1
ATOM 6167 C CA . GLU C 1 56 ? 67.267 14.341 43.543 1.00 28.66 56 GLU C CA 1
ATOM 6168 C C . GLU C 1 56 ? 67.070 12.816 43.414 1.00 29.18 56 GLU C C 1
ATOM 6169 O O . GLU C 1 56 ? 66.858 12.152 44.414 1.00 28.38 56 GLU C O 1
ATOM 6181 N N . LEU C 1 57 ? 67.016 12.305 42.189 1.00 25.75 57 LEU C N 1
ATOM 6182 C CA . LEU C 1 57 ? 66.802 10.879 41.928 1.00 25.10 57 LEU C CA 1
ATOM 6183 C C . LEU C 1 57 ? 68.112 10.177 41.576 1.00 27.28 57 LEU C C 1
ATOM 6184 O O . LEU C 1 57 ? 68.914 10.685 40.782 1.00 26.09 57 LEU C O 1
ATOM 6200 N N . PHE C 1 58 ? 68.287 8.960 42.091 1.00 23.62 58 PHE C N 1
ATOM 6201 C CA . PHE C 1 58 ? 69.432 8.161 41.724 1.00 24.10 58 PHE C CA 1
ATOM 6202 C C . PHE C 1 58 ? 69.166 7.599 40.309 1.00 29.19 58 PHE C C 1
ATOM 6203 O O . PHE C 1 58 ? 67.996 7.565 39.876 1.00 26.96 58 PHE C O 1
ATOM 6220 N N . PRO C 1 59 ? 70.212 7.158 39.586 1.00 26.91 59 PRO C N 1
ATOM 6221 C CA . PRO C 1 59 ? 70.008 6.680 38.196 1.00 27.64 59 PRO C CA 1
ATOM 6222 C C . PRO C 1 59 ? 68.963 5.595 38.038 1.00 31.79 59 PRO C C 1
ATOM 6223 O O . PRO C 1 59 ? 68.161 5.677 37.107 1.00 30.73 59 PRO C O 1
ATOM 6234 N N . ASP C 1 60 ? 68.939 4.595 38.940 1.00 28.93 60 ASP C N 1
ATOM 6235 C CA . ASP C 1 60 ? 67.933 3.520 38.869 1.00 28.54 60 ASP C CA 1
ATOM 6236 C C . ASP C 1 60 ? 66.494 4.057 39.032 1.00 31.66 60 ASP C C 1
ATOM 6237 O O . ASP C 1 60 ? 65.576 3.616 38.323 1.00 31.88 60 ASP C O 1
ATOM 6246 N N . GLU C 1 61 ? 66.315 5.060 39.898 1.00 27.24 61 GLU C N 1
ATOM 6247 C CA . GLU C 1 61 ? 64.993 5.657 40.182 1.00 25.39 61 GLU C CA 1
ATOM 6248 C C . GLU C 1 61 ? 64.510 6.447 38.975 1.00 28.54 61 GLU C C 1
ATOM 6249 O O . GLU C 1 61 ? 63.358 6.316 38.546 1.00 28.38 61 GLU C O 1
ATOM 6261 N N . TYR C 1 62 ? 65.400 7.288 38.450 1.00 27.14 62 TYR C N 1
ATOM 6262 C CA . TYR C 1 62 ? 65.117 8.123 37.298 1.00 27.36 62 TYR C CA 1
ATOM 6263 C C . TYR C 1 62 ? 64.781 7.228 36.098 1.00 30.39 62 TYR C C 1
ATOM 6264 O O . TYR C 1 62 ? 63.772 7.449 35.439 1.00 28.90 62 TYR C O 1
ATOM 6282 N N . ALA C 1 63 ? 65.604 6.189 35.853 1.00 30.05 63 ALA C N 1
ATOM 6283 C CA . ALA C 1 63 ? 65.395 5.266 34.717 1.00 31.53 63 ALA C CA 1
ATOM 6284 C C . ALA C 1 63 ? 64.041 4.572 34.814 1.00 34.37 63 ALA C C 1
ATOM 6285 O O . ALA C 1 63 ? 63.340 4.453 33.814 1.00 34.59 63 ALA C O 1
ATOM 6292 N N . PHE C 1 64 ? 63.659 4.125 36.029 1.00 31.01 64 PHE C N 1
ATOM 6293 C CA . PHE C 1 64 ? 62.384 3.466 36.232 1.00 30.52 64 PHE C CA 1
ATOM 6294 C C . PHE C 1 64 ? 61.197 4.421 35.986 1.00 33.01 64 PHE C C 1
ATOM 6295 O O . PHE C 1 64 ? 60.241 4.055 35.290 1.00 32.48 64 PHE C O 1
ATOM 6312 N N . LEU C 1 65 ? 61.256 5.629 36.554 1.00 28.56 65 LEU C N 1
ATOM 6313 C CA . LEU C 1 65 ? 60.203 6.633 36.357 1.00 27.85 65 LEU C CA 1
ATOM 6314 C C . LEU C 1 65 ? 60.106 7.000 34.867 1.00 31.27 65 LEU C C 1
ATOM 6315 O O . LEU C 1 65 ? 59.005 7.103 34.323 1.00 31.67 65 LEU C O 1
ATOM 6331 N N . ASP C 1 66 ? 61.254 7.209 34.224 1.00 30.01 66 ASP C N 1
ATOM 6332 C CA . ASP C 1 66 ? 61.317 7.560 32.806 1.00 31.08 66 ASP C CA 1
ATOM 6333 C C . ASP C 1 66 ? 60.698 6.461 31.949 1.00 37.36 66 ASP C C 1
ATOM 6334 O O . ASP C 1 66 ? 59.912 6.783 31.057 1.00 35.69 66 ASP C O 1
ATOM 6343 N N . SER C 1 67 ? 61.037 5.178 32.226 1.00 36.19 67 SER C N 1
ATOM 6344 C CA . SER C 1 67 ? 60.477 4.060 31.468 1.00 36.73 67 SER C CA 1
ATOM 6345 C C . SER C 1 67 ? 58.956 4.016 31.614 1.00 37.46 67 SER C C 1
ATOM 6346 O O . SER C 1 67 ? 58.261 3.833 30.609 1.00 36.20 67 SER C O 1
ATOM 6354 N N . ARG C 1 68 ? 58.435 4.258 32.830 1.00 32.73 68 ARG C N 1
ATOM 6355 C CA . ARG C 1 68 ? 56.982 4.246 33.057 1.00 32.31 68 ARG C CA 1
ATOM 6356 C C . ARG C 1 68 ? 56.284 5.416 32.348 1.00 36.32 68 ARG C C 1
ATOM 6357 O O . ARG C 1 68 ? 55.218 5.204 31.751 1.00 36.24 68 ARG C O 1
ATOM 6378 N N . LEU C 1 69 ? 56.866 6.639 32.391 1.00 31.45 69 LEU C N 1
ATOM 6379 C CA . LEU C 1 69 ? 56.264 7.796 31.687 1.00 31.39 69 LEU C CA 1
ATOM 6380 C C . LEU C 1 69 ? 56.343 7.643 30.152 1.00 37.63 69 LEU C C 1
ATOM 6381 O O . LEU C 1 69 ? 55.484 8.174 29.440 1.00 35.09 69 LEU C O 1
ATOM 6397 N N . LEU C 1 70 ? 57.372 6.947 29.661 1.00 35.95 70 LEU C N 1
ATOM 6398 C CA . LEU C 1 70 ? 57.509 6.688 28.212 1.00 38.31 70 LEU C CA 1
ATOM 6399 C C . LEU C 1 70 ? 56.402 5.704 27.786 1.00 42.09 70 LEU C C 1
ATOM 6400 O O . LEU C 1 70 ? 55.794 5.914 26.744 1.00 42.05 70 LEU C O 1
ATOM 6416 N N . GLU C 1 71 ? 56.103 4.675 28.610 1.00 39.05 71 GLU C N 1
ATOM 6417 C CA . GLU C 1 71 ? 55.027 3.732 28.287 1.00 40.73 71 GLU C CA 1
ATOM 6418 C C . GLU C 1 71 ? 53.682 4.454 28.329 1.00 44.58 71 GLU C C 1
ATOM 6419 O O . GLU C 1 71 ? 52.832 4.232 27.459 1.00 45.47 71 GLU C O 1
ATOM 6431 N N . TYR C 1 72 ? 53.503 5.337 29.315 1.00 38.98 72 TYR C N 1
ATOM 6432 C CA . TYR C 1 72 ? 52.273 6.113 29.431 1.00 36.98 72 TYR C CA 1
ATOM 6433 C C . TYR C 1 72 ? 52.050 6.914 28.133 1.00 40.50 72 TYR C C 1
ATOM 6434 O O . TYR C 1 72 ? 50.935 6.919 27.604 1.00 40.57 72 TYR C O 1
ATOM 6452 N N . LYS C 1 73 ? 53.109 7.606 27.646 1.00 38.52 73 LYS C N 1
ATOM 6453 C CA . LYS C 1 73 ? 53.027 8.415 26.426 1.00 39.93 73 LYS C CA 1
ATOM 6454 C C . LYS C 1 73 ? 52.649 7.527 25.212 1.00 48.31 73 LYS C C 1
ATOM 6455 O O . LYS C 1 73 ? 51.727 7.878 24.472 1.00 48.50 73 LYS C O 1
ATOM 6474 N N . ARG C 1 74 ? 53.332 6.370 25.051 1.00 47.56 74 ARG C N 1
ATOM 6475 C CA . ARG C 1 74 ? 53.114 5.421 23.942 1.00 50.34 74 ARG C CA 1
ATOM 6476 C C . ARG C 1 74 ? 51.717 4.797 23.916 1.00 55.24 74 ARG C C 1
ATOM 6477 O O . ARG C 1 74 ? 51.132 4.662 22.841 1.00 55.92 74 ARG C O 1
ATOM 6498 N N . THR C 1 75 ? 51.216 4.369 25.070 1.00 51.05 75 THR C N 1
ATOM 6499 C CA . THR C 1 75 ? 49.890 3.750 25.190 1.00 52.04 75 THR C CA 1
ATOM 6500 C C . THR C 1 75 ? 48.700 4.754 25.277 1.00 56.09 75 THR C C 1
ATOM 6501 O O . THR C 1 75 ? 47.559 4.302 25.237 1.00 55.94 75 THR C O 1
ATOM 6512 N N . GLY C 1 76 ? 48.942 6.062 25.392 1.00 53.01 76 GLY C N 1
ATOM 6513 C CA . GLY C 1 76 ? 47.861 7.047 25.507 1.00 52.53 76 GLY C CA 1
ATOM 6514 C C . GLY C 1 76 ? 46.975 6.873 26.734 1.00 57.06 76 GLY C C 1
ATOM 6515 O O . GLY C 1 76 ? 45.807 7.283 26.737 1.00 57.33 76 GLY C O 1
ATOM 6519 N N . ASP C 1 77 ? 47.533 6.301 27.808 1.00 52.47 77 ASP C N 1
ATOM 6520 C CA . ASP C 1 77 ? 46.802 5.980 29.033 1.00 51.87 77 ASP C CA 1
ATOM 6521 C C . ASP C 1 77 ? 46.532 7.241 29.898 1.00 55.00 77 ASP C C 1
ATOM 6522 O O . ASP C 1 77 ? 46.791 8.363 29.476 1.00 56.74 77 ASP C O 1
ATOM 6531 N N . TYR C 1 78 ? 45.937 7.030 31.071 1.00 46.56 78 TYR C N 1
ATOM 6532 C CA . TYR C 1 78 ? 45.786 8.000 32.139 1.00 43.91 78 TYR C CA 1
ATOM 6533 C C . TYR C 1 78 ? 46.932 7.673 33.116 1.00 40.39 78 TYR C C 1
ATOM 6534 O O . TYR C 1 78 ? 47.565 6.609 33.011 1.00 38.65 78 TYR C O 1
ATOM 6552 N N . LEU C 1 79 ? 47.186 8.577 34.054 1.00 34.16 79 LEU C N 1
ATOM 6553 C CA . LEU C 1 79 ? 48.166 8.396 35.121 1.00 33.27 79 LEU C CA 1
ATOM 6554 C C . LEU C 1 79 ? 47.397 8.511 36.424 1.00 32.32 79 LEU C C 1
ATOM 6555 O O . LEU C 1 79 ? 46.915 9.593 36.751 1.00 29.60 79 LEU C O 1
ATOM 6571 N N . ASP C 1 80 ? 47.307 7.431 37.172 1.00 29.44 80 ASP C N 1
ATOM 6572 C CA . ASP C 1 80 ? 46.655 7.444 38.482 1.00 27.67 80 ASP C CA 1
ATOM 6573 C C . ASP C 1 80 ? 47.700 7.807 39.551 1.00 29.08 80 ASP C C 1
ATOM 6574 O O . ASP C 1 80 ? 48.774 7.205 39.579 1.00 29.33 80 ASP C O 1
ATOM 6583 N N . VAL C 1 81 ? 47.408 8.796 40.414 1.00 24.53 81 VAL C N 1
ATOM 6584 C CA . VAL C 1 81 ? 48.347 9.256 41.444 1.00 24.52 81 VAL C CA 1
ATOM 6585 C C . VAL C 1 81 ? 47.731 9.338 42.838 1.00 26.12 81 VAL C C 1
ATOM 6586 O O . VAL C 1 81 ? 46.652 9.893 43.008 1.00 26.13 81 VAL C O 1
ATOM 6599 N N . LEU C 1 82 ? 48.493 8.860 43.824 1.00 25.23 82 LEU C N 1
ATOM 6600 C CA . LEU C 1 82 ? 48.218 8.927 45.259 1.00 25.17 82 LEU C CA 1
ATOM 6601 C C . LEU C 1 82 ? 48.999 10.126 45.797 1.00 28.37 82 LEU C C 1
ATOM 6602 O O . LEU C 1 82 ? 50.195 10.224 45.499 1.00 28.54 82 LEU C O 1
ATOM 6618 N N . LEU C 1 83 ? 48.352 11.012 46.570 1.00 26.94 83 LEU C N 1
ATOM 6619 C CA . LEU C 1 83 ? 48.963 12.181 47.205 1.00 27.07 83 LEU C CA 1
ATOM 6620 C C . LEU C 1 83 ? 49.047 11.889 48.717 1.00 32.58 83 LEU C C 1
ATOM 6621 O O . LEU C 1 83 ? 48.055 12.064 49.449 1.00 30.66 83 LEU C O 1
ATOM 6637 N N . PRO C 1 84 ? 50.231 11.416 49.186 1.00 30.56 84 PRO C N 1
ATOM 6638 C CA . PRO C 1 84 ? 50.383 11.057 50.604 1.00 30.24 84 PRO C CA 1
ATOM 6639 C C . PRO C 1 84 ? 50.086 12.157 51.615 1.00 34.66 84 PRO C C 1
ATOM 6640 O O . PRO C 1 84 ? 49.686 11.788 52.692 1.00 36.16 84 PRO C O 1
ATOM 6651 N N . GLN C 1 85 ? 50.114 13.466 51.272 1.00 33.00 85 GLN C N 1
ATOM 6652 C CA . GLN C 1 85 ? 49.774 14.549 52.239 1.00 35.82 85 GLN C CA 1
ATOM 6653 C C . GLN C 1 85 ? 48.304 14.454 52.704 1.00 43.94 85 GLN C C 1
ATOM 6654 O O . GLN C 1 85 ? 47.970 14.984 53.763 1.00 46.95 85 GLN C O 1
ATOM 6668 N N . TYR C 1 86 ? 47.420 13.811 51.919 1.00 39.26 86 TYR C N 1
ATOM 6669 C CA . TYR C 1 86 ? 45.993 13.686 52.287 1.00 38.66 86 TYR C CA 1
ATOM 6670 C C . TYR C 1 86 ? 45.659 12.361 52.926 1.00 45.90 86 TYR C C 1
ATOM 6671 O O . TYR C 1 86 ? 44.485 12.091 53.197 1.00 48.16 86 TYR C O 1
ATOM 6689 N N . GLU C 1 87 ? 46.668 11.554 53.217 1.00 41.97 87 GLU C N 1
ATOM 6690 C CA . GLU C 1 87 ? 46.495 10.256 53.814 1.00 42.55 87 GLU C CA 1
ATOM 6691 C C . GLU C 1 87 ? 46.402 10.427 55.348 1.00 49.64 87 GLU C C 1
ATOM 6692 O O . GLU C 1 87 ? 47.373 10.153 56.046 1.00 51.02 87 GLU C O 1
ATOM 6704 N N . ALA C 1 88 ? 45.259 10.931 55.872 1.00 45.49 88 ALA C N 1
ATOM 6705 C CA . ALA C 1 88 ? 45.136 11.138 57.325 1.00 45.51 88 ALA C CA 1
ATOM 6706 C C . ALA C 1 88 ? 44.499 9.958 58.046 1.00 42.39 88 ALA C C 1
ATOM 6707 O O . ALA C 1 88 ? 44.608 9.902 59.258 1.00 42.38 88 ALA C O 1
ATOM 6714 N N . PHE C 1 89 ? 43.874 9.008 57.322 1.00 35.26 89 PHE C N 1
ATOM 6715 C CA . PHE C 1 89 ? 43.224 7.844 57.922 1.00 35.44 89 PHE C CA 1
ATOM 6716 C C . PHE C 1 89 ? 42.313 8.294 59.105 1.00 34.59 89 PHE C C 1
ATOM 6717 O O . PHE C 1 89 ? 42.353 7.713 60.175 1.00 34.36 89 PHE C O 1
ATOM 6734 N N . ARG C 1 90 ? 41.526 9.383 58.917 1.00 29.83 90 ARG C N 1
ATOM 6735 C CA . ARG C 1 90 ? 40.574 9.886 59.927 1.00 30.48 90 ARG C CA 1
ATOM 6736 C C . ARG C 1 90 ? 39.312 9.018 59.979 1.00 33.78 90 ARG C C 1
ATOM 6737 O O . ARG C 1 90 ? 38.604 9.086 60.969 1.00 35.30 90 ARG C O 1
ATOM 6758 N N . VAL C 1 91 ? 39.025 8.236 58.924 1.00 29.17 91 VAL C N 1
ATOM 6759 C CA . VAL C 1 91 ? 37.876 7.355 58.852 1.00 27.67 91 VAL C CA 1
ATOM 6760 C C . VAL C 1 91 ? 38.393 5.965 58.564 1.00 34.38 91 VAL C C 1
ATOM 6761 O O . VAL C 1 91 ? 39.074 5.751 57.566 1.00 33.77 91 VAL C O 1
ATOM 6774 N N . ARG C 1 92 ? 38.048 5.018 59.434 1.00 33.30 92 ARG C N 1
ATOM 6775 C CA . ARG C 1 92 ? 38.513 3.648 59.314 1.00 34.90 92 ARG C CA 1
ATOM 6776 C C . ARG C 1 92 ? 37.398 2.651 59.352 1.00 41.25 92 ARG C C 1
ATOM 6777 O O . ARG C 1 92 ? 36.338 2.928 59.889 1.00 39.54 92 ARG C O 1
ATOM 6798 N N . GLY C 1 93 ? 37.685 1.476 58.823 1.00 42.90 93 GLY C N 1
ATOM 6799 C CA . GLY C 1 93 ? 36.751 0.365 58.824 1.00 43.69 93 GLY C CA 1
ATOM 6800 C C . GLY C 1 93 ? 36.383 -0.119 57.459 1.00 48.81 93 GLY C C 1
ATOM 6801 O O . GLY C 1 93 ? 36.836 0.413 56.446 1.00 47.31 93 GLY C O 1
ATOM 6805 N N . ASP C 1 94 ? 35.411 -1.029 57.487 1.00 48.64 94 ASP C N 1
ATOM 6806 C CA . ASP C 1 94 ? 34.858 -1.698 56.332 1.00 50.50 94 ASP C CA 1
ATOM 6807 C C . ASP C 1 94 ? 33.873 -0.796 55.589 1.00 53.04 94 ASP C C 1
ATOM 6808 O O . ASP C 1 94 ? 32.722 -0.604 56.007 1.00 51.57 94 ASP C O 1
ATOM 6817 N N . THR C 1 95 ? 34.337 -0.268 54.467 1.00 50.85 95 THR C N 1
ATOM 6818 C CA . THR C 1 95 ? 33.557 0.626 53.599 1.00 51.73 95 THR C CA 1
ATOM 6819 C C . THR C 1 95 ? 32.637 -0.154 52.621 1.00 57.96 95 THR C C 1
ATOM 6820 O O . THR C 1 95 ? 31.801 0.473 51.974 1.00 57.39 95 THR C O 1
ATOM 6831 N N . LYS C 1 96 ? 32.774 -1.504 52.544 1.00 55.78 96 LYS C N 1
ATOM 6832 C CA . LYS C 1 96 ? 31.953 -2.407 51.704 1.00 56.18 96 LYS C CA 1
ATOM 6833 C C . LYS C 1 96 ? 30.509 -2.529 52.212 1.00 56.42 96 LYS C C 1
ATOM 6834 O O . LYS C 1 96 ? 29.606 -2.808 51.425 1.00 56.42 96 LYS C O 1
ATOM 6853 N N . SER C 1 97 ? 30.306 -2.397 53.531 1.00 50.33 97 SER C N 1
ATOM 6854 C CA . SER C 1 97 ? 28.995 -2.538 54.182 1.00 47.93 97 SER C CA 1
ATOM 6855 C C . SER C 1 97 ? 28.248 -1.188 54.309 1.00 44.70 97 SER C C 1
ATOM 6856 O O . SER C 1 97 ? 27.129 -1.146 54.813 1.00 44.03 97 SER C O 1
ATOM 6864 N N . VAL C 1 98 ? 28.874 -0.093 53.876 1.00 38.12 98 VAL C N 1
ATOM 6865 C CA . VAL C 1 98 ? 28.270 1.236 53.934 1.00 35.65 98 VAL C CA 1
ATOM 6866 C C . VAL C 1 98 ? 27.306 1.388 52.758 1.00 35.33 98 VAL C C 1
ATOM 6867 O O . VAL C 1 98 ? 27.570 0.863 51.675 1.00 33.24 98 VAL C O 1
ATOM 6880 N N . THR C 1 99 ? 26.168 2.054 52.986 1.00 31.32 99 THR C N 1
ATOM 6881 C CA . THR C 1 99 ? 25.186 2.247 51.922 1.00 31.25 99 THR C CA 1
ATOM 6882 C C . THR C 1 99 ? 25.105 3.706 51.564 1.00 31.56 99 THR C C 1
ATOM 6883 O O . THR C 1 99 ? 24.956 4.561 52.432 1.00 29.72 99 THR C O 1
ATOM 6894 N N . ILE C 1 100 ? 25.128 3.986 50.272 1.00 28.27 100 ILE C N 1
ATOM 6895 C CA . ILE C 1 100 ? 24.964 5.331 49.735 1.00 27.17 100 ILE C CA 1
ATOM 6896 C C . ILE C 1 100 ? 23.663 5.241 48.960 1.00 32.45 100 ILE C C 1
ATOM 6897 O O . ILE C 1 100 ? 23.649 4.650 47.889 1.00 32.09 100 ILE C O 1
ATOM 6913 N N . PRO C 1 101 ? 22.579 5.860 49.455 1.00 26.82 101 PRO C N 1
ATOM 6914 C CA . PRO C 1 101 ? 21.309 5.800 48.727 1.00 26.94 101 PRO C CA 1
ATOM 6915 C C . PRO C 1 101 ? 21.383 6.367 47.306 1.00 28.11 101 PRO C C 1
ATOM 6916 O O . PRO C 1 101 ? 22.164 7.273 47.027 1.00 27.88 101 PRO C O 1
ATOM 6927 N N . ALA C 1 102 ? 20.601 5.790 46.400 1.00 26.76 102 ALA C N 1
ATOM 6928 C CA . ALA C 1 102 ? 20.519 6.194 45.001 1.00 27.60 102 ALA C CA 1
ATOM 6929 C C . ALA C 1 102 ? 19.805 7.520 44.828 1.00 31.23 102 ALA C C 1
ATOM 6930 O O . ALA C 1 102 ? 19.059 7.952 45.720 1.00 29.82 102 ALA C O 1
ATOM 6937 N N . GLY C 1 103 ? 20.022 8.132 43.664 1.00 26.81 103 GLY C N 1
ATOM 6938 C CA . GLY C 1 103 ? 19.365 9.361 43.236 1.00 25.74 103 GLY C CA 1
ATOM 6939 C C . GLY C 1 103 ? 19.925 10.665 43.770 1.00 29.10 103 GLY C C 1
ATOM 6940 O O . GLY C 1 103 ? 19.361 11.726 43.486 1.00 26.61 103 GLY C O 1
ATOM 6944 N N . GLN C 1 104 ? 21.025 10.624 44.501 1.00 27.14 104 GLN C N 1
ATOM 6945 C CA . GLN C 1 104 ? 21.616 11.844 45.048 1.00 26.98 104 GLN C CA 1
ATOM 6946 C C . GLN C 1 104 ? 22.465 12.546 44.017 1.00 31.21 104 GLN C C 1
ATOM 6947 O O . GLN C 1 104 ? 23.230 11.914 43.295 1.00 30.00 104 GLN C O 1
ATOM 6961 N N . LYS C 1 105 ? 22.369 13.870 43.994 1.00 28.57 105 LYS C N 1
ATOM 6962 C CA . LYS C 1 105 ? 23.191 14.746 43.198 1.00 29.01 105 LYS C CA 1
ATOM 6963 C C . LYS C 1 105 ? 23.340 16.034 44.011 1.00 33.61 105 LYS C C 1
ATOM 6964 O O . LYS C 1 105 ? 22.796 16.138 45.113 1.00 33.85 105 LYS C O 1
ATOM 6983 N N . GLY C 1 106 ? 24.086 16.984 43.487 1.00 29.96 106 GLY C N 1
ATOM 6984 C CA . GLY C 1 106 ? 24.317 18.242 44.174 1.00 29.92 106 GLY C CA 1
ATOM 6985 C C . GLY C 1 106 ? 25.582 18.234 45.013 1.00 32.99 106 GLY C C 1
ATOM 6986 O O . GLY C 1 106 ? 26.545 17.499 44.740 1.00 29.29 106 GLY C O 1
ATOM 6990 N N . SER C 1 107 ? 25.588 19.080 46.043 1.00 29.08 107 SER C N 1
ATOM 6991 C CA . SER C 1 107 ? 26.761 19.309 46.882 1.00 28.14 107 SER C CA 1
ATOM 6992 C C . SER C 1 107 ? 26.873 18.433 48.129 1.00 30.01 107 SER C C 1
ATOM 6993 O O . SER C 1 107 ? 27.869 18.557 48.831 1.00 29.28 107 SER C O 1
ATOM 7001 N N . GLN C 1 108 ? 25.846 17.639 48.472 1.00 27.40 108 GLN C N 1
ATOM 7002 C CA . GLN C 1 108 ? 25.897 16.742 49.637 1.00 26.58 108 GLN C CA 1
ATOM 7003 C C . GLN C 1 108 ? 25.825 15.284 49.217 1.00 29.13 108 GLN C C 1
ATOM 7004 O O . GLN C 1 108 ? 25.114 14.918 48.267 1.00 28.59 108 GLN C O 1
ATOM 7018 N N . ILE C 1 109 ? 26.543 14.441 49.944 1.00 26.93 109 ILE C N 1
ATOM 7019 C CA . ILE C 1 109 ? 26.449 13.008 49.807 1.00 27.49 109 ILE C CA 1
ATOM 7020 C C . ILE C 1 109 ? 26.046 12.458 51.179 1.00 28.42 109 ILE C C 1
ATOM 7021 O O . ILE C 1 109 ? 26.706 12.748 52.177 1.00 27.74 109 ILE C O 1
ATOM 7037 N N . ILE C 1 110 ? 24.955 11.685 51.226 1.00 25.44 110 ILE C N 1
ATOM 7038 C CA . ILE C 1 110 ? 24.466 11.075 52.454 1.00 25.49 110 ILE C CA 1
ATOM 7039 C C . ILE C 1 110 ? 24.842 9.583 52.427 1.00 29.53 110 ILE C C 1
ATOM 7040 O O . ILE C 1 110 ? 24.578 8.906 51.437 1.00 28.19 110 ILE C O 1
ATOM 7056 N N . LEU C 1 111 ? 25.440 9.097 53.512 1.00 27.07 111 LEU C N 1
ATOM 7057 C CA . LEU C 1 111 ? 25.832 7.704 53.714 1.00 28.62 111 LEU C CA 1
ATOM 7058 C C . LEU C 1 111 ? 25.035 7.164 54.924 1.00 29.31 111 LEU C C 1
ATOM 7059 O O . LEU C 1 111 ? 24.757 7.897 55.870 1.00 26.50 111 LEU C O 1
ATOM 7075 N N . ASN C 1 112 ? 24.754 5.856 54.929 1.00 26.15 112 ASN C N 1
ATOM 7076 C CA . ASN C 1 112 ? 24.310 5.103 56.093 1.00 26.49 112 ASN C CA 1
ATOM 7077 C C . ASN C 1 112 ? 25.538 4.214 56.385 1.00 30.50 112 ASN C C 1
ATOM 7078 O O . ASN C 1 112 ? 25.820 3.303 55.621 1.00 27.70 112 ASN C O 1
ATOM 7089 N N . THR C 1 113 ? 26.257 4.489 57.483 1.00 29.05 113 THR C N 1
ATOM 7090 C CA . THR C 1 113 ? 27.499 3.766 57.811 1.00 28.61 113 THR C CA 1
ATOM 7091 C C . THR C 1 113 ? 27.239 2.325 58.221 1.00 32.17 113 THR C C 1
ATOM 7092 O O . THR C 1 113 ? 28.188 1.542 58.275 1.00 28.84 113 THR C O 1
ATOM 7103 N N . ASN C 1 114 ? 25.977 2.006 58.660 1.00 31.53 114 ASN C N 1
ATOM 7104 C CA . ASN C 1 114 ? 25.619 0.701 59.204 1.00 33.83 114 ASN C CA 1
ATOM 7105 C C . ASN C 1 114 ? 26.472 0.376 60.449 1.00 38.64 114 ASN C C 1
ATOM 7106 O O . ASN C 1 114 ? 26.572 -0.774 60.831 1.00 41.90 114 ASN C O 1
ATOM 7117 N N . GLY C 1 115 ? 26.992 1.418 61.110 1.00 33.38 115 GLY C N 1
ATOM 7118 C CA . GLY C 1 115 ? 27.827 1.306 62.299 1.00 34.62 115 GLY C CA 1
ATOM 7119 C C . GLY C 1 115 ? 29.201 0.703 62.074 1.00 40.06 115 GLY C C 1
ATOM 7120 O O . GLY C 1 115 ? 29.854 0.317 63.046 1.00 42.82 115 GLY C O 1
ATOM 7124 N N . THR C 1 116 ? 29.667 0.616 60.814 1.00 34.14 116 THR C N 1
ATOM 7125 C CA . THR C 1 116 ? 30.915 -0.051 60.498 1.00 34.90 116 THR C CA 1
ATOM 7126 C C . THR C 1 116 ? 3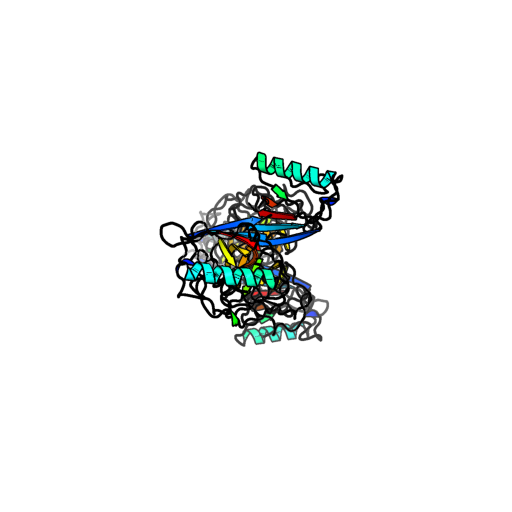2.109 0.877 60.386 1.00 39.22 116 THR C C 1
ATOM 7127 O O . THR C 1 116 ? 33.218 0.381 60.258 1.00 38.75 116 THR C O 1
ATOM 7138 N N . LEU C 1 117 ? 31.912 2.195 60.426 1.00 32.45 117 LEU C N 1
ATOM 7139 C CA . LEU C 1 117 ? 33.010 3.145 60.326 1.00 31.54 117 LEU C CA 1
ATOM 7140 C C . LEU C 1 117 ? 33.307 3.830 61.652 1.00 38.88 117 LEU C C 1
ATOM 7141 O O . LEU C 1 117 ? 32.387 4.217 62.376 1.00 40.09 117 LEU C O 1
ATOM 7157 N N . THR C 1 118 ? 34.587 3.997 61.949 1.00 37.36 118 THR C N 1
ATOM 7158 C CA . THR C 1 118 ? 35.064 4.662 63.166 1.00 38.95 118 THR C CA 1
ATOM 7159 C C . THR C 1 118 ? 35.715 5.958 62.708 1.00 41.70 118 THR C C 1
ATOM 7160 O O . THR C 1 118 ? 36.259 6.029 61.604 1.00 42.25 118 THR C O 1
ATOM 7171 N N . GLY C 1 119 ? 35.663 6.966 63.554 1.00 33.84 119 GLY C N 1
ATOM 7172 C CA . GLY C 1 119 ? 36.221 8.267 63.244 1.00 31.15 119 GLY C CA 1
ATOM 7173 C C . GLY C 1 119 ? 35.271 9.030 62.360 1.00 34.37 119 GLY C C 1
ATOM 7174 O O . GLY C 1 119 ? 34.156 8.572 62.098 1.00 33.23 119 GLY C O 1
ATOM 7178 N N . GLN C 1 120 ? 35.670 10.213 61.935 1.00 32.00 120 GLN C N 1
ATOM 7179 C CA . GLN C 1 120 ? 34.817 11.075 61.102 1.00 32.36 120 GLN C CA 1
ATOM 7180 C C . GLN C 1 120 ? 35.699 11.897 60.181 1.00 35.81 120 GLN C C 1
ATOM 7181 O O . GLN C 1 120 ? 36.824 12.239 60.557 1.00 33.58 120 GLN C O 1
ATOM 7195 N N . PRO C 1 121 ? 35.233 12.244 58.980 1.00 32.19 121 PRO C N 1
ATOM 7196 C CA . PRO C 1 121 ? 36.079 13.069 58.109 1.00 32.64 121 PRO C CA 1
ATOM 7197 C C . PRO C 1 121 ? 36.036 14.536 58.556 1.00 35.56 121 PRO C C 1
ATOM 7198 O O . PRO C 1 121 ? 35.165 14.921 59.329 1.00 34.25 121 PRO C O 1
ATOM 7209 N N . LYS C 1 122 ? 37.029 15.337 58.123 1.00 33.88 122 LYS C N 1
ATOM 7210 C CA . LYS C 1 122 ? 37.185 16.765 58.435 1.00 33.44 122 LYS C CA 1
ATOM 7211 C C . LYS C 1 122 ? 37.207 17.580 57.156 1.00 35.03 122 LYS C C 1
ATOM 7212 O O . LYS C 1 122 ? 37.788 17.145 56.169 1.00 31.51 122 LYS C O 1
ATOM 7231 N N . ALA C 1 123 ? 36.676 18.798 57.208 1.00 32.24 123 ALA C N 1
ATOM 7232 C CA . ALA C 1 123 ? 36.725 19.706 56.067 1.00 32.39 123 ALA C CA 1
ATOM 7233 C C . ALA C 1 123 ? 38.190 19.858 55.593 1.00 34.16 123 ALA C C 1
ATOM 7234 O O . ALA C 1 123 ? 39.106 19.964 56.421 1.00 32.54 123 ALA C O 1
ATOM 7241 N N . GLY C 1 124 ? 38.408 19.791 54.289 1.00 30.42 124 GLY C N 1
ATOM 7242 C CA . GLY C 1 124 ? 39.752 19.816 53.715 1.00 30.10 124 GLY C CA 1
ATOM 7243 C C . GLY C 1 124 ? 40.234 18.428 53.319 1.00 31.32 124 GLY C C 1
ATOM 7244 O O . GLY C 1 124 ? 41.155 18.300 52.514 1.00 30.76 124 GLY C O 1
ATOM 7248 N N . ASP C 1 125 ? 39.609 17.364 53.862 1.00 27.90 125 ASP C N 1
ATOM 7249 C CA . ASP C 1 125 ? 39.929 15.988 53.465 1.00 25.87 125 ASP C CA 1
ATOM 7250 C C . ASP C 1 125 ? 39.407 15.716 52.057 1.00 29.26 125 ASP C C 1
ATOM 7251 O O . ASP C 1 125 ? 38.470 16.371 51.611 1.00 30.64 125 ASP C O 1
ATOM 7260 N N . LEU C 1 126 ? 39.969 14.693 51.396 1.00 25.72 126 LEU C N 1
ATOM 7261 C CA . LEU C 1 126 ? 39.531 14.278 50.081 1.00 24.67 126 LEU C CA 1
ATOM 7262 C C . LEU C 1 126 ? 38.375 13.292 50.214 1.00 27.62 126 LEU C C 1
ATOM 7263 O O . LEU C 1 126 ? 38.181 12.705 51.272 1.00 24.37 126 LEU C O 1
ATOM 7279 N N . PHE C 1 127 ? 37.643 13.101 49.129 1.00 25.17 127 PHE C N 1
ATOM 7280 C CA . PHE C 1 127 ? 36.559 12.123 49.040 1.00 23.83 127 PHE C CA 1
ATOM 7281 C C . PHE C 1 127 ? 36.396 11.647 47.617 1.00 25.87 127 PHE C C 1
ATOM 7282 O O . PHE C 1 127 ? 36.518 12.428 46.687 1.00 25.19 127 PHE C O 1
ATOM 7299 N N . LYS C 1 128 ? 36.039 10.391 47.451 1.00 24.38 128 LYS C N 1
ATOM 7300 C CA . LYS C 1 128 ? 35.763 9.822 46.143 1.00 24.13 128 LYS C CA 1
ATOM 7301 C C . LYS C 1 128 ? 34.695 8.747 46.286 1.00 27.12 128 LYS C C 1
ATOM 7302 O O . LYS C 1 128 ? 34.592 8.109 47.339 1.00 26.52 128 LYS C O 1
ATOM 7321 N N . LEU C 1 129 ? 33.914 8.566 45.234 1.00 26.70 129 LEU C N 1
ATOM 7322 C CA . LEU C 1 129 ? 32.940 7.471 45.123 1.00 26.95 129 LEU C CA 1
ATOM 7323 C C . LEU C 1 129 ? 33.685 6.326 44.455 1.00 30.83 129 LEU C C 1
ATOM 7324 O O . LEU C 1 129 ? 34.443 6.552 43.517 1.00 29.18 129 LEU C O 1
ATOM 7340 N N . SER C 1 130 ? 33.487 5.101 44.937 1.00 28.54 130 SER C N 1
ATOM 7341 C CA . SER C 1 130 ? 34.219 3.933 44.429 1.00 29.63 130 SER C CA 1
ATOM 7342 C C . SER C 1 130 ? 34.036 3.645 42.928 1.00 37.77 130 SER C C 1
ATOM 7343 O O . SER C 1 130 ? 34.925 3.052 42.316 1.00 39.75 130 SER C O 1
ATOM 7351 N N . THR C 1 131 ? 32.905 4.061 42.340 1.00 32.34 131 THR C N 1
ATOM 7352 C CA . THR C 1 131 ? 32.542 3.748 40.948 1.00 31.77 131 THR C CA 1
ATOM 7353 C C . THR C 1 131 ? 32.890 4.790 39.911 1.00 33.82 131 THR C C 1
ATOM 7354 O O . THR C 1 131 ? 32.636 4.553 38.725 1.00 34.35 131 THR C O 1
ATOM 7365 N N . HIS C 1 132 ? 33.400 5.956 40.327 1.00 30.62 132 HIS C N 1
ATOM 7366 C CA . HIS C 1 132 ? 33.664 7.069 39.411 1.00 28.55 132 HIS C CA 1
ATOM 7367 C C . HIS C 1 132 ? 34.994 7.746 39.759 1.00 30.77 132 HIS C C 1
ATOM 7368 O O . HIS C 1 132 ? 35.341 7.843 40.944 1.00 29.95 132 HIS C O 1
ATOM 7381 N N . PRO C 1 133 ? 35.769 8.224 38.757 1.00 29.67 133 PRO C N 1
ATOM 7382 C CA . PRO C 1 133 ? 37.111 8.740 39.068 1.00 27.82 133 PRO C CA 1
ATOM 7383 C C . PRO C 1 133 ? 37.205 10.078 39.766 1.00 29.11 133 PRO C C 1
ATOM 7384 O O . PRO C 1 133 ? 38.272 10.394 40.261 1.00 29.11 133 PRO C O 1
ATOM 7395 N N . LYS C 1 134 ? 36.145 10.914 39.739 1.00 26.91 134 LYS C N 1
ATOM 7396 C CA . LYS C 1 134 ? 36.252 12.258 40.274 1.00 26.00 134 LYS C CA 1
ATOM 7397 C C . LYS C 1 134 ? 36.647 12.294 41.754 1.00 28.98 134 LYS C C 1
ATOM 7398 O O . LYS C 1 134 ? 36.084 11.568 42.566 1.00 24.43 134 LYS C O 1
ATOM 7417 N N . VAL C 1 135 ? 37.606 13.165 42.083 1.00 24.82 135 VAL C N 1
ATOM 7418 C CA . VAL C 1 135 ? 38.009 13.390 43.468 1.00 24.92 135 VAL C CA 1
ATOM 7419 C C . VAL C 1 135 ? 37.385 14.711 43.914 1.00 27.98 135 VAL C C 1
ATOM 7420 O O . VAL C 1 135 ? 37.402 15.689 43.164 1.00 28.63 135 VAL C O 1
ATOM 7433 N N . TYR C 1 136 ? 36.856 14.730 45.127 1.00 23.56 136 TYR C N 1
ATOM 7434 C CA . TYR C 1 136 ? 36.210 15.898 45.736 1.00 24.21 136 TYR C CA 1
ATOM 7435 C C . TYR C 1 136 ? 36.950 16.284 46.999 1.00 26.20 136 TYR C C 1
ATOM 7436 O O . TYR C 1 136 ? 37.651 15.464 47.564 1.00 26.27 136 TYR C O 1
ATOM 7454 N N . LYS C 1 137 ? 36.783 17.536 47.425 1.00 23.37 137 LYS C N 1
ATOM 7455 C CA . LYS C 1 137 ? 37.220 18.019 48.718 1.00 24.85 137 LYS C CA 1
ATOM 7456 C C . LYS C 1 137 ? 35.964 18.111 49.590 1.00 26.82 137 LYS C C 1
ATOM 7457 O O . LYS C 1 137 ? 34.916 18.610 49.153 1.00 25.81 137 LYS C O 1
ATOM 7476 N N . ILE C 1 138 ? 36.101 17.687 50.831 1.00 25.05 138 ILE C N 1
ATOM 7477 C CA . ILE C 1 138 ? 35.058 17.779 51.847 1.00 24.63 138 ILE C CA 1
ATOM 7478 C C . ILE C 1 138 ? 35.062 19.210 52.395 1.00 26.50 138 ILE C C 1
ATOM 7479 O O . ILE C 1 138 ? 36.098 19.717 52.787 1.00 27.29 138 ILE C O 1
ATOM 7495 N N . THR C 1 139 ? 33.925 19.877 52.368 1.00 24.85 139 THR C N 1
ATOM 7496 C CA . THR C 1 139 ? 33.802 21.254 52.860 1.00 25.91 139 THR C CA 1
ATOM 7497 C C . THR C 1 139 ? 33.133 21.334 54.215 1.00 30.31 139 THR C C 1
ATOM 7498 O O . THR C 1 139 ? 33.212 22.366 54.902 1.00 28.56 139 THR C O 1
ATOM 7509 N N . ASN C 1 140 ? 32.403 20.287 54.590 1.00 29.16 140 ASN C N 1
ATOM 7510 C CA . ASN C 1 140 ? 31.712 20.260 55.872 1.00 27.98 140 ASN C CA 1
ATOM 7511 C C . ASN C 1 140 ? 31.307 18.834 56.173 1.00 29.97 140 ASN C C 1
ATOM 7512 O O . ASN C 1 140 ? 31.145 18.031 55.253 1.00 28.92 140 ASN C O 1
ATOM 7523 N N . PHE C 1 141 ? 31.072 18.542 57.443 1.00 28.11 141 PHE C N 1
ATOM 7524 C CA . PHE C 1 141 ? 30.588 17.241 57.885 1.00 26.45 141 PHE C CA 1
ATOM 7525 C C . PHE C 1 141 ? 29.627 17.384 59.057 1.00 32.41 141 PHE C C 1
ATOM 7526 O O . PHE C 1 141 ? 29.896 18.152 59.974 1.00 31.80 141 PHE C O 1
ATOM 7543 N N . SER C 1 142 ? 28.525 16.635 59.023 1.00 28.22 142 SER C N 1
ATOM 7544 C CA . SER C 1 142 ? 27.579 16.548 60.142 1.00 28.52 142 SER C CA 1
ATOM 7545 C C . SER C 1 142 ? 27.059 15.121 60.164 1.00 30.50 142 SER C C 1
ATOM 7546 O O . SER C 1 142 ? 27.125 14.408 59.154 1.00 27.50 142 SER C O 1
ATOM 7554 N N . SER C 1 143 ? 26.581 14.689 61.307 1.00 27.86 143 SER C N 1
ATOM 7555 C CA . SER C 1 143 ? 26.033 13.348 61.414 1.00 27.63 143 SER C CA 1
ATOM 7556 C C . SER C 1 143 ? 24.899 13.263 62.409 1.00 31.11 143 SER C C 1
ATOM 7557 O O . SER C 1 143 ? 24.769 14.112 63.274 1.00 30.57 143 SER C O 1
ATOM 7565 N N . SER C 1 144 ? 24.090 12.226 62.265 1.00 26.70 144 SER C N 1
ATOM 7566 C CA . SER C 1 144 ? 23.025 11.892 63.188 1.00 26.69 144 SER C CA 1
ATOM 7567 C C . SER C 1 144 ? 23.064 10.373 63.278 1.00 28.67 144 SER C C 1
ATOM 7568 O O . SER C 1 144 ? 22.592 9.688 62.371 1.00 27.18 144 SER C O 1
ATOM 7576 N N . GLY C 1 145 ? 23.736 9.869 64.297 1.00 29.13 145 GLY C N 1
ATOM 7577 C CA . GLY C 1 145 ? 23.966 8.438 64.444 1.00 30.19 145 GLY C CA 1
ATOM 7578 C C . GLY C 1 145 ? 24.719 7.913 63.236 1.00 30.64 145 GLY C C 1
ATOM 7579 O O . GLY C 1 145 ? 25.713 8.508 62.829 1.00 30.32 145 GLY C O 1
ATOM 7583 N N . ASN C 1 146 ? 24.170 6.864 62.569 1.00 25.98 146 ASN C N 1
ATOM 7584 C CA . ASN C 1 146 ? 24.796 6.281 61.372 1.00 26.45 146 ASN C CA 1
ATOM 7585 C C . ASN C 1 146 ? 24.541 7.054 60.074 1.00 29.49 146 ASN C C 1
ATOM 7586 O O . ASN C 1 146 ? 25.052 6.649 59.026 1.00 28.29 146 ASN C O 1
ATOM 7597 N N . VAL C 1 147 ? 23.836 8.192 60.142 1.00 24.89 147 VAL C N 1
ATOM 7598 C CA . VAL C 1 147 ? 23.605 9.034 58.976 1.00 24.33 147 VAL C CA 1
ATOM 7599 C C . VAL C 1 147 ? 24.775 10.009 58.935 1.00 28.06 147 VAL C C 1
ATOM 7600 O O . VAL C 1 147 ? 24.957 10.784 59.878 1.00 27.30 147 VAL C O 1
ATOM 7613 N N . TRP C 1 148 ? 25.534 9.986 57.856 1.00 25.23 148 TRP C N 1
ATOM 7614 C CA . TRP C 1 148 ? 26.629 10.936 57.632 1.00 25.04 148 TRP C CA 1
ATOM 7615 C C . TRP C 1 148 ? 26.253 11.819 56.474 1.00 28.10 148 TRP C C 1
ATOM 7616 O O . TRP C 1 148 ? 25.783 11.327 55.446 1.00 27.83 148 TRP C O 1
ATOM 7637 N N . ASN C 1 149 ? 26.454 13.111 56.626 1.00 25.12 149 ASN C N 1
ATOM 7638 C CA . ASN C 1 149 ? 26.159 14.102 55.614 1.00 23.68 149 ASN C CA 1
ATOM 7639 C C . ASN C 1 149 ? 27.478 14.796 55.300 1.00 27.20 149 ASN C C 1
ATOM 7640 O O . ASN C 1 149 ? 27.963 15.585 56.097 1.00 25.89 149 ASN C O 1
ATOM 7651 N N . ILE C 1 150 ? 28.046 14.499 54.130 1.00 25.25 150 ILE C N 1
ATOM 7652 C CA . ILE C 1 150 ? 29.335 15.020 53.711 1.00 25.18 150 ILE C CA 1
ATOM 7653 C C . ILE C 1 150 ? 29.102 16.075 52.661 1.00 27.57 150 ILE C C 1
ATOM 7654 O O . ILE C 1 150 ? 28.575 15.769 51.594 1.00 25.83 150 ILE C O 1
ATOM 7670 N N . SER C 1 151 ? 29.486 17.323 52.936 1.00 23.50 151 SER C N 1
ATOM 7671 C CA . SER C 1 151 ? 29.350 18.365 51.923 1.00 23.14 151 SER C CA 1
ATOM 7672 C C . SER C 1 151 ? 30.604 18.290 51.067 1.00 28.11 151 SER C C 1
ATOM 7673 O O . SER C 1 151 ? 31.725 18.115 51.593 1.00 26.15 151 SER C O 1
ATOM 7681 N N . LEU C 1 152 ? 30.417 18.426 49.748 1.00 25.25 152 LEU C N 1
ATOM 7682 C CA . LEU C 1 152 ? 31.499 18.263 48.787 1.00 25.46 152 LEU C CA 1
ATOM 7683 C C . LEU C 1 152 ? 31.702 19.468 47.893 1.00 29.14 152 LEU C C 1
ATOM 7684 O O . LEU C 1 152 ? 30.759 20.213 47.599 1.00 28.79 152 LEU C O 1
ATOM 7700 N N . TYR C 1 153 ? 32.932 19.591 47.412 1.00 24.87 153 TYR C N 1
ATOM 7701 C CA . TYR C 1 153 ? 33.352 20.549 46.403 1.00 25.06 153 TYR C CA 1
ATOM 7702 C C . TYR C 1 153 ? 34.190 19.772 45.371 1.00 28.70 153 TYR C C 1
ATOM 7703 O O . TYR C 1 153 ? 35.178 19.140 45.756 1.00 25.60 153 TYR C O 1
ATOM 7721 N N . PRO C 1 154 ? 33.890 19.865 44.058 1.00 27.19 154 PRO C N 1
ATOM 7722 C CA . PRO C 1 154 ? 32.731 20.522 43.427 1.00 27.88 154 PRO C CA 1
ATOM 7723 C C . PRO C 1 154 ? 31.474 19.674 43.674 1.00 28.88 154 PRO C C 1
ATOM 7724 O O . PRO C 1 154 ? 31.508 18.738 44.489 1.00 26.43 154 PRO C O 1
ATOM 7735 N N . ASP C 1 155 ? 30.355 20.001 42.991 1.00 25.97 155 ASP C N 1
ATOM 7736 C CA . ASP C 1 155 ? 29.135 19.191 43.084 1.00 27.11 155 ASP C CA 1
ATOM 7737 C C . ASP C 1 155 ? 29.384 17.820 42.476 1.00 31.07 155 ASP C C 1
ATOM 7738 O O . ASP C 1 155 ? 30.268 17.664 41.642 1.00 30.26 155 ASP C O 1
ATOM 7747 N N . LEU C 1 156 ? 28.590 16.841 42.873 1.00 28.62 156 LEU C N 1
ATOM 7748 C CA . LEU C 1 156 ? 28.689 15.487 42.342 1.00 28.47 156 LEU C CA 1
ATOM 7749 C C . LEU C 1 156 ? 28.646 15.471 40.827 1.00 30.42 156 LEU C C 1
ATOM 7750 O O . LEU C 1 156 ? 27.810 16.134 40.230 1.00 30.44 156 LEU C O 1
ATOM 7766 N N . PHE C 1 157 ? 29.547 14.698 40.214 1.00 27.85 157 PHE C N 1
ATOM 7767 C CA . PHE C 1 157 ? 29.631 14.543 38.763 1.00 28.63 157 PHE C CA 1
ATOM 7768 C C . PHE C 1 157 ? 28.623 13.529 38.241 1.00 34.65 157 PHE C C 1
ATOM 7769 O O . PHE C 1 157 ? 28.399 13.481 37.037 1.00 33.93 157 PHE C O 1
ATOM 7786 N N . ILE C 1 158 ? 28.053 12.701 39.129 1.00 32.73 158 ILE C N 1
ATOM 7787 C CA . ILE C 1 158 ? 27.048 11.710 38.762 1.00 34.02 158 ILE C CA 1
ATOM 7788 C C . ILE C 1 158 ? 25.898 11.751 39.728 1.00 37.08 158 ILE C C 1
ATOM 7789 O O . ILE C 1 158 ? 26.027 12.293 40.824 1.00 36.61 158 ILE C O 1
ATOM 7805 N N . THR C 1 159 ? 24.782 11.149 39.328 1.00 32.77 159 THR C N 1
ATOM 7806 C CA . THR C 1 159 ? 23.647 10.921 40.198 1.00 31.50 159 THR C CA 1
ATOM 7807 C C . THR C 1 159 ? 23.919 9.519 40.745 1.00 32.61 159 THR C C 1
ATOM 7808 O O . THR C 1 159 ? 24.183 8.601 39.953 1.00 32.26 159 THR C O 1
ATOM 7819 N N . THR C 1 160 ? 23.871 9.343 42.068 1.00 26.92 160 THR C N 1
ATOM 7820 C CA . THR C 1 160 ? 24.185 8.026 42.650 1.00 26.76 160 THR C CA 1
ATOM 7821 C C . THR C 1 160 ? 23.207 6.936 42.183 1.00 31.51 160 THR C C 1
ATOM 7822 O O . THR C 1 160 ? 22.023 7.198 41.970 1.00 30.00 160 THR C O 1
ATOM 7833 N N . THR C 1 161 ? 23.719 5.723 42.010 1.00 31.84 161 THR C N 1
ATOM 7834 C CA . THR C 1 161 ? 22.940 4.548 41.619 1.00 33.28 161 THR C CA 1
ATOM 7835 C C . THR C 1 161 ? 22.567 3.689 42.827 1.00 35.25 161 THR C C 1
ATOM 7836 O O . THR C 1 161 ? 21.719 2.820 42.703 1.00 34.86 161 THR C O 1
ATOM 7847 N N . GLY C 1 162 ? 23.240 3.892 43.955 1.00 29.94 162 GLY C N 1
ATOM 7848 C CA . GLY C 1 162 ? 23.019 3.097 45.147 1.00 29.78 162 GLY C CA 1
ATOM 7849 C C . GLY C 1 162 ? 24.060 2.021 45.346 1.00 35.21 162 GLY C C 1
ATOM 7850 O O . GLY C 1 162 ? 24.096 1.398 46.412 1.00 35.58 162 GLY C O 1
ATOM 7854 N N . SER C 1 163 ? 24.907 1.774 44.335 1.00 32.59 163 SER C N 1
ATOM 7855 C CA . SER C 1 163 ? 25.951 0.752 44.441 1.00 34.34 163 SER C CA 1
ATOM 7856 C C . SER C 1 163 ? 27.305 1.377 44.837 1.00 36.55 163 SER C C 1
ATOM 7857 O O . SER C 1 163 ? 28.247 0.635 45.070 1.00 36.25 163 SER C O 1
ATOM 7865 N N . GLU C 1 164 ? 27.392 2.729 45.001 1.00 31.50 164 GLU C N 1
ATOM 7866 C CA . GLU C 1 164 ? 28.658 3.381 45.356 1.00 30.40 164 GLU C CA 1
ATOM 7867 C C . GLU C 1 164 ? 29.053 3.114 46.794 1.00 32.96 164 GLU C C 1
ATOM 7868 O O . GLU C 1 164 ? 28.205 2.982 47.661 1.00 33.28 164 GLU C O 1
ATOM 7880 N N . LYS C 1 165 ? 30.344 3.104 47.034 1.00 29.15 165 LYS C N 1
ATOM 7881 C CA . LYS C 1 165 ? 30.913 3.000 48.357 1.00 28.26 165 LYS C CA 1
ATOM 7882 C C . LYS C 1 165 ? 31.774 4.236 48.543 1.00 31.63 165 LYS C C 1
ATOM 7883 O O . LYS C 1 165 ? 32.357 4.737 47.574 1.00 31.09 165 LYS C O 1
ATOM 7902 N N . PRO C 1 166 ? 31.810 4.794 49.757 1.00 27.20 166 PRO C N 1
ATOM 7903 C CA . PRO C 1 166 ? 32.635 5.978 49.984 1.00 25.73 166 PRO C CA 1
ATOM 7904 C C . PRO C 1 166 ? 34.101 5.575 50.041 1.00 29.51 166 PRO C C 1
ATOM 7905 O O . PRO C 1 166 ? 34.414 4.474 50.473 1.00 28.63 166 PRO C O 1
ATOM 7916 N N . VAL C 1 167 ? 34.985 6.462 49.615 1.00 27.45 167 VAL C N 1
ATOM 7917 C CA . VAL C 1 167 ? 36.422 6.240 49.684 1.00 26.08 167 VAL C CA 1
ATOM 7918 C C . VAL C 1 167 ? 37.025 7.457 50.372 1.00 28.46 167 VAL C C 1
ATOM 7919 O O . VAL C 1 167 ? 36.881 8.567 49.880 1.00 27.76 167 VAL C O 1
ATOM 7932 N N . PHE C 1 168 ? 37.663 7.251 51.517 1.00 25.52 168 PHE C N 1
ATOM 7933 C CA . PHE C 1 168 ? 38.347 8.310 52.284 1.00 24.75 168 PHE C CA 1
ATOM 7934 C C . PHE C 1 168 ? 39.879 8.180 52.212 1.00 30.18 168 PHE C C 1
ATOM 7935 O O . PHE C 1 168 ? 40.563 9.185 52.332 1.00 28.92 168 PHE C O 1
ATOM 7952 N N . ASN C 1 169 ? 40.396 6.958 52.138 1.00 28.97 169 ASN C N 1
ATOM 7953 C CA . ASN C 1 169 ? 41.833 6.664 52.174 1.00 29.99 169 ASN C CA 1
ATOM 7954 C C . ASN C 1 169 ? 42.271 5.989 50.896 1.00 31.99 169 ASN C C 1
ATOM 7955 O O . ASN C 1 169 ? 41.484 5.293 50.266 1.00 28.29 169 ASN C O 1
ATOM 7966 N N . GLY C 1 170 ? 43.534 6.176 50.536 1.00 30.13 170 GLY C N 1
ATOM 7967 C CA . GLY C 1 170 ? 44.113 5.566 49.351 1.00 28.80 170 GLY C CA 1
ATOM 7968 C C . GLY C 1 170 ? 43.528 6.085 48.056 1.00 30.66 170 GLY C C 1
ATOM 7969 O O . GLY C 1 170 ? 43.452 5.352 47.073 1.00 29.49 170 GLY C O 1
ATOM 7973 N N . ILE C 1 171 ? 43.053 7.332 48.056 1.00 26.20 171 ILE C N 1
ATOM 7974 C CA . ILE C 1 171 ? 42.407 7.940 46.896 1.00 25.46 171 ILE C CA 1
ATOM 7975 C C . ILE C 1 171 ? 43.424 8.183 45.791 1.00 30.75 171 ILE C C 1
ATOM 7976 O O . ILE C 1 171 ? 44.449 8.804 46.035 1.00 28.93 171 ILE C O 1
ATOM 7992 N N . LEU C 1 172 ? 43.123 7.728 44.579 1.00 27.30 172 LEU C N 1
ATOM 7993 C CA . LEU C 1 172 ? 43.941 7.993 43.417 1.00 27.57 172 LEU C CA 1
ATOM 7994 C C . LEU C 1 172 ? 43.253 9.025 42.524 1.00 29.76 172 LEU C C 1
ATOM 7995 O O . LEU C 1 172 ? 42.055 8.904 42.267 1.00 31.32 172 LEU C O 1
ATOM 8011 N N . PHE C 1 173 ? 43.994 10.042 42.063 1.00 24.54 173 PHE C N 1
ATOM 8012 C CA . PHE C 1 173 ? 43.489 11.032 41.114 1.00 24.13 173 PHE C CA 1
ATOM 8013 C C . PHE C 1 173 ? 43.782 10.460 39.735 1.00 30.69 173 PHE C C 1
ATOM 8014 O O . PHE C 1 173 ? 44.880 9.937 39.524 1.00 32.00 173 PHE C O 1
ATOM 8031 N N . ARG C 1 174 ? 42.833 10.544 38.808 1.00 27.18 174 ARG C N 1
ATOM 8032 C CA . ARG C 1 174 ? 43.014 10.055 37.441 1.00 27.97 174 ARG C CA 1
ATOM 8033 C C . ARG C 1 174 ? 43.371 11.268 36.614 1.00 30.02 174 ARG C C 1
ATOM 8034 O O . ARG C 1 174 ? 42.545 12.185 36.472 1.00 29.94 174 ARG C O 1
ATOM 8055 N N . THR C 1 175 ? 44.560 11.237 36.012 1.00 27.15 175 THR C N 1
ATOM 8056 C CA . THR C 1 175 ? 45.111 12.418 35.340 1.00 27.42 175 THR C CA 1
ATOM 8057 C C . THR C 1 175 ? 45.762 12.192 33.994 1.00 31.20 175 THR C C 1
ATOM 8058 O O . THR C 1 175 ? 46.002 11.058 33.552 1.00 29.29 175 THR C O 1
ATOM 8069 N N . LYS C 1 176 ? 46.112 13.328 33.373 1.00 27.81 176 LYS C N 1
ATOM 8070 C CA . LYS C 1 176 ? 46.909 13.387 32.147 1.00 28.43 176 LYS C CA 1
ATOM 8071 C C . LYS C 1 176 ? 48.133 14.216 32.475 1.00 31.63 176 LYS C C 1
ATOM 8072 O O . LYS C 1 176 ? 48.042 15.199 33.221 1.00 29.93 176 LYS C O 1
ATOM 8091 N N . LEU C 1 177 ? 49.274 13.819 31.937 1.00 31.10 177 LEU C N 1
ATOM 8092 C CA . LEU C 1 177 ? 50.520 14.550 32.120 1.00 29.60 177 LEU C CA 1
ATOM 8093 C C . LEU C 1 177 ? 50.504 15.783 31.219 1.00 32.72 177 LEU C C 1
ATOM 8094 O O . LEU C 1 177 ? 50.278 15.654 30.016 1.00 31.09 177 LEU C O 1
ATOM 8110 N N . MET C 1 178 ? 50.715 16.982 31.804 1.00 29.35 178 MET C N 1
ATOM 8111 C CA . MET C 1 178 ? 50.741 18.281 31.097 1.00 32.16 178 MET C CA 1
ATOM 8112 C C . MET C 1 178 ? 52.149 18.756 30.667 1.00 34.53 178 MET C C 1
ATOM 8113 O O . MET C 1 178 ? 52.247 19.583 29.741 1.00 35.71 178 MET C O 1
ATOM 8127 N N . ASN C 1 179 ? 53.203 18.350 31.375 1.00 28.36 179 ASN C N 1
ATOM 8128 C CA . ASN C 1 179 ? 54.568 18.802 31.081 1.00 28.43 179 ASN C CA 1
ATOM 8129 C C . ASN C 1 179 ? 55.507 17.684 30.573 1.00 31.28 179 ASN C C 1
ATOM 8130 O O . ASN C 1 179 ? 56.713 17.692 30.871 1.00 27.62 179 ASN C O 1
ATOM 8141 N N . GLY C 1 180 ? 54.968 16.735 29.797 1.00 30.37 180 GLY C N 1
ATOM 8142 C CA . GLY C 1 180 ? 55.797 15.689 29.198 1.00 30.74 180 GLY C CA 1
ATOM 8143 C C . GLY C 1 180 ? 56.904 16.279 28.324 1.00 32.61 180 GLY C C 1
ATOM 8144 O O . GLY C 1 180 ? 58.009 15.744 28.268 1.00 32.27 180 GLY C O 1
ATOM 8148 N N . ASP C 1 181 ? 56.634 17.427 27.675 1.00 29.56 181 ASP C N 1
ATOM 8149 C CA . ASP C 1 181 ? 57.597 18.114 26.839 1.00 29.83 181 ASP C CA 1
ATOM 8150 C C . ASP C 1 181 ? 58.755 18.753 27.624 1.00 31.38 181 ASP C C 1
ATOM 8151 O O . ASP C 1 181 ? 59.747 19.130 27.009 1.00 30.15 181 ASP C O 1
ATOM 8160 N N . SER C 1 182 ? 58.627 18.894 28.954 1.00 27.91 182 SER C N 1
ATOM 8161 C CA . SER C 1 182 ? 59.711 19.397 29.775 1.00 27.32 182 SER C CA 1
ATOM 8162 C C . SER C 1 182 ? 60.124 18.381 30.834 1.00 29.63 182 SER C C 1
ATOM 8163 O O . SER C 1 182 ? 60.875 18.718 31.743 1.00 27.79 182 SER C O 1
ATOM 8171 N N . PHE C 1 183 ? 59.772 17.093 30.637 1.00 26.51 183 PHE C N 1
ATOM 8172 C CA . PHE C 1 183 ? 60.195 16.074 31.554 1.00 27.01 183 PHE C CA 1
ATOM 8173 C C . PHE C 1 183 ? 61.610 15.602 31.225 1.00 31.64 183 PHE C C 1
ATOM 8174 O O . PHE C 1 183 ? 61.930 15.381 30.079 1.00 32.80 183 PHE C O 1
ATOM 8191 N N . GLY C 1 184 ? 62.396 15.337 32.253 1.00 32.07 184 GLY C N 1
ATOM 8192 C CA . GLY C 1 184 ? 63.716 14.756 32.099 1.00 33.58 184 GLY C CA 1
ATOM 8193 C C . GLY C 1 184 ? 64.814 15.557 32.741 1.00 37.71 184 GLY C C 1
ATOM 8194 O O . GLY C 1 184 ? 64.606 16.691 33.167 1.00 37.63 184 GLY C O 1
ATOM 8198 N N . SER C 1 185 ? 65.986 14.958 32.829 1.00 31.58 185 SER C N 1
ATOM 8199 C CA . SER C 1 185 ? 67.130 15.611 33.460 1.00 30.06 185 SER C CA 1
ATOM 8200 C C . SER C 1 185 ? 68.419 14.997 32.969 1.00 34.13 185 SER C C 1
ATOM 8201 O O . SER C 1 185 ? 68.396 14.043 32.196 1.00 33.77 185 SER C O 1
ATOM 8209 N N . THR C 1 186 ? 69.529 15.538 33.412 1.00 34.17 186 THR C N 1
ATOM 8210 C CA . THR C 1 186 ? 70.858 15.060 33.031 1.00 35.44 186 THR C CA 1
ATOM 8211 C C . THR C 1 186 ? 71.614 14.738 34.303 1.00 39.26 186 THR C C 1
ATOM 8212 O O . THR C 1 186 ? 71.405 15.393 35.315 1.00 39.98 186 THR C O 1
ATOM 8223 N N . LEU C 1 187 ? 72.505 13.761 34.247 1.00 37.09 187 LEU C N 1
ATOM 8224 C CA . LEU C 1 187 ? 73.306 13.359 35.397 1.00 35.81 187 LEU C CA 1
ATOM 8225 C C . LEU C 1 187 ? 74.164 14.550 35.877 1.00 40.50 187 LEU C C 1
ATOM 8226 O O . LEU C 1 187 ? 74.860 15.170 35.073 1.00 39.90 187 LEU C O 1
ATOM 8242 N N . ASN C 1 188 ? 74.062 14.912 37.157 1.00 37.10 188 ASN C N 1
ATOM 8243 C CA . ASN C 1 188 ? 74.803 16.044 37.725 1.00 38.63 188 ASN C CA 1
ATOM 8244 C C . ASN C 1 188 ? 76.136 15.519 38.275 1.00 44.29 188 ASN C C 1
ATOM 8245 O O . ASN C 1 188 ? 76.419 14.327 38.123 1.00 42.46 188 ASN C O 1
ATOM 8256 N N . ASN C 1 189 ? 76.946 16.381 38.916 1.00 43.41 189 ASN C N 1
ATOM 8257 C CA . ASN C 1 189 ? 78.249 15.964 39.458 1.00 44.36 189 ASN C CA 1
ATOM 8258 C C . ASN C 1 189 ? 78.130 15.023 40.665 1.00 48.22 189 ASN C C 1
ATOM 8259 O O . ASN C 1 189 ? 79.097 14.326 40.964 1.00 49.60 189 ASN C O 1
ATOM 8270 N N . ASN C 1 190 ? 76.944 14.950 41.334 1.00 43.46 190 ASN C N 1
ATOM 8271 C CA . ASN C 1 190 ? 76.730 14.040 42.463 1.00 42.60 190 ASN C CA 1
ATOM 8272 C C . ASN C 1 190 ? 76.231 12.646 42.005 1.00 43.30 190 ASN C C 1
ATOM 8273 O O . ASN C 1 190 ? 76.012 11.773 42.839 1.00 44.53 190 ASN C O 1
ATOM 8284 N N . GLY C 1 191 ? 76.077 12.440 40.711 1.00 38.00 191 GLY C N 1
ATOM 8285 C CA . GLY C 1 191 ? 75.596 11.168 40.182 1.00 38.01 191 GLY C CA 1
ATOM 8286 C C . GLY C 1 191 ? 74.102 10.982 40.359 1.00 38.46 191 GLY C C 1
ATOM 8287 O O . GLY C 1 191 ? 73.637 9.848 40.449 1.00 37.73 191 GLY C O 1
ATOM 8291 N N . THR C 1 192 ? 73.339 12.091 40.432 1.00 32.73 192 THR C N 1
ATOM 8292 C CA . THR C 1 192 ? 71.882 12.050 40.572 1.00 31.08 192 THR C CA 1
ATOM 8293 C C . THR C 1 192 ? 71.268 12.949 39.485 1.00 31.93 192 THR C C 1
ATOM 8294 O O . THR C 1 192 ? 71.998 13.565 38.704 1.00 29.27 192 THR C O 1
ATOM 8305 N N . TYR C 1 193 ? 69.929 12.945 39.396 1.00 27.63 193 TYR C N 1
ATOM 8306 C CA . TYR C 1 193 ? 69.100 13.698 38.437 1.00 27.36 193 TYR C CA 1
ATOM 8307 C C . TYR C 1 193 ? 68.236 14.681 39.248 1.00 30.80 193 TYR C C 1
ATOM 8308 O O . TYR C 1 193 ? 67.359 14.260 39.991 1.00 27.37 193 TYR C O 1
ATOM 8326 N N . SER C 1 194 ? 68.496 15.971 39.094 1.00 27.77 194 SER C N 1
ATOM 8327 C CA . SER C 1 194 ? 67.833 17.047 39.813 1.00 27.41 194 SER C CA 1
ATOM 8328 C C . SER C 1 194 ? 66.677 17.639 38.985 1.00 28.58 194 SER C C 1
ATOM 8329 O O . SER C 1 194 ? 66.618 17.473 37.757 1.00 27.85 194 SER C O 1
ATOM 8337 N N . GLY C 1 195 ? 65.807 18.361 39.666 1.00 28.03 195 GLY C N 1
ATOM 8338 C CA . GLY C 1 195 ? 64.721 19.132 39.073 1.00 27.49 195 GLY C CA 1
ATOM 8339 C C . GLY C 1 195 ? 63.606 18.386 38.384 1.00 30.55 195 GLY C C 1
ATOM 8340 O O . GLY C 1 195 ? 62.924 18.964 37.525 1.00 30.88 195 GLY C O 1
ATOM 8344 N N . ILE C 1 196 ? 63.404 17.108 38.735 1.00 26.41 196 ILE C N 1
ATOM 8345 C CA . ILE C 1 196 ? 62.323 16.344 38.139 1.00 26.81 196 ILE C CA 1
ATOM 8346 C C . ILE C 1 196 ? 61.018 16.799 38.799 1.00 29.87 196 ILE C C 1
ATOM 8347 O O . ILE C 1 196 ? 60.913 16.905 40.047 1.00 27.60 196 ILE C O 1
ATOM 8363 N N . SER C 1 197 ? 60.036 17.100 37.956 1.00 25.86 197 SER C N 1
ATOM 8364 C CA . SER C 1 197 ? 58.720 17.530 38.404 1.00 26.96 197 SER C CA 1
ATOM 8365 C C . SER C 1 197 ? 57.658 17.063 37.408 1.00 32.52 197 SER C C 1
ATOM 8366 O O . SER C 1 197 ? 57.956 16.866 36.232 1.00 34.11 197 SER C O 1
ATOM 8374 N N . LEU C 1 198 ? 56.433 16.870 37.898 1.00 28.52 198 LEU C N 1
ATOM 8375 C CA . LEU C 1 198 ? 55.300 16.446 37.092 1.00 29.01 198 LEU C CA 1
ATOM 8376 C C . LEU C 1 198 ? 54.141 17.392 37.314 1.00 30.78 198 LEU C C 1
ATOM 8377 O O . LEU C 1 198 ? 53.836 17.742 38.454 1.00 30.74 198 LEU C O 1
ATOM 8393 N N . SER C 1 199 ? 53.517 17.809 36.221 1.00 25.86 199 SER C N 1
ATOM 8394 C CA . SER C 1 199 ? 52.356 18.687 36.202 1.00 26.30 199 SER C CA 1
ATOM 8395 C C . SER C 1 199 ? 51.235 17.847 35.620 1.00 28.92 199 SER C C 1
ATOM 8396 O O . SER C 1 199 ? 51.336 17.431 34.466 1.00 28.56 199 SER C O 1
ATOM 8404 N N . LEU C 1 200 ? 50.209 17.547 36.436 1.00 25.10 200 LEU C N 1
ATOM 8405 C CA . LEU C 1 200 ? 49.084 16.678 36.091 1.00 24.83 200 LEU C CA 1
ATOM 8406 C C . LEU C 1 200 ? 47.761 17.416 36.137 1.00 30.48 200 LEU C C 1
ATOM 8407 O O . LEU C 1 200 ? 47.558 18.321 36.952 1.00 29.45 200 LEU C O 1
ATOM 8423 N N . ARG C 1 201 ? 46.842 16.992 35.267 1.00 28.17 201 ARG C N 1
ATOM 8424 C CA . ARG C 1 201 ? 45.538 17.568 35.130 1.00 29.68 201 ARG C CA 1
ATOM 8425 C C . ARG C 1 201 ? 44.565 16.441 35.327 1.00 30.59 201 ARG C C 1
ATOM 8426 O O . ARG C 1 201 ? 44.669 15.450 34.617 1.00 27.83 201 ARG C O 1
ATOM 8447 N N . GLU C 1 202 ? 43.641 16.563 36.284 1.00 27.02 202 GLU C N 1
ATOM 8448 C CA . GLU C 1 202 ? 42.594 15.571 36.445 1.00 28.47 202 GLU C CA 1
ATOM 8449 C C . GLU C 1 202 ? 41.779 15.511 35.134 1.00 30.86 202 GLU C C 1
ATOM 8450 O O . GLU C 1 202 ? 41.462 16.559 34.554 1.00 28.95 202 GLU C O 1
ATOM 8462 N N . SER C 1 203 ? 41.529 14.303 34.604 1.00 29.45 203 SER C N 1
ATOM 8463 C CA . SER C 1 203 ? 40.815 14.121 33.334 1.00 47.89 203 SER C CA 1
ATOM 8464 C C . SER C 1 203 ? 39.586 13.242 33.505 1.00 76.91 203 SER C C 1
ATOM 8465 O O . SER C 1 203 ? 39.716 12.093 33.909 1.00 63.86 203 SER C O 1
ATOM 8473 N N . MET D 1 1 ? -7.040 -1.542 73.123 1.00 30.25 1 MET D N 1
ATOM 8474 C CA . MET D 1 1 ? -8.192 -1.803 72.276 1.00 30.34 1 MET D CA 1
ATOM 8475 C C . MET D 1 1 ? -8.531 -0.562 71.433 1.00 30.04 1 MET D C 1
ATOM 8476 O O . MET D 1 1 ? -8.304 0.563 71.824 1.00 28.45 1 MET D O 1
ATOM 8489 N N . ARG D 1 2 ? -9.186 -0.801 70.356 1.00 27.17 2 ARG D N 1
ATOM 8490 C CA . ARG D 1 2 ? -9.532 0.200 69.360 1.00 26.62 2 ARG D CA 1
ATOM 8491 C C . ARG D 1 2 ? -10.849 0.915 69.695 1.00 30.03 2 ARG D C 1
ATOM 8492 O O . ARG D 1 2 ? -11.841 0.266 69.995 1.00 27.69 2 ARG D O 1
ATOM 8513 N N . LEU D 1 3 ? -10.856 2.264 69.654 1.00 26.56 3 LEU D N 1
ATOM 8514 C CA . LEU D 1 3 ? -12.088 3.011 69.842 1.00 24.81 3 LEU D CA 1
ATOM 8515 C C . LEU D 1 3 ? -12.954 2.660 68.592 1.00 23.55 3 LEU D C 1
ATOM 8516 O O . LEU D 1 3 ? -12.497 2.837 67.463 1.00 21.22 3 LEU D O 1
ATOM 8532 N N . PRO D 1 4 ? -14.150 2.079 68.752 1.00 21.73 4 PRO D N 1
ATOM 8533 C CA . PRO D 1 4 ? -14.934 1.711 67.567 1.00 21.64 4 PRO D CA 1
ATOM 8534 C C . PRO D 1 4 ? -15.332 2.926 66.744 1.00 25.73 4 PRO D C 1
ATOM 8535 O O . PRO D 1 4 ? -15.603 4.000 67.303 1.00 25.04 4 PRO D O 1
ATOM 8546 N N . ASP D 1 5 ? -15.320 2.769 65.433 1.00 22.07 5 ASP D N 1
ATOM 8547 C CA . ASP D 1 5 ? -15.616 3.858 64.512 1.00 21.67 5 ASP D CA 1
ATOM 8548 C C . ASP D 1 5 ? -16.306 3.251 63.272 1.00 24.67 5 ASP D C 1
ATOM 8549 O O . ASP D 1 5 ? -16.536 2.040 63.243 1.00 25.24 5 ASP D O 1
ATOM 8558 N N . PRO D 1 6 ? -16.620 4.032 62.223 1.00 24.74 6 PRO D N 1
ATOM 8559 C CA . PRO D 1 6 ? -17.292 3.427 61.049 1.00 25.74 6 PRO D CA 1
ATOM 8560 C C . PRO D 1 6 ? -16.403 2.524 60.216 1.00 26.69 6 PRO D C 1
ATOM 8561 O O . PRO D 1 6 ? -16.907 1.859 59.340 1.00 26.05 6 PRO D O 1
ATOM 8572 N N . TYR D 1 7 ? -15.094 2.443 60.514 1.00 25.46 7 TYR D N 1
ATOM 8573 C CA . TYR D 1 7 ? -14.188 1.551 59.791 1.00 26.73 7 TYR D CA 1
ATOM 8574 C C . TYR D 1 7 ? -14.172 0.203 60.488 1.00 30.50 7 TYR D C 1
ATOM 8575 O O . TYR D 1 7 ? -14.236 -0.818 59.815 1.00 30.29 7 TYR D O 1
ATOM 8593 N N . THR D 1 8 ? -14.188 0.174 61.827 1.00 25.68 8 THR D N 1
ATOM 8594 C CA . THR D 1 8 ? -14.270 -1.096 62.559 1.00 25.25 8 THR D CA 1
ATOM 8595 C C . THR D 1 8 ? -15.706 -1.633 62.548 1.00 27.10 8 THR D C 1
ATOM 8596 O O . THR D 1 8 ? -15.936 -2.848 62.598 1.00 26.88 8 THR D O 1
ATOM 8607 N N . ASN D 1 9 ? -16.673 -0.712 62.564 1.00 23.03 9 ASN D N 1
ATOM 8608 C CA . ASN D 1 9 ? -18.087 -1.026 62.653 1.00 23.21 9 ASN D CA 1
ATOM 8609 C C . ASN D 1 9 ? -18.896 -0.145 61.716 1.00 26.02 9 ASN D C 1
ATOM 8610 O O . ASN D 1 9 ? -19.573 0.764 62.172 1.00 25.71 9 ASN D O 1
ATOM 8621 N N . PRO D 1 10 ? -18.862 -0.428 60.396 1.00 25.58 10 PRO D N 1
ATOM 8622 C CA . PRO D 1 10 ? -19.651 0.374 59.438 1.00 26.18 10 PRO D CA 1
ATOM 8623 C C . PRO D 1 10 ? -21.168 0.326 59.641 1.00 28.88 10 PRO D C 1
ATOM 8624 O O . PRO D 1 10 ? -21.865 1.197 59.132 1.00 28.75 10 PRO D O 1
ATOM 8635 N N . GLU D 1 11 ? -21.677 -0.643 60.427 1.00 25.65 11 GLU D N 1
ATOM 8636 C CA . GLU D 1 11 ? -23.086 -0.690 60.824 1.00 24.76 11 GLU D CA 1
ATOM 8637 C C . GLU D 1 11 ? -23.492 0.486 61.733 1.00 29.07 11 GLU D C 1
ATOM 8638 O O . GLU D 1 11 ? -24.692 0.734 61.881 1.00 26.75 11 GLU D O 1
ATOM 8650 N N . TYR D 1 12 ? -22.512 1.224 62.317 1.00 25.97 12 TYR D N 1
ATOM 8651 C CA . TYR D 1 12 ? -22.762 2.368 63.198 1.00 25.08 12 TYR D CA 1
ATOM 8652 C C . TYR D 1 12 ? -22.139 3.643 62.600 1.00 29.19 12 TYR D C 1
ATOM 8653 O O . TYR D 1 12 ? -21.115 4.129 63.106 1.00 27.19 12 TYR D O 1
ATOM 8671 N N . PRO D 1 13 ? -22.752 4.218 61.530 1.00 26.61 13 PRO D N 1
ATOM 8672 C CA . PRO D 1 13 ? -22.168 5.430 60.913 1.00 25.58 13 PRO D CA 1
ATOM 8673 C C . PRO D 1 13 ? -22.070 6.633 61.850 1.00 26.18 13 PRO D C 1
ATOM 8674 O O . PRO D 1 13 ? -21.210 7.479 61.642 1.00 25.61 13 PRO D O 1
ATOM 8685 N N . GLY D 1 14 ? -22.892 6.662 62.902 1.00 24.45 14 GLY D N 1
ATOM 8686 C CA . GLY D 1 14 ? -22.858 7.709 63.912 1.00 25.47 14 GLY D CA 1
ATOM 8687 C C . GLY D 1 14 ? -21.579 7.755 64.710 1.00 28.37 14 GLY D C 1
ATOM 8688 O O . GLY D 1 14 ? -21.279 8.776 65.315 1.00 30.59 14 GLY D O 1
ATOM 8692 N N . LEU D 1 15 ? -20.803 6.661 64.705 1.00 25.92 15 LEU D N 1
ATOM 8693 C CA . LEU D 1 15 ? -19.485 6.650 65.352 1.00 24.63 15 LEU D CA 1
ATOM 8694 C C . LEU D 1 15 ? -18.402 7.447 64.552 1.00 29.55 15 LEU D C 1
ATOM 8695 O O . LEU D 1 15 ? -17.269 7.586 65.035 1.00 27.31 15 LEU D O 1
ATOM 8711 N N . GLY D 1 16 ? -18.759 7.990 63.360 1.00 26.61 16 GLY D N 1
ATOM 8712 C CA . GLY D 1 16 ? -17.908 8.902 62.602 1.00 28.95 16 GLY D CA 1
ATOM 8713 C C . GLY D 1 16 ? -17.947 10.253 63.304 1.00 35.56 16 GLY D C 1
ATOM 8714 O O . GLY D 1 16 ? -19.021 10.815 63.462 1.00 35.85 16 GLY D O 1
ATOM 8718 N N . PHE D 1 17 ? -16.806 10.812 63.708 1.00 35.11 17 PHE D N 1
ATOM 8719 C CA . PHE D 1 17 ? -16.711 12.107 64.443 1.00 34.54 17 PHE D CA 1
ATOM 8720 C C . PHE D 1 17 ? -17.281 13.315 63.712 1.00 43.83 17 PHE D C 1
ATOM 8721 O O . PHE D 1 17 ? -16.916 13.547 62.566 1.00 45.35 17 PHE D O 1
ATOM 8738 N N . GLU D 1 18 ? -18.104 14.121 64.407 1.00 41.67 18 GLU D N 1
ATOM 8739 C CA . GLU D 1 18 ? -18.680 15.361 63.869 1.00 42.47 18 GLU D CA 1
ATOM 8740 C C . GLU D 1 18 ? -17.562 16.421 63.836 1.00 47.81 18 GLU D C 1
ATOM 8741 O O . GLU D 1 18 ? -17.469 17.190 62.881 1.00 48.47 18 GLU D O 1
ATOM 8753 N N . SER D 1 19 ? -16.699 16.434 64.864 1.00 42.96 19 SER D N 1
ATOM 8754 C CA . SER D 1 19 ? -15.546 17.330 64.933 1.00 42.52 19 SER D CA 1
ATOM 8755 C C . SER D 1 19 ? -14.432 16.697 65.803 1.00 44.74 19 SER D C 1
ATOM 8756 O O . SER D 1 19 ? -14.729 15.877 66.699 1.00 41.44 19 SER D O 1
ATOM 8764 N N . VAL D 1 20 ? -13.156 17.052 65.488 1.00 41.15 20 VAL D N 1
ATOM 8765 C CA . VAL D 1 20 ? -11.948 16.564 66.171 1.00 41.92 20 VAL D CA 1
ATOM 8766 C C . VAL D 1 20 ? -10.997 17.738 66.355 1.00 45.24 20 VAL D C 1
ATOM 8767 O O . VAL D 1 20 ? -10.655 18.371 65.364 1.00 46.36 20 VAL D O 1
ATOM 8780 N N . ASN D 1 21 ? -10.523 17.995 67.586 1.00 39.91 21 ASN D N 1
ATOM 8781 C CA . ASN D 1 21 ? -9.495 19.017 67.835 1.00 39.89 21 ASN D CA 1
ATOM 8782 C C . ASN D 1 21 ? -8.224 18.269 68.309 1.00 39.17 21 ASN D C 1
ATOM 8783 O O . ASN D 1 21 ? -8.322 17.488 69.286 1.00 37.98 21 ASN D O 1
ATOM 8794 N N . LEU D 1 22 ? -7.071 18.412 67.579 1.00 30.82 22 LEU D N 1
ATOM 8795 C CA . LEU D 1 22 ? -5.803 17.798 67.983 1.00 27.01 22 LEU D CA 1
ATOM 8796 C C . LEU D 1 22 ? -5.086 18.900 68.746 1.00 29.45 22 LEU D C 1
ATOM 8797 O O . LEU D 1 22 ? -4.788 19.968 68.193 1.00 26.02 22 LEU D O 1
ATOM 8813 N N . VAL D 1 23 ? -4.891 18.688 70.053 1.00 25.29 23 VAL D N 1
ATOM 8814 C CA . VAL D 1 23 ? -4.325 19.704 70.942 1.00 26.23 23 VAL D CA 1
ATOM 8815 C C . VAL D 1 23 ? -2.907 19.361 71.323 1.00 26.98 23 VAL D C 1
ATOM 8816 O O . VAL D 1 23 ? -2.629 18.251 71.761 1.00 26.59 23 VAL D O 1
ATOM 8829 N N . ASP D 1 24 ? -2.021 20.341 71.239 1.00 23.65 24 ASP D N 1
ATOM 8830 C CA . ASP D 1 24 ? -0.626 20.161 71.589 1.00 22.40 24 ASP D CA 1
ATOM 8831 C C . ASP D 1 24 ? -0.437 20.457 73.087 1.00 30.59 24 ASP D C 1
ATOM 8832 O O . ASP D 1 24 ? -0.574 21.610 73.509 1.00 30.48 24 ASP D O 1
ATOM 8841 N N . ASN D 1 25 ? -0.114 19.433 73.883 1.00 27.66 25 ASN D N 1
ATOM 8842 C CA . ASN D 1 25 ? 0.197 19.643 75.309 1.00 29.53 25 ASN D CA 1
ATOM 8843 C C . ASN D 1 25 ? 1.700 19.574 75.491 1.00 35.45 25 ASN D C 1
ATOM 8844 O O . ASN D 1 25 ? 2.285 18.530 75.265 1.00 31.75 25 ASN D O 1
ATOM 8855 N N . ASP D 1 26 ? 2.333 20.652 75.940 1.00 37.67 26 ASP D N 1
ATOM 8856 C CA . ASP D 1 26 ? 3.772 20.643 76.195 1.00 69.35 26 ASP D CA 1
ATOM 8857 C C . ASP D 1 26 ? 4.009 21.140 77.610 1.00 105.23 26 ASP D C 1
ATOM 8858 O O . ASP D 1 26 ? 3.599 20.461 78.551 1.00 74.57 26 ASP D O 1
ATOM 8867 N N . ALA D 1 45 ? 8.237 15.403 77.017 1.00 40.51 45 ALA D N 1
ATOM 8868 C CA . ALA D 1 45 ? 6.997 15.084 77.730 1.00 37.73 45 ALA D CA 1
ATOM 8869 C C . ALA D 1 45 ? 5.728 15.578 76.979 1.00 34.71 45 ALA D C 1
ATOM 8870 O O . ALA D 1 45 ? 4.621 15.573 77.546 1.00 32.64 45 ALA D O 1
ATOM 8876 N N . GLN D 1 46 ? 5.892 15.965 75.712 1.00 28.82 46 GLN D N 1
ATOM 8877 C CA . GLN D 1 46 ? 4.785 16.406 74.871 1.00 26.92 46 GLN D CA 1
ATOM 8878 C C . GLN D 1 46 ? 3.796 15.265 74.677 1.00 27.19 46 GLN D C 1
ATOM 8879 O O . GLN D 1 46 ? 4.179 14.096 74.578 1.00 26.53 46 GLN D O 1
ATOM 8893 N N . TYR D 1 47 ? 2.519 15.595 74.612 1.00 23.59 47 TYR D N 1
ATOM 8894 C CA . TYR D 1 47 ? 1.497 14.607 74.284 1.00 21.86 47 TYR D CA 1
ATOM 8895 C C . TYR D 1 47 ? 0.353 15.277 73.562 1.00 24.58 47 TYR D C 1
ATOM 8896 O O . TYR D 1 47 ? 0.026 16.447 73.831 1.00 23.54 47 TYR D O 1
ATOM 8914 N N . TRP D 1 48 ? -0.279 14.537 72.664 1.00 23.61 48 TRP D N 1
ATOM 8915 C CA . TRP D 1 48 ? -1.436 15.044 71.958 1.00 22.73 48 TRP D CA 1
ATOM 8916 C C . TRP D 1 48 ? -2.703 14.808 72.766 1.00 27.64 48 TRP D C 1
ATOM 8917 O O . TRP D 1 48 ? -2.871 13.747 73.345 1.00 26.00 48 TRP D O 1
ATOM 8938 N N . GLY D 1 49 ? -3.586 15.797 72.764 1.00 26.07 49 GLY D N 1
ATOM 8939 C CA . GLY D 1 49 ? -4.928 15.696 73.308 1.00 25.54 49 GLY D CA 1
ATOM 8940 C C . GLY D 1 49 ? -5.875 15.609 72.135 1.00 29.81 49 GLY D C 1
ATOM 8941 O O . GLY D 1 49 ? -5.649 16.255 71.101 1.00 29.93 49 GLY D O 1
ATOM 8945 N N . ILE D 1 50 ? -6.873 14.729 72.236 1.00 25.00 50 ILE D N 1
ATOM 8946 C CA . ILE D 1 50 ? -7.860 14.529 71.184 1.00 25.20 50 ILE D CA 1
ATOM 8947 C C . ILE D 1 50 ? -9.251 14.695 71.843 1.00 29.14 50 ILE D C 1
ATOM 8948 O O . ILE D 1 50 ? -9.645 13.908 72.724 1.00 28.92 50 ILE D O 1
ATOM 8964 N N . ASN D 1 51 ? -9.993 15.680 71.358 1.00 25.39 51 ASN D N 1
ATOM 8965 C CA . ASN D 1 51 ? -11.331 15.998 71.797 1.00 26.58 51 ASN D CA 1
ATOM 8966 C C . ASN D 1 51 ? -12.233 15.618 70.656 1.00 30.88 51 ASN D C 1
ATOM 8967 O O . ASN D 1 51 ? -12.127 16.204 69.591 1.00 32.85 51 ASN D O 1
ATOM 8978 N N . ILE D 1 52 ? -13.099 14.644 70.871 1.00 29.92 52 ILE D N 1
ATOM 8979 C CA . ILE D 1 52 ? -14.017 14.128 69.859 1.00 29.20 52 ILE D CA 1
ATOM 8980 C C . ILE D 1 52 ? -15.438 14.526 70.173 1.00 32.28 52 ILE D C 1
ATOM 8981 O O . ILE D 1 52 ? -15.874 14.340 71.316 1.00 31.47 52 ILE D O 1
ATOM 8997 N N . SER D 1 53 ? -16.142 15.084 69.180 1.00 28.65 53 SER D N 1
ATOM 8998 C CA . SER D 1 53 ? -17.563 15.382 69.286 1.00 29.06 53 SER D CA 1
ATOM 8999 C C . SER D 1 53 ? -18.309 14.490 68.295 1.00 30.31 53 SER D C 1
ATOM 9000 O O . SER D 1 53 ? -17.972 14.432 67.115 1.00 29.48 53 SER D O 1
ATOM 9008 N N . TYR D 1 54 ? -19.332 13.807 68.779 1.00 28.07 54 TYR D N 1
ATOM 9009 C CA . TYR D 1 54 ? -20.124 12.920 67.949 1.00 28.92 54 TYR D CA 1
ATOM 9010 C C . TYR D 1 54 ? -21.370 13.620 67.422 1.00 34.66 54 TYR D C 1
ATOM 9011 O O . TYR D 1 54 ? -21.936 14.476 68.096 1.00 33.94 54 TYR D O 1
ATOM 9029 N N . PRO D 1 55 ? -21.909 13.132 66.297 1.00 34.23 55 PRO D N 1
ATOM 9030 C CA . PRO D 1 55 ? -23.233 13.595 65.870 1.00 34.94 55 PRO D CA 1
ATOM 9031 C C . PRO D 1 55 ? -24.256 12.951 66.806 1.00 37.64 55 PRO D C 1
ATOM 9032 O O . PRO D 1 55 ? -23.874 12.228 67.739 1.00 36.74 55 PRO D O 1
ATOM 9043 N N . GLU D 1 56 ? -25.547 13.157 66.565 1.00 36.65 56 GLU D N 1
ATOM 9044 C CA . GLU D 1 56 ? -26.561 12.493 67.386 1.00 38.06 56 GLU D CA 1
ATOM 9045 C C . GLU D 1 56 ? -26.421 10.981 67.127 1.00 38.21 56 GLU D C 1
ATOM 9046 O O . GLU D 1 56 ? -26.206 10.590 65.977 1.00 36.64 56 GLU D O 1
ATOM 9058 N N . LEU D 1 57 ? -26.397 10.169 68.198 1.00 31.40 57 LEU D N 1
ATOM 9059 C CA . LEU D 1 57 ? -26.236 8.731 68.103 1.00 29.64 57 LEU D CA 1
ATOM 9060 C C . LEU D 1 57 ? -27.559 8.021 68.268 1.00 33.30 57 LEU D C 1
ATOM 9061 O O . LEU D 1 57 ? -28.337 8.342 69.164 1.00 33.66 57 LEU D O 1
ATOM 9077 N N . PHE D 1 58 ? -27.786 6.989 67.459 1.00 28.56 58 PHE D N 1
ATOM 9078 C CA . PHE D 1 58 ? -28.965 6.154 67.636 1.00 27.69 58 PHE D CA 1
ATOM 9079 C C . PHE D 1 58 ? -28.718 5.260 68.866 1.00 32.69 58 PHE D C 1
ATOM 9080 O O . PHE D 1 58 ? -27.558 5.064 69.250 1.00 30.82 58 PHE D O 1
ATOM 9097 N N . PRO D 1 59 ? -29.784 4.734 69.498 1.00 33.38 59 PRO D N 1
ATOM 9098 C CA . PRO D 1 59 ? -29.601 3.906 70.698 1.00 33.06 59 PRO D CA 1
ATOM 9099 C C . PRO D 1 59 ? -28.601 2.761 70.562 1.00 33.99 59 PRO D C 1
ATOM 9100 O O . PRO D 1 59 ? -27.797 2.593 71.475 1.00 31.39 59 PRO D O 1
ATOM 9111 N N . ASP D 1 60 ? -28.616 2.011 69.447 1.00 30.22 60 ASP D N 1
ATOM 9112 C CA A ASP D 1 60 ? -27.665 0.908 69.249 0.80 28.46 60 ASP D CA 1
ATOM 9113 C CA B ASP D 1 60 ? -27.667 0.908 69.247 0.20 27.98 60 ASP D CA 1
ATOM 9114 C C . ASP D 1 60 ? -26.225 1.402 69.182 1.00 30.86 60 ASP D C 1
ATOM 9115 O O . ASP D 1 60 ? -25.354 0.744 69.733 1.00 27.91 60 ASP D O 1
ATOM 9132 N N . GLU D 1 61 ? -25.983 2.579 68.568 1.00 25.36 61 GLU D N 1
ATOM 9133 C CA . GLU D 1 61 ? -24.642 3.170 68.428 1.00 24.22 61 GLU D CA 1
ATOM 9134 C C . GLU D 1 61 ? -24.110 3.602 69.779 1.00 28.68 61 GLU D C 1
ATOM 9135 O O . GLU D 1 61 ? -22.971 3.285 70.133 1.00 26.28 61 GLU D O 1
ATOM 9147 N N . TYR D 1 62 ? -24.955 4.325 70.527 1.00 27.01 62 TYR D N 1
ATOM 9148 C CA . TYR D 1 62 ? -24.641 4.792 71.860 1.00 28.53 62 TYR D CA 1
ATOM 9149 C C . TYR D 1 62 ? -24.344 3.607 72.781 1.00 32.19 62 TYR D C 1
ATOM 9150 O O . TYR D 1 62 ? -23.322 3.610 73.460 1.00 29.99 62 TYR D O 1
ATOM 9168 N N . ALA D 1 63 ? -25.210 2.582 72.757 1.00 29.38 63 ALA D N 1
ATOM 9169 C CA . ALA D 1 63 ? -25.046 1.389 73.603 1.00 29.66 63 ALA D CA 1
ATOM 9170 C C . ALA D 1 63 ? -23.726 0.687 73.288 1.00 29.93 63 ALA D C 1
ATOM 9171 O O . ALA D 1 63 ? -23.011 0.275 74.199 1.00 27.44 63 ALA D O 1
ATOM 9178 N N . PHE D 1 64 ? -23.392 0.557 72.001 1.00 26.44 64 PHE D N 1
ATOM 9179 C CA . PHE D 1 64 ? -22.160 -0.107 71.597 1.00 25.23 64 PHE D CA 1
ATOM 9180 C C . PHE D 1 64 ? -20.916 0.677 72.060 1.00 27.43 64 PHE D C 1
ATOM 9181 O O . PHE D 1 64 ? -19.992 0.085 72.625 1.00 25.43 64 PHE D O 1
ATOM 9198 N N . LEU D 1 65 ? -20.914 2.001 71.844 1.00 24.57 65 LEU D N 1
ATOM 9199 C CA . LEU D 1 65 ? -19.824 2.868 72.278 1.00 24.65 65 LEU D CA 1
ATOM 9200 C C . LEU D 1 65 ? -19.680 2.798 73.801 1.00 28.35 65 LEU D C 1
ATOM 9201 O O . LEU D 1 65 ? -18.564 2.651 74.301 1.00 27.82 65 LEU D O 1
ATOM 9217 N N . ASP D 1 66 ? -20.814 2.889 74.515 1.00 26.75 66 ASP D N 1
ATOM 9218 C CA . ASP D 1 66 ? -20.838 2.828 75.971 1.00 27.02 66 ASP D CA 1
ATOM 9219 C C . ASP D 1 66 ? -20.241 1.479 76.438 1.00 30.35 66 ASP D C 1
ATOM 9220 O O . ASP D 1 66 ? -19.415 1.454 77.341 1.00 29.28 66 ASP D O 1
ATOM 9229 N N . SER D 1 67 ? -20.610 0.363 75.758 1.00 27.90 67 SER D N 1
ATOM 9230 C CA . SER D 1 67 ? -20.114 -0.979 76.109 1.00 26.64 67 SER D CA 1
ATOM 9231 C C . SER D 1 67 ? -18.599 -1.131 75.855 1.00 29.30 67 SER D C 1
ATOM 9232 O O . SER D 1 67 ? -17.896 -1.722 76.682 1.00 29.71 67 SER D O 1
ATOM 9240 N N . ARG D 1 68 ? -18.068 -0.572 74.752 1.00 27.99 68 ARG D N 1
ATOM 9241 C CA . ARG D 1 68 ? -16.637 -0.660 74.486 1.00 26.76 68 ARG D CA 1
ATOM 9242 C C . ARG D 1 68 ? -15.839 0.209 75.458 1.00 30.08 68 ARG D C 1
ATOM 9243 O O . ARG D 1 68 ? -14.740 -0.181 75.855 1.00 30.14 68 ARG D O 1
ATOM 9264 N N . LEU D 1 69 ? -16.381 1.373 75.884 1.00 28.23 69 LEU D N 1
ATOM 9265 C CA . LEU D 1 69 ? -15.664 2.208 76.868 1.00 27.97 69 LEU D CA 1
ATOM 9266 C C . LEU D 1 69 ? -15.671 1.510 78.238 1.00 32.05 69 LEU D C 1
ATOM 9267 O O . LEU D 1 69 ? -14.704 1.606 78.974 1.00 31.89 69 LEU D O 1
ATOM 9283 N N . LEU D 1 70 ? -16.685 0.694 78.504 1.00 31.71 70 LEU D N 1
ATOM 9284 C CA . LEU D 1 70 ? -16.757 -0.094 79.736 1.00 33.82 70 LEU D CA 1
ATOM 9285 C C . LEU D 1 70 ? -15.721 -1.229 79.666 1.00 35.93 70 LEU D C 1
ATOM 9286 O O . LEU D 1 70 ? -15.000 -1.445 80.645 1.00 34.19 70 LEU D O 1
ATOM 9302 N N . GLU D 1 71 ? -15.587 -1.914 78.498 1.00 32.51 71 GLU D N 1
ATOM 9303 C CA . GLU D 1 71 ? -14.566 -2.960 78.310 1.00 31.63 71 GLU D CA 1
ATOM 9304 C C . GLU D 1 71 ? -13.183 -2.335 78.541 1.00 33.85 71 GLU D C 1
ATOM 9305 O O . GLU D 1 71 ? -12.326 -2.917 79.203 1.00 33.35 71 GLU D O 1
ATOM 9317 N N . TYR D 1 72 ? -12.984 -1.153 77.985 1.00 28.10 72 TYR D N 1
ATOM 9318 C CA . TYR D 1 72 ? -11.746 -0.407 78.144 1.00 28.19 72 TYR D CA 1
ATOM 9319 C C . TYR D 1 72 ? -11.456 -0.155 79.650 1.00 33.22 72 TYR D C 1
ATOM 9320 O O . TYR D 1 72 ? -10.341 -0.380 80.086 1.00 34.26 72 TYR D O 1
ATOM 9338 N N . LYS D 1 73 ? -12.419 0.314 80.434 1.00 31.55 73 LYS D N 1
ATOM 9339 C CA . LYS D 1 73 ? -12.179 0.552 81.859 1.00 33.85 73 LYS D CA 1
ATOM 9340 C C . LYS D 1 73 ? -11.872 -0.766 82.590 1.00 38.74 73 LYS D C 1
ATOM 9341 O O . LYS D 1 73 ? -10.967 -0.801 83.416 1.00 37.99 73 LYS D O 1
ATOM 9360 N N . ARG D 1 74 ? -12.662 -1.838 82.315 1.00 36.86 74 ARG D N 1
ATOM 9361 C CA . ARG D 1 74 ? -12.530 -3.131 83.010 1.00 37.89 74 ARG D CA 1
ATOM 9362 C C . ARG D 1 74 ? -11.196 -3.790 82.744 1.00 43.82 74 ARG D C 1
ATOM 9363 O O . ARG D 1 74 ? -10.596 -4.373 83.652 1.00 43.69 74 ARG D O 1
ATOM 9384 N N . THR D 1 75 ? -10.750 -3.748 81.490 1.00 40.13 75 THR D N 1
ATOM 9385 C CA . THR D 1 75 ? -9.452 -4.283 81.136 1.00 42.06 75 THR D CA 1
ATOM 9386 C C . THR D 1 75 ? -8.526 -3.134 81.522 1.00 51.51 75 THR D C 1
ATOM 9387 O O . THR D 1 75 ? -8.999 -2.018 81.677 1.00 55.23 75 THR D O 1
ATOM 9398 N N . GLY D 1 76 ? -7.262 -3.326 81.666 1.00 50.53 76 GLY D N 1
ATOM 9399 C CA . GLY D 1 76 ? -6.446 -2.152 81.988 1.00 51.61 76 GLY D CA 1
ATOM 9400 C C . GLY D 1 76 ? -5.768 -1.597 80.751 1.00 54.81 76 GLY D C 1
ATOM 9401 O O . GLY D 1 76 ? -4.628 -1.158 80.850 1.00 55.36 76 GLY D O 1
ATOM 9405 N N . ASP D 1 77 ? -6.422 -1.628 79.564 1.00 49.10 77 ASP D N 1
ATOM 9406 C CA . ASP D 1 77 ? -5.671 -1.280 78.378 1.00 48.23 77 ASP D CA 1
ATOM 9407 C C . ASP D 1 77 ? -5.937 0.133 77.858 1.00 44.52 77 ASP D C 1
ATOM 9408 O O . ASP D 1 77 ? -6.653 0.924 78.466 1.00 41.86 77 ASP D O 1
ATOM 9417 N N . TYR D 1 78 ? -5.216 0.468 76.803 1.00 37.72 78 TYR D N 1
ATOM 9418 C CA . TYR D 1 78 ? -5.284 1.772 76.173 1.00 35.30 78 TYR D CA 1
ATOM 9419 C C . TYR D 1 78 ? -6.406 1.776 75.179 1.00 32.84 78 TYR D C 1
ATOM 9420 O O . TYR D 1 78 ? -6.923 0.712 74.797 1.00 31.74 78 TYR D O 1
ATOM 9438 N N . LEU D 1 79 ? -6.717 2.979 74.701 1.00 28.44 79 LEU D N 1
ATOM 9439 C CA . LEU D 1 79 ? -7.700 3.218 73.690 1.00 28.32 79 LEU D CA 1
ATOM 9440 C C . LEU D 1 79 ? -7.001 3.780 72.463 1.00 29.52 79 LEU D C 1
ATOM 9441 O O . LEU D 1 79 ? -6.492 4.910 72.470 1.00 27.61 79 LEU D O 1
ATOM 9457 N N . ASP D 1 80 ? -6.946 2.972 71.415 1.00 26.58 80 ASP D N 1
ATOM 9458 C CA . ASP D 1 80 ? -6.303 3.323 70.142 1.00 24.42 80 ASP D CA 1
ATOM 9459 C C . ASP D 1 80 ? -7.317 4.049 69.277 1.00 26.35 80 ASP D C 1
ATOM 9460 O O . ASP D 1 80 ? -8.442 3.562 69.116 1.00 25.08 80 ASP D O 1
ATOM 9469 N N . VAL D 1 81 ? -6.946 5.227 68.730 1.00 21.48 81 VAL D N 1
ATOM 9470 C CA . VAL D 1 81 ? -7.862 6.035 67.971 1.00 22.90 81 VAL D CA 1
ATOM 9471 C C . VAL D 1 81 ? -7.303 6.397 66.573 1.00 25.77 81 VAL D C 1
ATOM 9472 O O . VAL D 1 81 ? -6.185 6.903 66.479 1.00 23.30 81 VAL D O 1
ATOM 9485 N N . LEU D 1 82 ? -8.117 6.189 65.524 1.00 21.95 82 LEU D N 1
ATOM 9486 C CA . LEU D 1 82 ? -7.794 6.621 64.151 1.00 22.88 82 LEU D CA 1
ATOM 9487 C C . LEU D 1 82 ? -8.476 7.969 63.926 1.00 27.06 82 LEU D C 1
ATOM 9488 O O . LEU D 1 82 ? -9.675 8.080 64.180 1.00 26.18 82 LEU D O 1
ATOM 9504 N N . LEU D 1 83 ? -7.750 8.957 63.388 1.00 22.00 83 LEU D N 1
ATOM 9505 C CA . LEU D 1 83 ? -8.320 10.261 63.051 1.00 22.76 83 LEU D CA 1
ATOM 9506 C C . LEU D 1 83 ? -8.361 10.342 61.503 1.00 26.81 83 LEU D C 1
ATOM 9507 O O . LEU D 1 83 ? -7.342 10.642 60.864 1.00 26.13 83 LEU D O 1
ATOM 9523 N N . PRO D 1 84 ? -9.496 10.012 60.871 1.00 25.36 84 PRO D N 1
ATOM 9524 C CA . PRO D 1 84 ? -9.539 9.951 59.386 1.00 24.85 84 PRO D CA 1
ATOM 9525 C C . PRO D 1 84 ? -9.239 11.251 58.665 1.00 26.33 84 PRO D C 1
ATOM 9526 O O . PRO D 1 84 ? -8.824 11.188 57.522 1.00 26.26 84 PRO D O 1
ATOM 9537 N N . GLN D 1 85 ? -9.353 12.410 59.344 1.00 24.92 85 GLN D N 1
ATOM 9538 C CA . GLN D 1 85 ? -8.988 13.695 58.734 1.00 27.03 85 GLN D CA 1
ATOM 9539 C C . GLN D 1 85 ? -7.478 13.721 58.309 1.00 31.46 85 GLN D C 1
ATOM 9540 O O . GLN D 1 85 ? -7.117 14.544 57.488 1.00 29.36 85 GLN D O 1
ATOM 9554 N N . TYR D 1 86 ? -6.610 12.846 58.870 1.00 27.95 86 TYR D N 1
ATOM 9555 C CA . TYR D 1 86 ? -5.188 12.776 58.496 1.00 29.18 86 TYR D CA 1
ATOM 9556 C C . TYR D 1 86 ? -4.853 11.625 57.521 1.00 32.79 86 TYR D C 1
ATOM 9557 O O . TYR D 1 86 ? -3.690 11.426 57.184 1.00 35.16 86 TYR D O 1
ATOM 9575 N N . GLU D 1 87 ? -5.859 10.872 57.090 1.00 28.57 87 GLU D N 1
ATOM 9576 C CA . GLU D 1 87 ? -5.624 9.759 56.175 1.00 29.69 87 GLU D CA 1
ATOM 9577 C C . GLU D 1 87 ? -5.597 10.237 54.727 1.00 33.92 87 GLU D C 1
ATOM 9578 O O . GLU D 1 87 ? -6.594 10.128 54.014 1.00 34.21 87 GLU D O 1
ATOM 9590 N N . ALA D 1 88 ? -4.456 10.766 54.291 1.00 29.06 88 ALA D N 1
ATOM 9591 C CA . ALA D 1 88 ? -4.345 11.266 52.913 1.00 29.25 88 ALA D CA 1
ATOM 9592 C C . ALA D 1 88 ? -3.766 10.233 51.931 1.00 31.51 88 ALA D C 1
ATOM 9593 O O . ALA D 1 88 ? -3.906 10.416 50.721 1.00 32.11 88 ALA D O 1
ATOM 9600 N N . PHE D 1 89 ? -3.146 9.154 52.427 1.00 25.58 89 PHE D N 1
ATOM 9601 C CA . PHE D 1 89 ? -2.481 8.152 51.579 1.00 26.93 89 PHE D CA 1
ATOM 9602 C C . PHE D 1 89 ? -1.575 8.807 50.538 1.00 28.68 89 PHE D C 1
ATOM 9603 O O . PHE D 1 89 ? -1.622 8.474 49.369 1.00 28.56 89 PHE D O 1
ATOM 9620 N N . ARG D 1 90 ? -0.784 9.772 50.984 1.00 25.68 90 ARG D N 1
ATOM 9621 C CA . ARG D 1 90 ? 0.148 10.511 50.143 1.00 25.68 90 ARG D CA 1
ATOM 9622 C C . ARG D 1 90 ? 1.375 9.710 49.827 1.00 25.11 90 ARG D C 1
ATOM 9623 O O . ARG D 1 90 ? 2.004 9.977 48.818 1.00 25.58 90 ARG D O 1
ATOM 9644 N N . VAL D 1 91 ? 1.755 8.796 50.717 1.00 21.10 91 VAL D N 1
ATOM 9645 C CA . VAL D 1 91 ? 2.926 7.956 50.564 1.00 21.51 91 VAL D CA 1
ATOM 9646 C C . VAL D 1 91 ? 2.427 6.530 50.500 1.00 28.66 91 VAL D C 1
ATOM 9647 O O . VAL D 1 91 ? 1.765 6.066 51.431 1.00 29.30 91 VAL D O 1
ATOM 9660 N N . ARG D 1 92 ? 2.764 5.830 49.427 1.00 25.58 92 ARG D N 1
ATOM 9661 C CA . ARG D 1 92 ? 2.317 4.457 49.220 1.00 27.49 92 ARG D CA 1
ATOM 9662 C C . ARG D 1 92 ? 3.457 3.507 48.930 1.00 32.96 92 ARG D C 1
ATOM 9663 O O . ARG D 1 92 ? 4.510 3.906 48.440 1.00 30.98 92 ARG D O 1
ATOM 9684 N N . GLY D 1 93 ? 3.202 2.240 49.202 1.00 29.31 93 GLY D N 1
ATOM 9685 C CA . GLY D 1 93 ? 4.181 1.174 48.970 1.00 32.10 93 GLY D CA 1
ATOM 9686 C C . GLY D 1 93 ? 4.443 0.415 50.259 1.00 40.24 93 GLY D C 1
ATOM 9687 O O . GLY D 1 93 ? 4.125 0.897 51.345 1.00 36.70 93 GLY D O 1
ATOM 9691 N N . ASP D 1 94 ? 4.958 -0.816 50.176 1.00 45.12 94 ASP D N 1
ATOM 9692 C CA . ASP D 1 94 ? 5.229 -1.574 51.408 1.00 46.19 94 ASP D CA 1
ATOM 9693 C C . ASP D 1 94 ? 6.478 -0.921 52.027 1.00 47.56 94 ASP D C 1
ATOM 9694 O O . ASP D 1 94 ? 7.468 -0.748 51.326 1.00 49.83 94 ASP D O 1
ATOM 9703 N N . THR D 1 95 ? 6.417 -0.516 53.301 1.00 43.82 95 THR D N 1
ATOM 9704 C CA . THR D 1 95 ? 7.540 0.177 53.974 1.00 44.46 95 THR D CA 1
ATOM 9705 C C . THR D 1 95 ? 8.595 -0.771 54.578 1.00 50.66 95 THR D C 1
ATOM 9706 O O . THR D 1 95 ? 9.456 -0.283 55.307 1.00 47.84 95 THR D O 1
ATOM 9717 N N . LYS D 1 96 ? 8.575 -2.092 54.255 1.00 50.21 96 LYS D N 1
ATOM 9718 C CA . LYS D 1 96 ? 9.519 -3.079 54.813 1.00 51.10 96 LYS D CA 1
ATOM 9719 C C . LYS D 1 96 ? 10.900 -3.041 54.174 1.00 54.17 96 LYS D C 1
ATOM 9720 O O . LYS D 1 96 ? 11.875 -3.436 54.819 1.00 54.94 96 LYS D O 1
ATOM 9739 N N . SER D 1 97 ? 10.994 -2.607 52.909 1.00 48.42 97 SER D N 1
ATOM 9740 C CA . SER D 1 97 ? 12.273 -2.469 52.227 1.00 46.53 97 SER D CA 1
ATOM 9741 C C . SER D 1 97 ? 12.912 -1.100 52.532 1.00 41.12 97 SER D C 1
ATOM 9742 O O . SER D 1 97 ? 14.052 -0.871 52.142 1.00 38.47 97 SER D O 1
ATOM 9750 N N . VAL D 1 98 ? 12.208 -0.214 53.254 1.00 35.37 98 VAL D N 1
ATOM 9751 C CA . VAL D 1 98 ? 12.738 1.100 53.618 1.00 31.72 98 VAL D CA 1
ATOM 9752 C C . VAL D 1 98 ? 13.719 0.914 54.780 1.00 30.50 98 VAL D C 1
ATOM 9753 O O . VAL D 1 98 ? 13.427 0.176 55.708 1.00 30.48 98 VAL D O 1
ATOM 9766 N N . THR D 1 99 ? 14.820 1.645 54.780 1.00 25.74 99 THR D N 1
ATOM 9767 C CA . THR D 1 99 ? 15.781 1.577 55.883 1.00 25.71 99 THR D CA 1
ATOM 9768 C C . THR D 1 99 ? 15.835 2.901 56.638 1.00 29.04 99 THR D C 1
ATOM 9769 O O . THR D 1 99 ? 16.012 3.961 56.029 1.00 27.99 99 THR D O 1
ATOM 9780 N N . ILE D 1 100 ? 15.749 2.817 57.974 1.00 26.91 100 ILE D N 1
ATOM 9781 C CA . ILE D 1 100 ? 15.920 3.946 58.882 1.00 26.15 100 ILE D CA 1
ATOM 9782 C C . ILE D 1 100 ? 17.237 3.686 59.607 1.00 29.32 100 ILE D C 1
ATOM 9783 O O . ILE D 1 100 ? 17.284 2.809 60.467 1.00 27.54 100 ILE D O 1
ATOM 9799 N N . PRO D 1 101 ? 18.323 4.425 59.296 1.00 25.05 101 PRO D N 1
ATOM 9800 C CA . PRO D 1 101 ? 19.590 4.190 60.000 1.00 25.03 101 PRO D CA 1
ATOM 9801 C C . PRO D 1 101 ? 19.494 4.365 61.530 1.00 28.99 101 PRO D C 1
ATOM 9802 O O . PRO D 1 101 ? 18.705 5.181 62.032 1.00 26.02 101 PRO D O 1
ATOM 9813 N N . ALA D 1 102 ? 20.255 3.557 62.251 1.00 27.02 102 ALA D N 1
ATOM 9814 C CA . ALA D 1 102 ? 20.317 3.565 63.713 1.00 28.49 102 ALA D CA 1
ATOM 9815 C C . ALA D 1 102 ? 21.016 4.803 64.257 1.00 32.55 102 ALA D C 1
ATOM 9816 O O . ALA D 1 102 ? 21.761 5.493 63.537 1.00 31.51 102 ALA D O 1
ATOM 9823 N N . GLY D 1 103 ? 20.776 5.059 65.537 1.00 32.01 103 GLY D N 1
ATOM 9824 C CA . GLY D 1 103 ? 21.412 6.128 66.296 1.00 31.54 103 GLY D CA 1
ATOM 9825 C C . GLY D 1 103 ? 20.849 7.512 66.141 1.00 32.59 103 GLY D C 1
ATOM 9826 O O . GLY D 1 103 ? 21.414 8.460 66.698 1.00 31.89 103 GLY D O 1
ATOM 9830 N N . GLN D 1 104 ? 19.731 7.665 65.418 1.00 27.18 104 GLN D N 1
ATOM 9831 C CA . GLN D 1 104 ? 19.143 8.980 65.224 1.00 26.13 104 GLN D CA 1
ATOM 9832 C C . GLN D 1 104 ? 18.271 9.359 66.396 1.00 29.79 104 GLN D C 1
ATOM 9833 O O . GLN D 1 104 ? 17.495 8.558 66.902 1.00 30.21 104 GLN D O 1
ATOM 9847 N N . LYS D 1 105 ? 18.373 10.613 66.790 1.00 27.64 105 LYS D N 1
ATOM 9848 C CA . LYS D 1 105 ? 17.539 11.219 67.803 1.00 28.17 105 LYS D CA 1
ATOM 9849 C C . LYS D 1 105 ? 17.379 12.682 67.382 1.00 32.87 105 LYS D C 1
ATOM 9850 O O . LYS D 1 105 ? 17.964 13.100 66.390 1.00 33.40 105 LYS D O 1
ATOM 9869 N N . GLY D 1 106 ? 16.612 13.433 68.140 1.00 30.02 106 GLY D N 1
ATOM 9870 C CA . GLY D 1 106 ? 16.389 14.827 67.846 1.00 28.71 106 GLY D CA 1
ATOM 9871 C C . GLY D 1 106 ? 15.136 15.040 67.027 1.00 29.25 106 GLY D C 1
ATOM 9872 O O . GLY D 1 106 ? 14.170 14.263 67.098 1.00 25.30 106 GLY D O 1
ATOM 9876 N N . SER D 1 107 ? 15.142 16.102 66.258 1.00 25.88 107 SER D N 1
ATOM 9877 C CA . SER D 1 107 ? 13.976 16.541 65.494 1.00 24.89 107 SER D CA 1
ATOM 9878 C C . SER D 1 107 ? 13.865 15.996 64.067 1.00 28.94 107 SER D C 1
ATOM 9879 O O . SER D 1 107 ? 12.904 16.357 63.401 1.00 27.21 107 SER D O 1
ATOM 9887 N N . GLN D 1 108 ? 14.788 15.130 63.588 1.00 26.76 108 GLN D N 1
ATOM 9888 C CA . GLN D 1 108 ? 14.686 14.599 62.237 1.00 26.05 108 GLN D CA 1
ATOM 9889 C C . GLN D 1 108 ? 14.851 13.122 62.154 1.00 28.63 108 GLN D C 1
ATOM 9890 O O . GLN D 1 108 ? 15.622 12.525 62.899 1.00 30.56 108 GLN D O 1
ATOM 9904 N N . ILE D 1 109 ? 14.162 12.529 61.189 1.00 23.55 109 ILE D N 1
ATOM 9905 C CA . ILE D 1 109 ? 14.288 11.136 60.812 1.00 24.19 109 ILE D CA 1
ATOM 9906 C C . ILE D 1 109 ? 14.771 11.181 59.370 1.00 27.69 109 ILE D C 1
ATOM 9907 O O . ILE D 1 109 ? 14.088 11.736 58.499 1.00 24.71 109 ILE D O 1
ATOM 9923 N N . ILE D 1 110 ? 15.953 10.589 59.119 1.00 25.06 110 ILE D N 1
ATOM 9924 C CA . ILE D 1 110 ? 16.466 10.409 57.781 1.00 24.44 110 ILE D CA 1
ATOM 9925 C C . ILE D 1 110 ? 16.195 8.972 57.420 1.00 28.47 110 ILE D C 1
ATOM 9926 O O . ILE D 1 110 ? 16.436 8.080 58.225 1.00 26.99 110 ILE D O 1
ATOM 9942 N N . LEU D 1 111 ? 15.715 8.733 56.225 1.00 26.59 111 LEU D N 1
ATOM 9943 C CA . LEU D 1 111 ? 15.515 7.357 55.773 1.00 27.34 111 LEU D CA 1
ATOM 9944 C C . LEU D 1 111 ? 15.950 7.159 54.334 1.00 27.66 111 LEU D C 1
ATOM 9945 O O . LEU D 1 111 ? 16.126 8.109 53.580 1.00 27.70 111 LEU D O 1
ATOM 9961 N N . ASN D 1 112 ? 16.170 5.915 53.979 1.00 23.88 112 ASN D N 1
ATOM 9962 C CA . ASN D 1 112 ? 16.542 5.503 52.642 1.00 24.18 112 ASN D CA 1
ATOM 9963 C C . ASN D 1 112 ? 15.330 4.701 52.130 1.00 29.00 112 ASN D C 1
ATOM 9964 O O . ASN D 1 112 ? 15.059 3.610 52.632 1.00 29.40 112 ASN D O 1
ATOM 9975 N N . THR D 1 113 ? 14.617 5.240 51.143 1.00 25.68 113 THR D N 1
ATOM 9976 C CA . THR D 1 113 ? 13.395 4.590 50.620 1.00 25.59 113 THR D CA 1
ATOM 9977 C C . THR D 1 113 ? 13.701 3.326 49.838 1.00 28.36 113 THR D C 1
ATOM 9978 O O . THR D 1 113 ? 12.780 2.550 49.582 1.00 30.01 113 THR D O 1
ATOM 9989 N N . ASN D 1 114 ? 14.963 3.180 49.336 1.00 26.99 114 ASN D N 1
ATOM 9990 C CA . ASN D 1 114 ? 15.366 2.078 48.469 1.00 28.84 114 ASN D CA 1
ATOM 9991 C C . ASN D 1 114 ? 14.522 2.062 47.171 1.00 34.82 114 ASN D C 1
ATOM 9992 O O . ASN D 1 114 ? 14.456 1.042 46.485 1.00 35.82 114 ASN D O 1
ATOM 10003 N N . GLY D 1 115 ? 13.942 3.222 46.824 1.00 30.36 115 GLY D N 1
ATOM 10004 C CA . GLY D 1 115 ? 13.095 3.395 45.654 1.00 30.75 115 GLY D CA 1
ATOM 10005 C C . GLY D 1 115 ? 11.764 2.667 45.705 1.00 34.10 115 GLY D C 1
ATOM 10006 O O . GLY D 1 115 ? 11.160 2.471 44.663 1.00 33.69 115 GLY D O 1
ATOM 10010 N N . THR D 1 116 ? 11.307 2.241 46.889 1.00 31.37 116 THR D N 1
ATOM 10011 C CA . THR D 1 116 ? 10.088 1.442 47.022 1.00 32.07 116 THR D CA 1
ATOM 10012 C C . THR D 1 116 ? 8.836 2.240 47.369 1.00 35.74 116 THR D C 1
ATOM 10013 O O . THR D 1 116 ? 7.752 1.648 47.413 1.00 35.01 116 THR D O 1
ATOM 10024 N N . LEU D 1 117 ? 8.979 3.538 47.666 1.00 31.97 117 LEU D N 1
ATOM 10025 C CA . LEU D 1 117 ? 7.832 4.363 48.039 1.00 30.74 117 LEU D CA 1
ATOM 10026 C C . LEU D 1 117 ? 7.467 5.323 46.918 1.00 34.76 117 LEU D C 1
ATOM 10027 O O . LEU D 1 117 ? 8.342 5.911 46.279 1.00 35.15 117 LEU D O 1
ATOM 10043 N N . THR D 1 118 ? 6.156 5.497 46.694 1.00 28.09 118 THR D N 1
ATOM 10044 C CA . THR D 1 118 ? 5.632 6.433 45.689 1.00 28.11 118 THR D CA 1
ATOM 10045 C C . THR D 1 118 ? 4.995 7.581 46.466 1.00 31.99 118 THR D C 1
ATOM 10046 O O . THR D 1 118 ? 4.505 7.371 47.575 1.00 30.80 118 THR D O 1
ATOM 10057 N N . GLY D 1 119 ? 5.053 8.782 45.906 1.00 27.59 119 GLY D N 1
ATOM 10058 C CA . GLY D 1 119 ? 4.538 9.975 46.555 1.00 24.85 119 GLY D CA 1
ATOM 10059 C C . GLY D 1 119 ? 5.532 10.492 47.577 1.00 31.92 119 GLY D C 1
ATOM 10060 O O . GLY D 1 119 ? 6.643 9.975 47.691 1.00 30.48 119 GLY D O 1
ATOM 10064 N N . GLN D 1 120 ? 5.153 11.527 48.304 1.00 26.59 120 GLN D N 1
ATOM 10065 C CA . GLN D 1 120 ? 6.002 12.165 49.310 1.00 26.21 120 GLN D CA 1
ATOM 10066 C C . GLN D 1 120 ? 5.124 12.698 50.426 1.00 27.66 120 GLN D C 1
ATOM 10067 O O . GLN D 1 120 ? 3.998 13.096 50.163 1.00 26.07 120 GLN D O 1
ATOM 10081 N N . PRO D 1 121 ? 5.601 12.735 51.676 1.00 24.67 121 PRO D N 1
ATOM 10082 C CA . PRO D 1 121 ? 4.764 13.312 52.725 1.00 23.63 121 PRO D CA 1
ATOM 10083 C C . PRO D 1 121 ? 4.832 14.821 52.681 1.00 26.99 121 PRO D C 1
ATOM 10084 O O . PRO D 1 121 ? 5.686 15.390 51.979 1.00 24.09 121 PRO D O 1
ATOM 10095 N N . LYS D 1 122 ? 3.883 15.449 53.327 1.00 23.91 122 LYS D N 1
ATOM 10096 C CA . LYS D 1 122 ? 3.798 16.911 53.382 1.00 23.71 122 LYS D CA 1
ATOM 10097 C C . LYS D 1 122 ? 3.840 17.338 54.828 1.00 25.17 122 LYS D C 1
ATOM 10098 O O . LYS D 1 122 ? 3.351 16.620 55.688 1.00 22.55 122 LYS D O 1
ATOM 10117 N N . ALA D 1 123 ? 4.370 18.534 55.096 1.00 23.34 123 ALA D N 1
ATOM 10118 C CA . ALA D 1 123 ? 4.296 19.134 56.427 1.00 23.11 123 ALA D CA 1
ATOM 10119 C C . ALA D 1 123 ? 2.820 19.163 56.820 1.00 21.18 123 ALA D C 1
ATOM 10120 O O . ALA D 1 123 ? 1.965 19.454 55.953 1.00 24.22 123 ALA D O 1
ATOM 10127 N N . GLY D 1 124 ? 2.522 18.839 58.074 1.00 19.91 124 GLY D N 1
ATOM 10128 C CA . GLY D 1 124 ? 1.136 18.760 58.549 1.00 20.39 124 GLY D CA 1
ATOM 10129 C C . GLY D 1 124 ? 0.637 17.337 58.603 1.00 23.52 124 GLY D C 1
ATOM 10130 O O . GLY D 1 124 ? -0.344 17.052 59.281 1.00 24.04 124 GLY D O 1
ATOM 10134 N N . ASP D 1 125 ? 1.275 16.415 57.871 1.00 20.22 125 ASP D N 1
ATOM 10135 C CA . ASP D 1 125 ? 0.919 15.004 57.942 1.00 19.52 125 ASP D CA 1
ATOM 10136 C C . ASP D 1 125 ? 1.405 14.409 59.261 1.00 22.70 125 ASP D C 1
ATOM 10137 O O . ASP D 1 125 ? 2.321 14.935 59.899 1.00 22.36 125 ASP D O 1
ATOM 10146 N N . LEU D 1 126 ? 0.816 13.286 59.647 1.00 19.61 126 LEU D N 1
ATOM 10147 C CA . LEU D 1 126 ? 1.235 12.555 60.840 1.00 20.33 126 LEU D CA 1
ATOM 10148 C C . LEU D 1 126 ? 2.377 11.617 60.470 1.00 25.08 126 LEU D C 1
ATOM 10149 O O . LEU D 1 126 ? 2.586 11.294 59.289 1.00 23.60 126 LEU D O 1
ATOM 10165 N N . PHE D 1 127 ? 3.095 11.155 61.485 1.00 21.83 127 PHE D N 1
ATOM 10166 C CA . PHE D 1 127 ? 4.179 10.197 61.319 1.00 21.18 127 PHE D CA 1
ATOM 10167 C C . PHE D 1 127 ? 4.340 9.365 62.577 1.00 22.47 127 PHE D C 1
ATOM 10168 O O . PHE D 1 127 ? 4.209 9.859 63.676 1.00 23.99 127 PHE D O 1
ATOM 10185 N N . LYS D 1 128 ? 4.691 8.124 62.396 1.00 20.99 128 LYS D N 1
ATOM 10186 C CA . LYS D 1 128 ? 4.953 7.226 63.507 1.00 21.42 128 LYS D CA 1
ATOM 10187 C C . LYS D 1 128 ? 6.049 6.239 63.082 1.00 26.13 128 LYS D C 1
ATOM 10188 O O . LYS D 1 128 ? 6.195 5.922 61.885 1.00 24.44 128 LYS D O 1
ATOM 10207 N N . LEU D 1 129 ? 6.828 5.785 64.057 1.00 25.12 129 LEU D N 1
ATOM 10208 C CA . LEU D 1 129 ? 7.804 4.715 63.885 1.00 25.61 129 LEU D CA 1
ATOM 10209 C C . LEU D 1 129 ? 7.057 3.422 64.211 1.00 29.44 129 LEU D C 1
ATOM 10210 O O . LEU D 1 129 ? 6.277 3.370 65.153 1.00 27.49 129 LEU D O 1
ATOM 10226 N N . SER D 1 130 ? 7.290 2.373 63.417 1.00 26.41 130 SER D N 1
ATOM 10227 C CA . SER D 1 130 ? 6.582 1.099 63.589 1.00 27.99 130 SER D CA 1
ATOM 10228 C C . SER D 1 130 ? 6.756 0.424 64.951 1.00 33.38 130 SER D C 1
ATOM 10229 O O . SER D 1 130 ? 5.880 -0.326 65.364 1.00 36.01 130 SER D O 1
ATOM 10237 N N . THR D 1 131 ? 7.864 0.685 65.651 1.00 28.96 131 THR D N 1
ATOM 10238 C CA . THR D 1 131 ? 8.208 0.012 66.908 1.00 30.31 131 THR D CA 1
ATOM 10239 C C . THR D 1 131 ? 7.812 0.752 68.188 1.00 31.98 131 THR D C 1
ATOM 10240 O O . THR D 1 131 ? 8.044 0.232 69.273 1.00 30.97 131 THR D O 1
ATOM 10251 N N . HIS D 1 132 ? 7.286 1.969 68.082 1.00 27.52 132 HIS D N 1
ATOM 10252 C CA . HIS D 1 132 ? 6.977 2.800 69.254 1.00 26.14 132 HIS D CA 1
ATOM 10253 C C . HIS D 1 132 ? 5.629 3.532 69.070 1.00 28.35 132 HIS D C 1
ATOM 10254 O O . HIS D 1 132 ? 5.303 3.944 67.940 1.00 25.50 132 HIS D O 1
ATOM 10267 N N . PRO D 1 133 ? 4.828 3.726 70.144 1.00 25.23 133 PRO D N 1
ATOM 10268 C CA . PRO D 1 133 ? 3.490 4.313 69.949 1.00 24.79 133 PRO D CA 1
ATOM 10269 C C . PRO D 1 133 ? 3.407 5.793 69.643 1.00 23.54 133 PRO D C 1
ATOM 10270 O O . PRO D 1 133 ? 2.330 6.232 69.238 1.00 23.32 133 PRO D O 1
ATOM 10281 N N . LYS D 1 134 ? 4.446 6.580 69.935 1.00 21.21 134 LYS D N 1
ATOM 10282 C CA . LYS D 1 134 ? 4.348 8.028 69.781 1.00 21.91 134 LYS D CA 1
ATOM 10283 C C . LYS D 1 134 ? 3.960 8.479 68.380 1.00 23.93 134 LYS D C 1
ATOM 10284 O O . LYS D 1 134 ? 4.505 7.999 67.399 1.00 23.05 134 LYS D O 1
ATOM 10303 N N . VAL D 1 135 ? 3.031 9.414 68.293 1.00 21.18 135 VAL D N 1
ATOM 10304 C CA . VAL D 1 135 ? 2.635 10.009 67.024 1.00 21.51 135 VAL D CA 1
ATOM 10305 C C . VAL D 1 135 ? 3.278 11.403 66.948 1.00 23.21 135 VAL D C 1
ATOM 10306 O O . VAL D 1 135 ? 3.274 12.147 67.942 1.00 23.13 135 VAL D O 1
ATOM 10319 N N . TYR D 1 136 ? 3.836 11.719 65.788 1.00 19.48 136 TYR D N 1
ATOM 10320 C CA . TYR D 1 136 ? 4.496 13.006 65.518 1.00 20.42 136 TYR D CA 1
ATOM 10321 C C . TYR D 1 136 ? 3.789 13.695 64.390 1.00 23.33 136 TYR D C 1
ATOM 10322 O O . TYR D 1 136 ? 3.068 13.055 63.628 1.00 23.29 136 TYR D O 1
ATOM 10340 N N . LYS D 1 137 ? 4.023 14.976 64.247 1.00 19.60 137 LYS D N 1
ATOM 10341 C CA . LYS D 1 137 ? 3.658 15.739 63.075 1.00 20.93 137 LYS D CA 1
ATOM 10342 C C . LYS D 1 137 ? 4.916 15.992 62.266 1.00 22.29 137 LYS D C 1
ATOM 10343 O O . LYS D 1 137 ? 5.995 16.265 62.820 1.00 21.73 137 LYS D O 1
ATOM 10362 N N . ILE D 1 138 ? 4.770 15.971 60.951 1.00 19.12 138 ILE D N 1
ATOM 10363 C CA . ILE D 1 138 ? 5.838 16.296 60.028 1.00 18.84 138 ILE D CA 1
ATOM 10364 C C . ILE D 1 138 ? 5.840 17.800 59.922 1.00 23.40 138 ILE D C 1
ATOM 10365 O O . ILE D 1 138 ? 4.804 18.388 59.662 1.00 23.93 138 ILE D O 1
ATOM 10381 N N . THR D 1 139 ? 6.960 18.423 60.209 1.00 18.52 139 THR D N 1
ATOM 10382 C CA . THR D 1 139 ? 7.091 19.891 60.132 1.00 18.63 139 THR D CA 1
ATOM 10383 C C . THR D 1 139 ? 7.732 20.364 58.845 1.00 25.12 139 THR D C 1
ATOM 10384 O O . THR D 1 139 ? 7.634 21.535 58.502 1.00 25.70 139 THR D O 1
ATOM 10395 N N . ASN D 1 140 ? 8.532 19.502 58.223 1.00 20.87 140 ASN D N 1
ATOM 10396 C CA . ASN D 1 140 ? 9.237 19.819 57.001 1.00 19.66 140 ASN D CA 1
ATOM 10397 C C . ASN D 1 140 ? 9.650 18.533 56.322 1.00 23.69 140 ASN D C 1
ATOM 10398 O O . ASN D 1 140 ? 9.922 17.524 56.983 1.00 22.58 140 ASN D O 1
ATOM 10409 N N . PHE D 1 141 ? 9.773 18.601 55.006 1.00 23.47 141 PHE D N 1
ATOM 10410 C CA . PHE D 1 141 ? 10.207 17.482 54.195 1.00 22.40 141 PHE D CA 1
ATOM 10411 C C . PHE D 1 141 ? 11.126 17.976 53.098 1.00 24.27 141 PHE D C 1
ATOM 10412 O O . PHE D 1 141 ? 10.819 18.966 52.423 1.00 22.38 141 PHE D O 1
ATOM 10429 N N . SER D 1 142 ? 12.267 17.301 52.953 1.00 23.96 142 SER D N 1
ATOM 10430 C CA . SER D 1 142 ? 13.198 17.550 51.854 1.00 26.32 142 SER D CA 1
ATOM 10431 C C . SER D 1 142 ? 13.767 16.204 51.491 1.00 28.07 142 SER D C 1
ATOM 10432 O O . SER D 1 142 ? 13.675 15.244 52.271 1.00 26.63 142 SER D O 1
ATOM 10440 N N . SER D 1 143 ? 14.251 16.104 50.275 1.00 23.87 143 SER D N 1
ATOM 10441 C CA . SER D 1 143 ? 14.786 14.840 49.810 1.00 24.58 143 SER D CA 1
ATOM 10442 C C . SER D 1 143 ? 15.952 15.059 48.848 1.00 28.53 143 SER D C 1
ATOM 10443 O O . SER D 1 143 ? 16.150 16.150 48.313 1.00 27.27 143 SER D O 1
ATOM 10451 N N . SER D 1 144 ? 16.733 14.017 48.670 1.00 25.08 144 SER D N 1
ATOM 10452 C CA . SER D 1 144 ? 17.802 13.950 47.691 1.00 25.14 144 SER D CA 1
ATOM 10453 C C . SER D 1 144 ? 17.762 12.530 47.191 1.00 27.48 144 SER D C 1
ATOM 10454 O O . SER D 1 144 ? 18.250 11.627 47.860 1.00 25.92 144 SER D O 1
ATOM 10462 N N . GLY D 1 145 ? 17.079 12.321 46.069 1.00 29.43 145 GLY D N 1
ATOM 10463 C CA . GLY D 1 145 ? 16.863 10.985 45.534 1.00 29.11 145 GLY D CA 1
ATOM 10464 C C . GLY D 1 145 ? 16.106 10.128 46.540 1.00 28.06 145 GLY D C 1
ATOM 10465 O O . GLY D 1 145 ? 15.115 10.576 47.112 1.00 25.47 145 GLY D O 1
ATOM 10469 N N . ASN D 1 146 ? 16.643 8.943 46.887 1.00 24.08 146 ASN D N 1
ATOM 10470 C CA . ASN D 1 146 ? 16.044 8.043 47.879 1.00 23.16 146 ASN D CA 1
ATOM 10471 C C . ASN D 1 146 ? 16.306 8.428 49.342 1.00 25.66 146 ASN D C 1
ATOM 10472 O O . ASN D 1 146 ? 15.793 7.761 50.241 1.00 25.78 146 ASN D O 1
ATOM 10483 N N . VAL D 1 147 ? 16.996 9.552 49.593 1.00 23.31 147 VAL D N 1
ATOM 10484 C CA . VAL D 1 147 ? 17.222 10.054 50.945 1.00 22.93 147 VAL D CA 1
ATOM 10485 C C . VAL D 1 147 ? 16.045 10.962 51.255 1.00 25.18 147 VAL D C 1
ATOM 10486 O O . VAL D 1 147 ? 15.854 11.962 50.556 1.00 24.39 147 VAL D O 1
ATOM 10499 N N . TRP D 1 148 ? 15.281 10.630 52.278 1.00 22.22 148 TRP D N 1
ATOM 10500 C CA . TRP D 1 148 ? 14.172 11.462 52.742 1.00 21.75 148 TRP D CA 1
ATOM 10501 C C . TRP D 1 148 ? 14.541 12.032 54.096 1.00 24.50 148 TRP D C 1
ATOM 10502 O O . TRP D 1 148 ? 15.017 11.305 54.963 1.00 24.69 148 TRP D O 1
ATOM 10523 N N . ASN D 1 149 ? 14.383 13.349 54.255 1.00 21.95 149 ASN D N 1
ATOM 10524 C CA A ASN D 1 149 ? 14.688 14.056 55.486 0.50 22.09 149 ASN D CA 1
ATOM 10525 C CA B ASN D 1 149 ? 14.698 14.068 55.482 0.50 22.05 149 ASN D CA 1
ATOM 10526 C C . ASN D 1 149 ? 13.370 14.547 56.081 1.00 24.34 149 ASN D C 1
ATOM 10527 O O . ASN D 1 149 ? 12.799 15.530 55.618 1.00 25.19 149 ASN D O 1
ATOM 10546 N N . ILE D 1 150 ? 12.863 13.832 57.081 1.00 21.43 150 ILE D N 1
ATOM 10547 C CA . ILE D 1 150 ? 11.575 14.166 57.669 1.00 20.38 150 ILE D CA 1
ATOM 10548 C C . ILE D 1 150 ? 11.782 14.877 58.993 1.00 23.73 150 ILE D C 1
ATOM 10549 O O . ILE D 1 150 ? 12.316 14.272 59.921 1.00 24.25 150 ILE D O 1
ATOM 10565 N N . SER D 1 151 ? 11.438 16.180 59.061 1.00 20.81 151 SER D N 1
ATOM 10566 C CA . SER D 1 151 ? 11.530 16.915 60.327 1.00 21.03 151 SER D CA 1
ATOM 10567 C C . SER D 1 151 ? 10.241 16.651 61.102 1.00 23.68 151 SER D C 1
ATOM 10568 O O . SER D 1 151 ? 9.146 16.619 60.507 1.00 22.79 151 SER D O 1
ATOM 10576 N N . LEU D 1 152 ? 10.361 16.452 62.420 1.00 20.18 152 LEU D N 1
ATOM 10577 C CA . LEU D 1 152 ? 9.264 16.048 63.283 1.00 20.28 152 LEU D CA 1
ATOM 10578 C C . LEU D 1 152 ? 9.044 16.954 64.471 1.00 24.80 152 LEU D C 1
ATOM 10579 O O . LEU D 1 152 ? 9.976 17.596 64.955 1.00 23.80 152 LEU D O 1
ATOM 10595 N N . TYR D 1 153 ? 7.805 16.958 64.945 1.00 22.10 153 TYR D N 1
ATOM 10596 C CA . TYR D 1 153 ? 7.380 17.623 66.182 1.00 22.28 153 TYR D CA 1
ATOM 10597 C C . TYR D 1 153 ? 6.525 16.622 66.956 1.00 24.64 153 TYR D C 1
ATOM 10598 O O . TYR D 1 153 ? 5.534 16.136 66.406 1.00 22.82 153 TYR D O 1
ATOM 10616 N N . PRO D 1 154 ? 6.804 16.353 68.262 1.00 23.63 154 PRO D N 1
ATOM 10617 C CA . PRO D 1 154 ? 7.965 16.797 69.054 1.00 23.15 154 PRO D CA 1
ATOM 10618 C C . PRO D 1 154 ? 9.221 16.035 68.593 1.00 28.04 154 PRO D C 1
ATOM 10619 O O . PRO D 1 154 ? 9.197 15.334 67.560 1.00 22.97 154 PRO D O 1
ATOM 10630 N N . ASP D 1 155 ? 10.327 16.162 69.356 1.00 27.18 155 ASP D N 1
ATOM 10631 C CA . ASP D 1 155 ? 11.549 15.410 69.062 1.00 26.79 155 ASP D CA 1
ATOM 10632 C C . ASP D 1 155 ? 11.279 13.926 69.264 1.00 27.52 155 ASP D C 1
ATOM 10633 O O . ASP D 1 155 ? 10.417 13.565 70.042 1.00 26.54 155 ASP D O 1
ATOM 10642 N N . LEU D 1 156 ? 12.060 13.080 68.607 1.00 24.43 156 LEU D N 1
ATOM 10643 C CA . LEU D 1 156 ? 11.963 11.638 68.739 1.00 25.20 156 LEU D CA 1
ATOM 10644 C C . LEU D 1 156 ? 11.997 11.212 70.217 1.00 29.36 156 LEU D C 1
ATOM 10645 O O . LEU D 1 156 ? 12.803 11.715 71.001 1.00 27.71 156 LEU D O 1
ATOM 10661 N N . PHE D 1 157 ? 11.099 10.314 70.574 1.00 27.98 157 PHE D N 1
ATOM 10662 C CA . PHE D 1 157 ? 11.001 9.772 71.939 1.00 28.13 157 PHE D CA 1
ATOM 10663 C C . PHE D 1 157 ? 12.015 8.663 72.160 1.00 34.51 157 PHE D C 1
ATOM 10664 O O . PHE D 1 157 ? 12.227 8.260 73.306 1.00 33.88 157 PHE D O 1
ATOM 10681 N N . ILE D 1 158 ? 12.611 8.129 71.074 1.00 30.19 158 ILE D N 1
ATOM 10682 C CA . ILE D 1 158 ? 13.616 7.071 71.168 1.00 30.99 158 ILE D CA 1
ATOM 10683 C C . ILE D 1 158 ? 14.778 7.383 70.254 1.00 34.35 158 ILE D C 1
ATOM 10684 O O . ILE D 1 158 ? 14.658 8.210 69.360 1.00 33.30 158 ILE D O 1
ATOM 10700 N N . THR D 1 159 ? 15.898 6.700 70.482 1.00 31.31 159 THR D N 1
ATOM 10701 C CA . THR D 1 159 ? 17.055 6.731 69.589 1.00 28.97 159 THR D CA 1
ATOM 10702 C C . THR D 1 159 ? 16.799 5.538 68.671 1.00 31.21 159 THR D C 1
ATOM 10703 O O . THR D 1 159 ? 16.527 4.441 69.173 1.00 28.36 159 THR D O 1
ATOM 10714 N N . THR D 1 160 ? 16.874 5.725 67.359 1.00 26.63 160 THR D N 1
ATOM 10715 C CA . THR D 1 160 ? 16.585 4.626 66.440 1.00 25.76 160 THR D CA 1
ATOM 10716 C C . THR D 1 160 ? 17.585 3.467 66.584 1.00 30.20 160 THR D C 1
ATOM 10717 O O . THR D 1 160 ? 18.774 3.673 66.864 1.00 29.07 160 THR D O 1
ATOM 10728 N N . THR D 1 161 ? 17.093 2.246 66.421 1.00 30.20 161 THR D N 1
ATOM 10729 C CA . THR D 1 161 ? 17.895 1.021 66.496 1.00 31.51 161 THR D CA 1
ATOM 10730 C C . THR D 1 161 ? 18.295 0.540 65.107 1.00 34.23 161 THR D C 1
ATOM 10731 O O . THR D 1 161 ? 19.141 -0.326 65.002 1.00 33.41 161 THR D O 1
ATOM 10742 N N . GLY D 1 162 ? 17.632 1.031 64.068 1.00 31.24 162 GLY D N 1
ATOM 10743 C CA . GLY D 1 162 ? 17.887 0.581 62.707 1.00 31.59 162 GLY D CA 1
ATOM 10744 C C . GLY D 1 162 ? 16.873 -0.439 62.225 1.00 34.25 162 GLY D C 1
ATOM 10745 O O . GLY D 1 162 ? 16.856 -0.767 61.043 1.00 33.88 162 GLY D O 1
ATOM 10749 N N . SER D 1 163 ? 16.002 -0.939 63.113 1.00 33.76 163 SER D N 1
ATOM 10750 C CA . SER D 1 163 ? 14.961 -1.898 62.732 1.00 34.67 163 SER D CA 1
ATOM 10751 C C . SER D 1 163 ? 13.615 -1.210 62.519 1.00 35.28 163 SER D C 1
ATOM 10752 O O . SER D 1 163 ? 12.669 -1.865 62.106 1.00 34.88 163 SER D O 1
ATOM 10760 N N . GLU D 1 164 ? 13.534 0.110 62.715 1.00 28.78 164 GLU D N 1
ATOM 10761 C CA . GLU D 1 164 ? 12.261 0.798 62.591 1.00 27.43 164 GLU D CA 1
ATOM 10762 C C . GLU D 1 164 ? 11.857 0.940 61.150 1.00 30.02 164 GLU D C 1
ATOM 10763 O O . GLU D 1 164 ? 12.715 1.068 60.296 1.00 29.74 164 GLU D O 1
ATOM 10775 N N . LYS D 1 165 ? 10.555 1.028 60.914 1.00 27.58 165 LYS D N 1
ATOM 10776 C CA . LYS D 1 165 ? 9.990 1.298 59.610 1.00 25.90 165 LYS D CA 1
ATOM 10777 C C . LYS D 1 165 ? 9.090 2.513 59.746 1.00 27.83 165 LYS D C 1
ATOM 10778 O O . LYS D 1 165 ? 8.479 2.726 60.797 1.00 26.95 165 LYS D O 1
ATOM 10797 N N . PRO D 1 166 ? 9.042 3.369 58.721 1.00 24.92 166 PRO D N 1
ATOM 10798 C CA . PRO D 1 166 ? 8.187 4.549 58.811 1.00 23.21 166 PRO D CA 1
ATOM 10799 C C . PRO D 1 166 ? 6.722 4.142 58.655 1.00 25.91 166 PRO D C 1
ATOM 10800 O O . PRO D 1 166 ? 6.443 3.190 57.945 1.00 25.08 166 PRO D O 1
ATOM 10811 N N . VAL D 1 167 ? 5.820 4.865 59.293 1.00 22.14 167 VAL D N 1
ATOM 10812 C CA . VAL D 1 167 ? 4.369 4.665 59.169 1.00 20.59 167 VAL D CA 1
ATOM 10813 C C . VAL D 1 167 ? 3.763 6.003 58.810 1.00 24.09 167 VAL D C 1
ATOM 10814 O O . VAL D 1 167 ? 3.910 6.967 59.562 1.00 26.14 167 VAL D O 1
ATOM 10827 N N . PHE D 1 168 ? 3.132 6.076 57.635 1.00 21.38 168 PHE D N 1
ATOM 10828 C CA . PHE D 1 168 ? 2.435 7.279 57.160 1.00 21.34 168 PHE D CA 1
ATOM 10829 C C . PHE D 1 168 ? 0.909 7.136 57.184 1.00 24.89 168 PHE D C 1
ATOM 10830 O O . PHE D 1 168 ? 0.229 8.134 57.264 1.00 23.52 168 PHE D O 1
ATOM 10847 N N . ASN D 1 169 ? 0.385 5.917 56.961 1.00 24.42 169 ASN D N 1
ATOM 10848 C CA . ASN D 1 169 ? -1.054 5.656 56.835 1.00 25.07 169 ASN D CA 1
ATOM 10849 C C . ASN D 1 169 ? -1.542 4.731 57.918 1.00 26.70 169 ASN D C 1
ATOM 10850 O O . ASN D 1 169 ? -0.797 3.892 58.386 1.00 24.40 169 ASN D O 1
ATOM 10861 N N . GLY D 1 170 ? -2.815 4.886 58.286 1.00 24.67 170 GLY D N 1
ATOM 10862 C CA . GLY D 1 170 ? -3.461 4.043 59.282 1.00 25.40 170 GLY D CA 1
ATOM 10863 C C . GLY D 1 170 ? -2.894 4.239 60.666 1.00 26.35 170 GLY D C 1
ATOM 10864 O O . GLY D 1 170 ? -2.902 3.317 61.451 1.00 25.67 170 GLY D O 1
ATOM 10868 N N . ILE D 1 171 ? -2.399 5.435 60.970 1.00 21.82 171 ILE D N 1
ATOM 10869 C CA . ILE D 1 171 ? -1.774 5.729 62.245 1.00 22.04 171 ILE D CA 1
ATOM 10870 C C . ILE D 1 171 ? -2.826 5.766 63.346 1.00 27.34 171 ILE D C 1
ATOM 10871 O O . ILE D 1 171 ? -3.827 6.488 63.230 1.00 28.85 171 ILE D O 1
ATOM 10887 N N . LEU D 1 172 ? -2.587 5.010 64.413 1.00 23.25 172 LEU D N 1
ATOM 10888 C CA . LEU D 1 172 ? -3.448 5.024 65.572 1.00 23.63 172 LEU D CA 1
ATOM 10889 C C . LEU D 1 172 ? -2.725 5.759 66.702 1.00 29.26 172 LEU D C 1
ATOM 10890 O O . LEU D 1 172 ? -1.529 5.523 66.930 1.00 29.59 172 LEU D O 1
ATOM 10906 N N . PHE D 1 173 ? -3.457 6.646 67.405 1.00 23.44 173 PHE D N 1
ATOM 10907 C CA . PHE D 1 173 ? -2.954 7.325 68.599 1.00 23.34 173 PHE D CA 1
ATOM 10908 C C . PHE D 1 173 ? -3.261 6.405 69.759 1.00 27.46 173 PHE D C 1
ATOM 10909 O O . PHE D 1 173 ? -4.378 5.899 69.833 1.00 26.82 173 PHE D O 1
ATOM 10926 N N . ARG D 1 174 ? -2.297 6.184 70.663 1.00 24.61 174 ARG D N 1
ATOM 10927 C CA . ARG D 1 174 ? -2.488 5.341 71.836 1.00 24.34 174 ARG D CA 1
ATOM 10928 C C . ARG D 1 174 ? -2.834 6.278 72.973 1.00 28.28 174 ARG D C 1
ATOM 10929 O O . ARG D 1 174 ? -1.996 7.090 73.363 1.00 26.47 174 ARG D O 1
ATOM 10950 N N . THR D 1 175 ? -4.073 6.198 73.469 1.00 25.89 175 THR D N 1
ATOM 10951 C CA . THR D 1 175 ? -4.598 7.134 74.448 1.00 25.56 175 THR D CA 1
ATOM 10952 C C . THR D 1 175 ? -5.258 6.514 75.679 1.00 30.32 175 THR D C 1
ATOM 10953 O O . THR D 1 175 ? -5.497 5.300 75.745 1.00 29.16 175 THR D O 1
ATOM 10964 N N .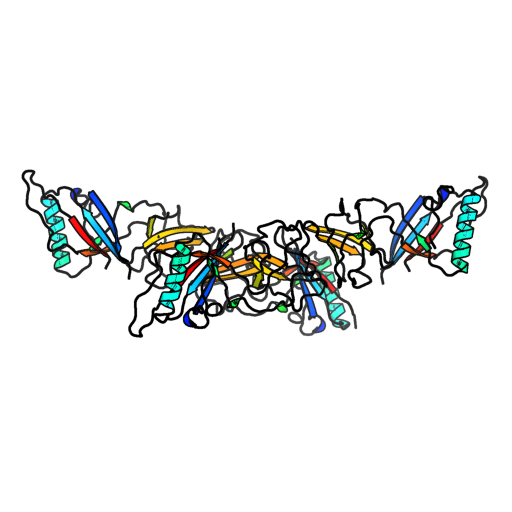 LYS D 1 176 ? -5.562 7.384 76.643 1.00 28.46 176 LYS D N 1
ATOM 10965 C CA . LYS D 1 176 ? -6.355 7.114 77.828 1.00 29.74 176 LYS D CA 1
ATOM 10966 C C . LYS D 1 176 ? -7.537 8.092 77.779 1.00 33.38 176 LYS D C 1
ATOM 10967 O O . LYS D 1 176 ? -7.410 9.217 77.268 1.00 30.76 176 LYS D O 1
ATOM 10986 N N . LEU D 1 177 ? -8.696 7.631 78.252 1.00 30.24 177 LEU D N 1
ATOM 10987 C CA . LEU D 1 177 ? -9.930 8.402 78.342 1.00 30.54 177 LEU D CA 1
ATOM 10988 C C . LEU D 1 177 ? -9.865 9.247 79.617 1.00 37.49 177 LEU D C 1
ATOM 10989 O O . LEU D 1 177 ? -9.646 8.703 80.707 1.00 36.21 177 LEU D O 1
ATOM 11005 N N . MET D 1 178 ? -10.073 10.551 79.477 1.00 36.48 178 MET D N 1
ATOM 11006 C CA . MET D 1 178 ? -10.061 11.457 80.619 1.00 39.68 178 MET D CA 1
ATOM 11007 C C . MET D 1 178 ? -11.433 11.666 81.245 1.00 50.32 178 MET D C 1
ATOM 11008 O O . MET D 1 178 ? -11.524 11.603 82.471 1.00 49.79 178 MET D O 1
ATOM 11022 N N . ASN D 1 179 ? -12.487 11.960 80.455 1.00 52.62 179 ASN D N 1
ATOM 11023 C CA . ASN D 1 179 ? -13.789 12.262 81.092 1.00 56.00 179 ASN D CA 1
ATOM 11024 C C . ASN D 1 179 ? -14.333 11.060 81.849 1.00 64.61 179 ASN D C 1
ATOM 11025 O O . ASN D 1 179 ? -14.411 11.149 83.068 1.00 66.58 179 ASN D O 1
ATOM 11036 N N . GLY D 1 180 ? -14.605 9.951 81.162 1.00 63.69 180 GLY D N 1
ATOM 11037 C CA . GLY D 1 180 ? -15.060 8.695 81.759 1.00 65.40 180 GLY D CA 1
ATOM 11038 C C . GLY D 1 180 ? -16.299 8.782 82.625 1.00 74.00 180 GLY D C 1
ATOM 11039 O O . GLY D 1 180 ? -17.368 8.327 82.222 1.00 73.41 180 GLY D O 1
ATOM 11043 N N . ASP D 1 181 ? -16.143 9.345 83.837 1.00 74.64 181 ASP D N 1
ATOM 11044 C CA . ASP D 1 181 ? -17.215 9.541 84.815 1.00 77.11 181 ASP D CA 1
ATOM 11045 C C . ASP D 1 181 ? -18.184 10.681 84.440 1.00 83.45 181 ASP D C 1
ATOM 11046 O O . ASP D 1 181 ? -19.220 10.806 85.091 1.00 84.48 181 ASP D O 1
ATOM 11055 N N . SER D 1 182 ? -17.872 11.485 83.385 1.00 80.46 182 SER D N 1
ATOM 11056 C CA . SER D 1 182 ? -18.727 12.570 82.868 1.00 81.31 182 SER D CA 1
ATOM 11057 C C . SER D 1 182 ? -19.313 12.251 81.450 1.00 85.99 182 SER D C 1
ATOM 11058 O O . SER D 1 182 ? -20.028 13.074 80.873 1.00 86.43 182 SER D O 1
ATOM 11066 N N . PHE D 1 183 ? -19.036 11.050 80.925 1.00 81.71 183 PHE D N 1
ATOM 11067 C CA . PHE D 1 183 ? -19.505 10.551 79.614 1.00 80.85 183 PHE D CA 1
ATOM 11068 C C . PHE D 1 183 ? -20.966 10.088 79.745 1.00 86.38 183 PHE D C 1
ATOM 11069 O O . PHE D 1 183 ? -21.344 9.561 80.787 1.00 86.72 183 PHE D O 1
ATOM 11086 N N . GLY D 1 184 ? -21.739 10.201 78.669 1.00 82.80 184 GLY D N 1
ATOM 11087 C CA . GLY D 1 184 ? -23.101 9.698 78.639 1.00 82.94 184 GLY D CA 1
ATOM 11088 C C . GLY D 1 184 ? -24.143 10.707 78.225 1.00 86.21 184 GLY D C 1
ATOM 11089 O O . GLY D 1 184 ? -23.864 11.903 78.133 1.00 85.88 184 GLY D O 1
ATOM 11093 N N . SER D 1 185 ? -25.356 10.221 77.967 1.00 82.15 185 SER D N 1
ATOM 11094 C CA . SER D 1 185 ? -26.456 11.075 77.531 1.00 81.86 185 SER D CA 1
ATOM 11095 C C . SER D 1 185 ? -27.793 10.414 77.817 1.00 85.54 185 SER D C 1
ATOM 11096 O O . SER D 1 185 ? -27.841 9.280 78.292 1.00 84.51 185 SER D O 1
ATOM 11104 N N . THR D 1 186 ? -28.877 11.146 77.533 1.00 83.05 186 THR D N 1
ATOM 11105 C CA . THR D 1 186 ? -30.255 10.696 77.724 1.00 83.84 186 THR D CA 1
ATOM 11106 C C . THR D 1 186 ? -31.027 10.862 76.419 1.00 87.38 186 THR D C 1
ATOM 11107 O O . THR D 1 186 ? -30.722 11.766 75.633 1.00 86.62 186 THR D O 1
ATOM 11118 N N . LEU D 1 187 ? -32.052 10.018 76.209 1.00 84.03 187 LEU D N 1
ATOM 11119 C CA . LEU D 1 187 ? -32.853 10.080 74.988 1.00 84.03 187 LEU D CA 1
ATOM 11120 C C . LEU D 1 187 ? -33.560 11.398 74.863 1.00 88.24 187 LEU D C 1
ATOM 11121 O O . LEU D 1 187 ? -34.218 11.852 75.801 1.00 89.37 187 LEU D O 1
ATOM 11137 N N . ASN D 1 188 ? -33.435 11.992 73.689 1.00 83.46 188 ASN D N 1
ATOM 11138 C CA . ASN D 1 188 ? -34.079 13.252 73.364 1.00 83.66 188 ASN D CA 1
ATOM 11139 C C . ASN D 1 188 ? -35.419 12.998 72.651 1.00 88.03 188 ASN D C 1
ATOM 11140 O O . ASN D 1 188 ? -35.836 11.841 72.509 1.00 87.96 188 ASN D O 1
ATOM 11151 N N . ASN D 1 189 ? -36.060 14.098 72.185 1.00 84.67 189 ASN D N 1
ATOM 11152 C CA . ASN D 1 189 ? -37.344 14.119 71.463 1.00 84.67 189 ASN D CA 1
ATOM 11153 C C . ASN D 1 189 ? -37.317 13.345 70.109 1.00 84.52 189 ASN D C 1
ATOM 11154 O O . ASN D 1 189 ? -38.381 12.999 69.599 1.00 85.64 189 ASN D O 1
ATOM 11165 N N . ASN D 1 190 ? -36.120 13.125 69.519 1.00 75.91 190 ASN D N 1
ATOM 11166 C CA . ASN D 1 190 ? -35.924 12.414 68.243 1.00 73.32 190 ASN D CA 1
ATOM 11167 C C . ASN D 1 190 ? -35.483 10.927 68.399 1.00 70.09 190 ASN D C 1
ATOM 11168 O O . ASN D 1 190 ? -35.254 10.245 67.393 1.00 67.79 190 ASN D O 1
ATOM 11179 N N . GLY D 1 191 ? -35.383 10.437 69.634 1.00 63.10 191 GLY D N 1
ATOM 11180 C CA . GLY D 1 191 ? -34.967 9.064 69.883 1.00 60.81 191 GLY D CA 1
ATOM 11181 C C . GLY D 1 191 ? -33.485 8.818 69.656 1.00 59.84 191 GLY D C 1
ATOM 11182 O O . GLY D 1 191 ? -33.102 7.697 69.309 1.00 59.11 191 GLY D O 1
ATOM 11186 N N . THR D 1 192 ? -32.643 9.852 69.795 1.00 52.83 192 THR D N 1
ATOM 11187 C CA . THR D 1 192 ? -31.188 9.733 69.623 1.00 49.25 192 THR D CA 1
ATOM 11188 C C . THR D 1 192 ? -30.510 10.367 70.831 1.00 48.38 192 THR D C 1
ATOM 11189 O O . THR D 1 192 ? -31.179 10.989 71.661 1.00 48.17 192 THR D O 1
ATOM 11200 N N . TYR D 1 193 ? -29.189 10.168 70.960 1.00 40.31 193 TYR D N 1
ATOM 11201 C CA . TYR D 1 193 ? -28.399 10.685 72.076 1.00 39.40 193 TYR D CA 1
ATOM 11202 C C . TYR D 1 193 ? -27.544 11.803 71.551 1.00 42.63 193 TYR D C 1
ATOM 11203 O O . TYR D 1 193 ? -26.690 11.582 70.683 1.00 41.35 193 TYR D O 1
ATOM 11221 N N . SER D 1 194 ? -27.753 12.989 72.093 1.00 41.49 194 SER D N 1
ATOM 11222 C CA . SER D 1 194 ? -27.036 14.194 71.694 1.00 42.46 194 SER D CA 1
ATOM 11223 C C . SER D 1 194 ? -25.894 14.506 72.687 1.00 44.74 194 SER D C 1
ATOM 11224 O O . SER D 1 194 ? -25.886 14.040 73.839 1.00 45.15 194 SER D O 1
ATOM 11232 N N . GLY D 1 195 ? -24.981 15.331 72.209 1.00 41.28 195 GLY D N 1
ATOM 11233 C CA . GLY D 1 195 ? -23.872 15.870 72.987 1.00 42.22 195 GLY D CA 1
ATOM 11234 C C . GLY D 1 195 ? -22.820 14.912 73.496 1.00 42.68 195 GLY D C 1
ATOM 11235 O O . GLY D 1 195 ? -22.144 15.237 74.476 1.00 42.45 195 GLY D O 1
ATOM 11239 N N . ILE D 1 196 ? -22.657 13.747 72.851 1.00 34.95 196 ILE D N 1
ATOM 11240 C CA . ILE D 1 196 ? -21.641 12.793 73.254 1.00 33.43 196 ILE D CA 1
ATOM 11241 C C . ILE D 1 196 ? -20.304 13.331 72.773 1.00 35.98 196 ILE D C 1
ATOM 11242 O O . ILE D 1 196 ? -20.150 13.727 71.602 1.00 34.13 196 ILE D O 1
ATOM 11258 N N . SER D 1 197 ? -19.344 13.367 73.697 1.00 34.72 197 SER D N 1
ATOM 11259 C CA . SER D 1 197 ? -17.991 13.811 73.404 1.00 33.23 197 SER D CA 1
ATOM 11260 C C . SER D 1 197 ? -16.998 13.022 74.260 1.00 35.73 197 SER D C 1
ATOM 11261 O O . SER D 1 197 ? -17.355 12.540 75.335 1.00 35.40 197 SER D O 1
ATOM 11269 N N . LEU D 1 198 ? -15.779 12.845 73.780 1.00 31.27 198 LEU D N 1
ATOM 11270 C CA . LEU D 1 198 ? -14.746 12.143 74.544 1.00 30.84 198 LEU D CA 1
ATOM 11271 C C . LEU D 1 198 ? -13.514 13.019 74.572 1.00 34.05 198 LEU D C 1
ATOM 11272 O O . LEU D 1 198 ? -13.205 13.670 73.577 1.00 32.88 198 LEU D O 1
ATOM 11288 N N . SER D 1 199 ? -12.838 13.043 75.717 1.00 30.33 199 SER D N 1
ATOM 11289 C CA . SER D 1 199 ? -11.598 13.778 75.906 1.00 29.88 199 SER D CA 1
ATOM 11290 C C . SER D 1 199 ? -10.564 12.693 76.135 1.00 31.18 199 SER D C 1
ATOM 11291 O O . SER D 1 199 ? -10.650 11.935 77.104 1.00 30.63 199 SER D O 1
ATOM 11299 N N . LEU D 1 200 ? -9.623 12.588 75.211 1.00 28.36 200 LEU D N 1
ATOM 11300 C CA . LEU D 1 200 ? -8.588 11.577 75.242 1.00 27.24 200 LEU D CA 1
ATOM 11301 C C . LEU D 1 200 ? -7.246 12.234 75.298 1.00 30.73 200 LEU D C 1
ATOM 11302 O O . LEU D 1 200 ? -7.052 13.332 74.785 1.00 30.81 200 LEU D O 1
ATOM 11318 N N . ARG D 1 201 ? -6.310 11.567 75.913 1.00 27.10 201 ARG D N 1
ATOM 11319 C CA . ARG D 1 201 ? -4.949 12.058 75.931 1.00 27.08 201 ARG D CA 1
ATOM 11320 C C . ARG D 1 201 ? -4.025 10.933 75.537 1.00 28.77 201 ARG D C 1
ATOM 11321 O O . ARG D 1 201 ? -4.103 9.827 76.064 1.00 25.66 201 ARG D O 1
ATOM 11342 N N . GLU D 1 202 ? -3.083 11.254 74.673 1.00 26.48 202 GLU D N 1
ATOM 11343 C CA . GLU D 1 202 ? -2.047 10.328 74.272 1.00 26.87 202 GLU D CA 1
ATOM 11344 C C . GLU D 1 202 ? -1.275 9.905 75.511 1.00 29.07 202 GLU D C 1
ATOM 11345 O O . GLU D 1 202 ? -0.954 10.745 76.349 1.00 27.69 202 GLU D O 1
ATOM 11357 N N . SER D 1 203 ? -1.059 8.616 75.673 1.00 27.41 203 SER D N 1
ATOM 11358 C CA . SER D 1 203 ? -0.389 8.123 76.878 1.00 36.04 203 SER D CA 1
ATOM 11359 C C . SER D 1 203 ? 1.094 7.944 76.620 1.00 61.07 203 SER D C 1
ATOM 11360 O O . SER D 1 203 ? 1.597 6.837 76.654 1.00 46.86 203 SER D O 1
#

Sequence (727 aa):
MRLPDPYTNPEYPGLGFESVNLVDNDAQYWGINISYPELFPDEYAFLDSRLLEYKRTGDYLDVLLPQYEAFRVRGDTKSVTIPAGQKGSQIILNTNGTLTGQPKAGDLFKLSTHPKVYKITNFSSSGNVWNISLYPDLFITTTGSEKPVFNGILFRTKLMNGDSFGSTLNNNGTYSSGISLSLRESMRLPDPYTNPEYPGLGFESVNLVDNDAQYWGINISYPELFPDEYAFLDSRLLEYKRTGDYLDVLLPQYEAFRVRGDTKSVTIPAGQKGSQIILNTNGTLTGQPKAGDLFKLSTHPKVYKITNFSSSGNVWNISLYPDLFITTTGSEKPVFNGILFRTKLMTYSGISLSLRESMRLPDPYTNPEYPGLGFESVNLVDNDAQYWGINISYPELFPDEYAFLDSRLLEYKRTGDYLDVLLPQYEAFRVRGDTKSVTIPAGQKGSQIILNTNGTLTGQPKAGDLFKLSTHPKVYKITNFSSSGNVWNISLYPDLFITTTGSEKPVFNGILFRTKLMNGDSFGSTLNNNGTYSGISLSLRESMRLPDPYTNPEYPGLGFESVNLVDNDAQYWGINISYPELFPDDEYAFLDSRLLEYKRTGDYLDVLLPQYEAFRVRGDTKSVTIPAGQKGSQIILNTNGTLTGQPKAGDLFKLSTHPKVYKITNFSSSGNVWNNISLYPDLFITTTGSEKPVFNGILFRTKLMNGDSFGSTLNNNGTYSGISLSLRES

B-factor: mean 36.63, std 14.69, range [16.91, 126.01]

Organism: Escherichia phage T5 (NCBI:txid2695836)

InterPro domains:
  IPR048415 Distal tail protein pb9, B domain [PF21430] (87-171)
  IPR048416 Distal tail protein pb9, A domain, C-terminal [PF21424] (173-204)
  IPR048417 Distal tail protein pb9, A domain, N-terminal [PF21425] (3-86)

Secondary structure (DSSP, 8-state):
-BPP-TTT-TT-GGGS-SEEEEEEE---EEEEEEE--PBPHHHHHHHHHHHHHHHHTT--EEEE-GGG----EES--TT-B--TT--SSEEEEE-TT--EE---TT-EEEETTS--EEEEEEEEEETTEEEEEEES--SS---S---EE-SS-EEEEEES-GGG----B-TTSSB---EEEEEE-/-BPP-TTT-TT-GGGS--EEEEEEE---EEEEEEE--PBPHHHHHHHHHHHHHHHHHT--EEEE-GGG----EES-GGG-B--TT--SSEEEEE-TT--EE---TT-EEEETTS---EEEEEEEEETTEEEEEEES--SS---S---EE-SS-EEEEEE--B---EEEEEE-/-BPP-TTT-TT-GGGS-SEEEEEEE---EEEEEEE--PBPHHHHHHHHHHHHHHHHHT--EEEE-GGG----EEE-GGG-B--TT--SSEEEEE-TT-EEE---TT-EEEETTS--EEEEEEEEEETTEEEEEEES--SS---S---EE-SS-EEEEEES-GGG----B-TTSSB---EEEEEE-/-BPP-TTT-TT-GGGS-SEEEEEEE---EEEEEEE--PBPHHHHHHHHHHHHHHHHS---EEEE-GGG----EES-TTS-B--TT--SSEEEEE-TT--EE---TT-EEEETTS--EEEEEEEEEETTEEEEEEES--SS---S---EE-SS-EEEEEES-STT----B-TTSSB---EEEEEE-

Radius of gyration: 37.76 Å; Cα contacts (8 Å, |Δi|>4): 1695; chains: 4; bounding box: 120×51×104 Å

Foldseek 3Di:
DEQDACVNPVVFPQSHFPDWDWDWDVVIWTKIKTFTAWGAPVNQVVNVVVVVVCVVPVFWYWYDDCVLAPPQKDFDQPPKKFDFQDWWFKTKIFSVPGIDGDDDFQHWKDWPPDQDIWTFHDWDDDVRIIITGTPPIDPDGGPTPITMDRHPRIATWDWDVPVPADADQDPVNTGHGGMTIIMRD/DEQDACVNPVVFPQSPFDDWDFDWDDVIWTKIKTFTALGDPVNVVVNVVVVVVCVVVVFWYWYDDCVQAPPQKDFDQQPKWFDFQDWWFKTKIQSVPGIDGDDDFQHWKDWPPDQDIWTFHDWDADVRIIITGTPPIDPDTGPGNITMDRHPRIATWDWPCHHGDMTIIMRD/DEQDACVNPVVFPQSHFPDWDWDWDPVIWIKIKTFTAWGAPVNQVVNVVVVVVCVVVVAWYWYDDCVLAPPQKDFDQQPKWFDFQDWWFKTKIQHVPGIDGDDDFQHWKDWPPDQDIWTFHDWDDDVRIIITGTPPIDPDGGPTNTTMDRHPRIATWDWDVPVPADADQDPVNTGHGGMTMIMRD/DEQDACVNPVVFPQSHFPDWDFDWDDVIWTKIKTFTAWGAPVNQVVNLVVVVVCVVPVFWYWYDDCVQAPPQKDFDQQVKWFDFQDWWFKTKIFSVPGIDGDDDFQHWKDKPPDQDIWTFHDWDADVRIIITGTPPIDPDTGPGNITMDRHPRIATWDWDPSVVADADQDPVNTGHGGMTIIMRD

GO terms:
  GO:0098025 virus tail, baseplate (C, IDA)
  GO:0098015 virus tail (C, IDA)

Solvent-accessible surface area: 33329 Å² total; per-residue (Å²): 52,72,1,0,4,31,134,59,18,97,106,34,95,10,0,25,25,114,59,30,87,31,75,64,45,148,120,18,78,3,5,3,62,0,40,13,35,89,0,120,62,81,9,29,58,38,0,46,58,86,0,86,78,19,95,168,61,75,59,84,0,29,1,15,3,37,107,68,48,48,96,94,4,148,54,102,43,164,46,0,49,1,8,24,24,0,136,27,47,63,0,20,2,10,4,81,54,49,23,92,45,95,6,126,67,38,22,8,0,32,1,52,85,49,42,12,0,2,59,1,71,80,40,54,53,42,39,32,8,12,45,0,14,8,63,14,81,18,83,48,64,5,99,32,84,2,51,6,37,28,45,39,8,52,0,89,0,80,24,89,27,19,161,89,33,31,32,113,106,45,164,104,28,2,34,52,72,4,36,0,23,0,107,13,71,37,60,2,1,5,33,134,54,19,96,105,35,95,10,0,27,24,134,64,24,60,7,33,7,38,123,116,9,71,0,6,0,62,1,45,11,38,106,0,122,77,80,9,73,57,51,3,62,59,50,19,109,73,18,123,196,82,65,44,78,1,23,0,18,4,50,111,50,52,48,98,93,4,150,47,88,31,154,59,0,42,0,6,23,26,0,146,27,5,37,0,17,1,10,6,75,58,44,24,101,39,94,5,121,28,15,22,8,0,34,2,53,84,50,47,12,0,2,5,1,0,3,38,3,34,35,38,32,1,12,34,0,1,1,14,12,80,18,81,48,71,5,98,27,73,1,52,0,36,22,48,38,6,54,0,77,0,107,44,132,94,96,75,75,32,71,12,56,2,99,17,80,46,68,1,0,4,31,138,55,18,97,106,34,95,9,0,24,36,120,50,10,89,34,76,70,43,142,111,12,84,6,7,2,58,0,42,13,36,90,0,121,61,82,8,27,57,48,0,42,60,67,10,95,74,21,146,190,84,54,40,78,1,22,2,17,3,45,119,55,51,48,97,116,4,146,56,86,53,167,45,0,51,1,8,25,26,0,137,26,45,71,0,19,1,6,4,73,55,46,21,92,45,95,4,130,68,38,24,8,0,32,1,52,81,50,43,12,0,2,49,2,71,80,40,57,54,39,38,32,8,11,46,0,14,7,71,14,82,18,83,47,63,5,98,31,74,1,56,0,35,25,46,39,7,54,0,84,0,65,30,105,23,40,160,88,41,32,39,109,99,43,170,115,29,2,36,51,71,3,38,0,20,0,88,13,75,53,74,2,5,4,31,134,58,23,94,107,34,95,10,0,26,36,126,63,32,52,8,36,13,40,117,124,8,69,0,9,0,67,2,45,12,31,85,0,120,62,83,9,28,57,53,0,58,55,82,4,79,71,16,104,196,55,79,50,91,0,28,1,19,4,50,111,48,49,49,96,93,3,148,48,109,25,126,59,0,40,0,7,25,27,0,146,26,12,34,0,16,1,12,4,67,55,52,20,92,46,92,5,121,29,15,22,8,0,34,1,53,81,50,49,12,0,2,6,0,0,4,39,15,46,37,37,31,8,11,28,0,1,1,16,12,81,18,90,48,72,5,98,27,74,1,43,0,37,21,48,40,8,54,0,96,0,69,18,92,39,14,146,89,37,35,34,114,104,52,167,108,34,2,32,49,70,3,54,1,44,5,110,11,84

Nearest PDB structures (foldseek):
  6f2m-assembly4_D  TM=1.001E+00  e=7.060E-36  Tequintavirus T5
  4jmq-assembly1_A  TM=1.003E+00  e=5.562E-34  Tequintavirus T5
  4jmq-assembly3_C  TM=1.000E+00  e=4.507E-34  Tequintavirus T5
  4jmq-assembly4_D  TM=9.967E-01  e=7.627E-34  Tequintavirus T5
  6f2m-assembly2_B  TM=9.963E-01  e=7.416E-32  Tequintavirus T5

CATH classification: 3.30.200.190 (+1 more: 2.40.30.290)